Protein AF-0000000086305204 (afdb_homodimer)

Solvent-accessible surface area (backbone atoms only — not comparable to full-atom values): 43533 Å² total; per-residue (Å²): 136,83,78,76,81,62,80,62,54,71,66,49,64,71,50,63,79,49,70,80,74,70,80,79,74,82,85,54,87,71,44,57,59,52,46,50,56,55,51,67,69,43,97,62,54,73,67,52,47,53,50,52,51,51,46,54,54,51,41,64,64,54,55,83,79,55,81,86,39,54,43,81,73,48,78,72,46,74,56,93,81,28,39,31,28,34,26,33,34,59,90,69,63,45,68,28,26,36,35,37,31,72,52,40,72,53,68,71,56,52,52,48,33,57,57,35,51,51,56,44,69,70,47,82,45,85,20,34,52,45,51,58,50,70,41,77,55,96,50,23,39,36,40,33,26,60,57,46,84,53,36,27,43,48,59,44,35,70,65,53,44,41,46,56,67,72,56,49,30,52,49,49,52,31,52,51,51,29,52,46,46,36,36,76,77,64,70,39,62,48,84,52,46,39,42,73,30,33,32,28,27,43,72,46,51,44,23,40,49,80,50,62,60,28,70,61,49,44,64,65,52,52,13,63,56,72,77,69,49,77,47,53,31,44,54,50,45,55,42,43,80,85,48,72,47,39,40,39,21,10,42,23,51,34,50,43,16,42,52,66,44,45,77,44,81,71,65,75,50,54,68,55,44,19,67,69,68,74,40,89,40,49,46,63,66,70,64,74,71,66,66,66,68,70,78,70,71,89,28,67,42,63,71,87,76,66,42,27,69,20,65,49,52,49,52,43,44,57,57,73,39,80,75,76,70,58,55,39,87,75,60,55,68,49,54,47,51,52,39,50,38,28,60,71,41,74,69,68,75,54,79,71,34,68,39,46,53,49,36,70,69,50,89,68,64,53,19,59,51,50,14,64,61,70,71,48,76,57,61,86,67,79,66,67,79,74,129,135,84,78,75,79,62,83,62,54,70,66,48,62,70,50,61,78,48,72,80,73,70,81,78,75,82,85,54,87,72,42,58,59,52,46,51,55,54,52,65,71,41,97,62,54,74,68,51,47,52,51,51,51,50,48,55,54,52,42,65,64,55,56,83,76,58,81,85,39,52,44,81,74,48,79,73,48,74,57,96,80,28,39,30,27,34,26,31,35,61,89,69,63,46,68,29,26,34,35,36,30,72,52,42,74,52,67,70,56,51,52,47,32,56,56,36,51,52,56,45,67,70,47,83,46,85,21,35,52,45,51,58,50,70,44,76,55,94,52,25,39,38,41,34,27,60,57,47,82,51,37,27,44,49,60,44,35,69,65,54,44,40,46,56,68,74,57,48,32,52,50,50,52,32,50,51,51,29,52,48,46,34,36,74,76,64,70,40,63,48,83,51,46,38,42,73,30,33,32,28,27,43,70,46,50,46,22,39,48,78,50,63,60,27,67,61,47,47,66,67,52,52,18,66,56,72,76,70,49,77,48,53,30,45,55,50,44,55,43,43,78,85,48,70,46,39,40,39,20,11,43,23,53,34,49,44,17,42,51,66,43,42,76,44,80,72,64,74,50,53,68,54,44,19,67,68,67,74,42,89,40,48,46,63,66,72,64,73,71,67,65,66,69,67,79,69,71,88,29,67,43,62,72,88,74,68,43,27,71,20,64,48,53,48,52,43,45,56,58,74,37,80,75,75,68,57,54,39,89,76,60,58,67,48,54,49,50,51,40,50,38,28,58,72,40,71,70,71,78,53,80,70,33,68,39,46,53,50,37,70,68,50,89,66,64,54,20,61,51,49,13,65,62,71,70,48,77,59,61,84,67,79,66,65,78,74,128

Structure (mmCIF, N/CA/C/O backbone):
data_AF-0000000086305204-model_v1
#
loop_
_entity.id
_entity.type
_entity.pdbx_description
1 polymer 'Dual specificity mitogen-activated protein kinase kinase 2'
#
loop_
_atom_site.group_PDB
_atom_site.id
_atom_site.type_symbol
_atom_site.label_atom_id
_atom_site.label_alt_id
_atom_site.label_comp_id
_atom_site.label_asym_id
_atom_site.label_entity_id
_atom_site.label_seq_id
_atom_site.pdbx_PDB_ins_code
_atom_site.Cartn_x
_atom_site.Cartn_y
_atom_site.Cartn_z
_atom_site.occupancy
_atom_site.B_iso_or_equiv
_atom_site.auth_seq_id
_atom_site.auth_comp_id
_atom_site.auth_asym_id
_atom_site.auth_atom_id
_atom_site.pdbx_PDB_model_num
ATOM 1 N N . MET A 1 1 ? 31.297 -21.656 -9.914 1 19.86 1 MET A N 1
ATOM 2 C CA . MET A 1 1 ? 31.438 -21.203 -8.531 1 19.86 1 MET A CA 1
ATOM 3 C C . MET A 1 1 ? 30.406 -20.125 -8.203 1 19.86 1 MET A C 1
ATOM 5 O O . MET A 1 1 ? 30.484 -19.016 -8.734 1 19.86 1 MET A O 1
ATOM 9 N N . HIS A 1 2 ? 29.172 -20.484 -8.086 1 21.77 2 HIS A N 1
ATOM 10 C CA . HIS A 1 2 ? 27.812 -19.969 -8.172 1 21.77 2 HIS A CA 1
ATOM 11 C C . HIS A 1 2 ? 27.5 -19.047 -7 1 21.77 2 HIS A C 1
ATOM 13 O O . HIS A 1 2 ? 27.5 -19.469 -5.844 1 21.77 2 HIS A O 1
ATOM 19 N N . LEU A 1 3 ? 28.047 -17.812 -7.062 1 21.17 3 LEU A N 1
ATOM 20 C CA . LEU A 1 3 ? 28.094 -16.797 -6.016 1 21.17 3 LEU A CA 1
ATOM 21 C C . LEU A 1 3 ? 26.703 -16.5 -5.477 1 21.17 3 LEU A C 1
ATOM 23 O O . LEU A 1 3 ? 25.812 -16.141 -6.242 1 21.17 3 LEU A O 1
ATOM 27 N N . ARG A 1 4 ? 26.203 -17.188 -4.457 1 21.02 4 ARG A N 1
ATOM 28 C CA . ARG A 1 4 ? 25.078 -17.172 -3.518 1 21.02 4 ARG A CA 1
ATOM 29 C C . ARG A 1 4 ? 24.828 -15.758 -3.002 1 21.02 4 ARG A C 1
ATOM 31 O O . ARG A 1 4 ? 25.609 -15.234 -2.197 1 21.02 4 ARG A O 1
ATOM 38 N N . ARG A 1 5 ? 24.391 -14.891 -3.957 1 24.11 5 ARG A N 1
ATOM 39 C CA . ARG A 1 5 ? 24.188 -13.477 -3.672 1 24.11 5 ARG A CA 1
ATOM 40 C C . ARG A 1 5 ? 23.266 -13.281 -2.475 1 24.11 5 ARG A C 1
ATOM 42 O O . ARG A 1 5 ? 22.125 -13.766 -2.477 1 24.11 5 ARG A O 1
ATOM 49 N N . SER A 1 6 ? 23.844 -13.336 -1.237 1 22.33 6 SER A N 1
ATOM 50 C CA . SER A 1 6 ? 23.344 -13.203 0.123 1 22.33 6 SER A CA 1
ATOM 51 C C . SER A 1 6 ? 22.344 -12.055 0.23 1 22.33 6 SER A C 1
ATOM 53 O O . SER A 1 6 ? 22.484 -11.039 -0.455 1 22.33 6 SER A O 1
ATOM 55 N N . PRO A 1 7 ? 21.156 -12.344 0.697 1 23.81 7 PRO A N 1
ATOM 56 C CA . PRO A 1 7 ? 20.016 -11.469 1.017 1 23.81 7 PRO A CA 1
ATOM 57 C C . PRO A 1 7 ? 20.438 -10.234 1.806 1 23.81 7 PRO A C 1
ATOM 59 O O . PRO A 1 7 ? 19.578 -9.453 2.23 1 23.81 7 PRO A O 1
ATOM 62 N N . GLN A 1 8 ? 21.812 -10.195 2.182 1 23.03 8 GLN A N 1
ATOM 63 C CA . GLN A 1 8 ? 22.359 -9.164 3.055 1 23.03 8 GLN A CA 1
ATOM 64 C C . GLN A 1 8 ? 22.219 -7.777 2.43 1 23.03 8 GLN A C 1
ATOM 66 O O . GLN A 1 8 ? 22.469 -6.766 3.086 1 23.03 8 GLN A O 1
ATOM 71 N N . LEU A 1 9 ? 22.078 -7.883 1.12 1 23.3 9 LEU A N 1
ATOM 72 C CA . LEU A 1 9 ? 22.344 -6.582 0.517 1 23.3 9 LEU A CA 1
ATOM 73 C C . LEU A 1 9 ? 21.188 -5.617 0.758 1 23.3 9 LEU A C 1
ATOM 75 O O . LEU A 1 9 ? 21.391 -4.406 0.858 1 23.3 9 LEU A O 1
ATOM 79 N N . ALA A 1 10 ? 19.984 -6.215 0.824 1 22 10 ALA A N 1
ATOM 80 C CA . ALA A 1 10 ? 18.891 -5.258 0.889 1 22 10 ALA A CA 1
ATOM 81 C C . ALA A 1 10 ? 18.891 -4.496 2.213 1 22 10 ALA A C 1
ATOM 83 O O . ALA A 1 10 ? 18.484 -3.336 2.271 1 22 10 ALA A O 1
ATOM 84 N N . TYR A 1 11 ? 19.359 -5.117 3.35 1 23.2 11 TYR A N 1
ATOM 85 C CA . TYR A 1 11 ? 19.484 -4.461 4.648 1 23.2 11 TYR A CA 1
ATOM 86 C C . TYR A 1 11 ? 20.531 -3.35 4.605 1 23.2 11 TYR A C 1
ATOM 88 O O . TYR A 1 11 ? 20.516 -2.443 5.441 1 23.2 11 TYR A O 1
ATOM 96 N N . GLN A 1 12 ? 21.547 -3.568 3.775 1 23.3 12 GLN A N 1
ATOM 97 C CA . GLN A 1 12 ? 22.703 -2.674 3.885 1 23.3 12 GLN A CA 1
ATOM 98 C C . GLN A 1 12 ? 22.375 -1.289 3.336 1 23.3 12 GLN A C 1
ATOM 100 O O . GLN A 1 12 ? 22.969 -0.293 3.75 1 23.3 12 GLN A O 1
ATOM 105 N N . LEU A 1 13 ? 21.609 -1.33 2.219 1 24.36 13 LEU A N 1
ATOM 106 C CA . LEU A 1 13 ? 21.547 -0.015 1.589 1 24.36 13 LEU A CA 1
ATOM 107 C C . LEU A 1 13 ? 20.719 0.95 2.43 1 24.36 13 LEU A C 1
ATOM 109 O O . LEU A 1 13 ? 20.828 2.168 2.285 1 24.36 13 LEU A O 1
ATOM 113 N N . LEU A 1 14 ? 19.766 0.424 3.133 1 24.19 14 LEU A N 1
ATOM 114 C CA . LEU A 1 14 ? 18.984 1.347 3.957 1 24.19 14 LEU A CA 1
ATOM 115 C C . LEU A 1 14 ? 19.859 1.968 5.043 1 24.19 14 LEU A C 1
ATOM 117 O O . LEU A 1 14 ? 19.391 2.816 5.809 1 24.19 14 LEU A O 1
ATOM 121 N N . ASN A 1 15 ? 21 1.305 5.293 1 24.8 15 ASN A N 1
ATOM 122 C CA . ASN A 1 15 ? 21.812 1.727 6.43 1 24.8 15 ASN A CA 1
ATOM 123 C C . ASN A 1 15 ? 22.453 3.098 6.191 1 24.8 15 ASN A C 1
ATOM 125 O O . ASN A 1 15 ? 23 3.697 7.109 1 24.8 15 ASN A O 1
ATOM 129 N N . ARG A 1 16 ? 22.953 3.305 4.922 1 27.14 16 ARG A N 1
ATOM 130 C CA . ARG A 1 16 ? 24.016 4.309 4.922 1 27.14 16 ARG A CA 1
ATOM 131 C C . ARG A 1 16 ? 23.469 5.684 5.285 1 27.14 16 ARG A C 1
ATOM 133 O O . ARG A 1 16 ? 24.203 6.543 5.762 1 27.14 16 ARG A O 1
ATOM 140 N N . LEU A 1 17 ? 22.391 6.039 4.555 1 26.31 17 LEU A N 1
ATOM 141 C CA . LEU A 1 17 ? 22.234 7.473 4.762 1 26.31 17 LEU A CA 1
ATOM 142 C C . LEU A 1 17 ? 21.688 7.762 6.16 1 26.31 17 LEU A C 1
ATOM 144 O O . LEU A 1 17 ? 21.125 8.828 6.402 1 26.31 17 LEU A O 1
ATOM 148 N N . ALA A 1 18 ? 21.484 6.645 6.91 1 26.53 18 ALA A N 1
ATOM 149 C CA . ALA A 1 18 ? 21.047 7.086 8.234 1 26.53 18 ALA A CA 1
ATOM 150 C C . ALA A 1 18 ? 22.156 7.871 8.93 1 26.53 18 ALA A C 1
ATOM 152 O O . ALA A 1 18 ? 23.266 7.363 9.125 1 26.53 18 ALA A O 1
ATOM 153 N N . PRO A 1 19 ? 22.219 9.172 8.805 1 28.83 19 PRO A N 1
ATOM 154 C CA . PRO A 1 19 ? 23.25 9.75 9.664 1 28.83 19 PRO A CA 1
ATOM 155 C C . PRO A 1 19 ? 23.359 9.055 11.016 1 28.83 19 PRO A C 1
ATOM 157 O O . PRO A 1 19 ? 22.375 8.492 11.5 1 28.83 19 PRO A O 1
ATOM 160 N N . THR A 1 20 ? 24.422 8.359 11.219 1 28.72 20 THR A N 1
ATOM 161 C CA . THR A 1 20 ? 24.828 7.863 12.531 1 28.72 20 THR A CA 1
ATOM 162 C C . THR A 1 20 ? 24.453 8.859 13.625 1 28.72 20 THR A C 1
ATOM 164 O O . THR A 1 20 ? 25.094 9.906 13.766 1 28.72 20 THR A O 1
ATOM 167 N N . TRP A 1 21 ? 23.125 9.031 13.812 1 27.39 21 TRP A N 1
ATOM 168 C CA . TRP A 1 21 ? 22.812 9.891 14.945 1 27.39 21 TRP A CA 1
ATOM 169 C C . TRP A 1 21 ? 23.469 9.367 16.219 1 27.39 21 TRP A C 1
ATOM 171 O O . TRP A 1 21 ? 23.312 8.188 16.562 1 27.39 21 TRP A O 1
ATOM 181 N N . SER A 1 22 ? 24.672 9.836 16.578 1 28.05 22 SER A N 1
ATOM 182 C CA . SER A 1 22 ? 25.328 9.594 17.859 1 28.05 22 SER A CA 1
ATOM 183 C C . SER A 1 22 ? 24.328 9.648 19.016 1 28.05 22 SER A C 1
ATOM 185 O O . SER A 1 22 ? 23.375 10.422 18.969 1 28.05 22 SER A O 1
ATOM 187 N N . PRO A 1 23 ? 24.344 8.742 19.875 1 28.66 23 PRO A N 1
ATOM 188 C CA . PRO A 1 23 ? 23.5 8.648 21.062 1 28.66 23 PRO A CA 1
ATOM 189 C C . PRO A 1 23 ? 23.469 9.945 21.859 1 28.66 23 PRO A C 1
ATOM 191 O O . PRO A 1 23 ? 24.516 10.516 22.172 1 28.66 23 PRO A O 1
ATOM 194 N N . VAL A 1 24 ? 22.469 10.836 21.75 1 30.78 24 VAL A N 1
ATOM 195 C CA . VAL A 1 24 ? 22.406 12.016 22.609 1 30.78 24 VAL A CA 1
ATOM 196 C C . VAL A 1 24 ? 22.531 11.594 24.078 1 30.78 24 VAL A C 1
ATOM 198 O O . VAL A 1 24 ? 21.844 10.664 24.516 1 30.78 24 VAL A O 1
ATOM 201 N N . PRO A 1 25 ? 23.609 11.93 24.812 1 30.92 25 PRO A N 1
ATOM 202 C CA . PRO A 1 25 ? 23.75 11.719 26.266 1 30.92 25 PRO A CA 1
ATOM 203 C C . PRO A 1 25 ? 22.484 12.07 27.031 1 30.92 25 PRO A C 1
ATOM 205 O O . PRO A 1 25 ? 21.641 12.828 26.547 1 30.92 25 PRO A O 1
ATOM 208 N N . GLY A 1 26 ? 22.234 11.477 28.219 1 30.73 26 GLY A N 1
ATOM 209 C CA . GLY A 1 26 ? 21.203 11.617 29.25 1 30.73 26 GLY A CA 1
ATOM 210 C C . GLY A 1 26 ? 20.875 13.062 29.562 1 30.73 26 GLY A C 1
ATOM 211 O O . GLY A 1 26 ? 21.766 13.914 29.625 1 30.73 26 GLY A O 1
ATOM 212 N N . PHE A 1 27 ? 19.672 13.539 29.297 1 32.88 27 PHE A N 1
ATOM 213 C CA . PHE A 1 27 ? 19.078 14.844 29.531 1 32.88 27 PHE A CA 1
ATOM 214 C C . PHE A 1 27 ? 19.297 15.273 30.984 1 32.88 27 PHE A C 1
ATOM 216 O O . PHE A 1 27 ? 18.562 14.836 31.875 1 32.88 27 PHE A O 1
ATOM 223 N N . ASN A 1 28 ? 20.484 15.406 31.609 1 32.28 28 ASN A N 1
ATOM 224 C CA . ASN A 1 28 ? 20.641 16.078 32.875 1 32.28 28 ASN A CA 1
ATOM 225 C C . ASN A 1 28 ? 20.031 17.484 32.875 1 32.28 28 ASN A C 1
ATOM 227 O O . ASN A 1 28 ? 19.812 18.047 31.797 1 32.28 28 ASN A O 1
ATOM 231 N N . SER A 1 29 ? 19.891 18.25 34.094 1 38.47 29 SER A N 1
ATOM 232 C CA . SER A 1 29 ? 19.484 19.562 34.594 1 38.47 29 SER A CA 1
ATOM 233 C C . SER A 1 29 ? 20 20.672 33.656 1 38.47 29 SER A C 1
ATOM 235 O O . SER A 1 29 ? 19.469 21.781 33.688 1 38.47 29 SER A O 1
ATOM 237 N N . THR A 1 30 ? 21.203 20.641 33.219 1 41.53 30 THR A N 1
ATOM 238 C CA . THR A 1 30 ? 21.906 21.562 32.312 1 41.53 30 THR A CA 1
ATOM 239 C C . THR A 1 30 ? 21.141 21.75 31.016 1 41.53 30 THR A C 1
ATOM 241 O O . THR A 1 30 ? 21.531 22.547 30.156 1 41.53 30 THR A O 1
ATOM 244 N N . ASN A 1 31 ? 20.094 20.969 30.766 1 47.31 31 ASN A N 1
ATOM 245 C CA . ASN A 1 31 ? 19.406 20.781 29.484 1 47.31 31 ASN A CA 1
ATOM 246 C C . ASN A 1 31 ? 18.438 21.922 29.203 1 47.31 31 ASN A C 1
ATOM 248 O O . ASN A 1 31 ? 18.297 22.359 28.062 1 47.31 31 ASN A O 1
ATOM 252 N N . LEU A 1 32 ? 17.891 22.422 30.297 1 47.72 32 LEU A N 1
ATOM 253 C CA . LEU A 1 32 ? 16.969 23.531 30.047 1 47.72 32 LEU A CA 1
ATOM 254 C C . LEU A 1 32 ? 17.719 24.766 29.547 1 47.72 32 LEU A C 1
ATOM 256 O O . LEU A 1 32 ? 17.234 25.453 28.641 1 47.72 32 LEU A O 1
ATOM 260 N N . GLU A 1 33 ? 18.891 24.984 30.281 1 48.34 33 GLU A N 1
ATOM 261 C CA . GLU A 1 33 ? 19.688 26.125 29.828 1 48.34 33 GLU A CA 1
ATOM 262 C C . GLU A 1 33 ? 20.078 25.969 28.359 1 48.34 33 GLU A C 1
ATOM 264 O O . GLU A 1 33 ? 20.047 26.938 27.594 1 48.34 33 GLU A O 1
ATOM 269 N N . ALA A 1 34 ? 20.453 24.828 28.094 1 52.97 34 ALA A N 1
ATOM 270 C CA . ALA A 1 34 ? 20.844 24.594 26.703 1 52.97 34 ALA A CA 1
ATOM 271 C C . ALA A 1 34 ? 19.641 24.75 25.766 1 52.97 34 ALA A C 1
ATOM 273 O O . ALA A 1 34 ? 19.781 25.312 24.672 1 52.97 34 ALA A O 1
ATOM 274 N N . LEU A 1 35 ? 18.562 24.375 26.266 1 55.03 35 LEU A N 1
ATOM 275 C CA . LEU A 1 35 ? 17.328 24.531 25.484 1 55.03 35 LEU A CA 1
ATOM 276 C C . LEU A 1 35 ? 16.984 26 25.328 1 55.03 35 LEU A C 1
ATOM 278 O O . LEU A 1 35 ? 16.562 26.438 24.25 1 55.03 35 LEU A O 1
ATOM 282 N N . GLN A 1 36 ? 17.188 26.75 26.484 1 53.34 36 GLN A N 1
ATOM 283 C CA . GLN A 1 36 ? 16.938 28.172 26.422 1 53.34 36 GLN A CA 1
ATOM 284 C C . GLN A 1 36 ? 17.828 28.844 25.391 1 53.34 36 GLN A C 1
ATOM 286 O O . GLN A 1 36 ? 17.375 29.734 24.641 1 53.34 36 GLN A O 1
ATOM 291 N N . LYS A 1 37 ? 19.031 28.438 25.359 1 55.19 37 LYS A N 1
ATOM 292 C CA . LYS A 1 37 ? 19.953 29 24.375 1 55.19 37 LYS A CA 1
ATOM 293 C C . LYS A 1 37 ? 19.516 28.672 22.953 1 55.19 37 LYS A C 1
ATOM 295 O O . LYS A 1 37 ? 19.609 29.531 22.062 1 55.19 37 LYS A O 1
ATOM 300 N N . LYS A 1 38 ? 19.031 27.516 22.797 1 58.97 38 LYS A N 1
ATOM 301 C CA . LYS A 1 38 ? 18.578 27.094 21.469 1 58.97 38 LYS A CA 1
ATOM 302 C C . LYS A 1 38 ? 17.328 27.859 21.047 1 58.97 38 LYS A C 1
ATOM 304 O O . LYS A 1 38 ? 17.188 28.219 19.875 1 58.97 38 LYS A O 1
ATOM 309 N N . LEU A 1 39 ? 16.516 28.109 22.031 1 57.34 39 LEU A N 1
ATOM 310 C CA . LEU A 1 39 ? 15.312 28.875 21.766 1 57.34 39 LEU A CA 1
ATOM 311 C C . LEU A 1 39 ? 15.656 30.297 21.344 1 57.34 39 LEU A C 1
ATOM 313 O O . LEU A 1 39 ? 14.984 30.891 20.5 1 57.34 39 LEU A O 1
ATOM 317 N N . GLU A 1 40 ? 16.719 30.812 21.984 1 57.22 40 GLU A N 1
ATOM 318 C CA . GLU A 1 40 ? 17.156 32.156 21.672 1 57.22 40 GLU A CA 1
ATOM 319 C C . GLU A 1 40 ? 17.609 32.281 20.219 1 57.22 40 GLU A C 1
ATOM 321 O O . GLU A 1 40 ? 17.531 33.375 19.625 1 57.22 40 GLU A O 1
ATOM 326 N N . GLU A 1 41 ? 17.906 31.141 19.656 1 60.53 41 GLU A N 1
ATOM 327 C CA . GLU A 1 41 ? 18.359 31.141 18.266 1 60.53 41 GLU A CA 1
ATOM 328 C C . GLU A 1 41 ? 17.188 31.156 17.297 1 60.53 41 GLU A C 1
ATOM 330 O O . GLU A 1 41 ? 17.359 31.484 16.125 1 60.53 41 GLU A O 1
ATOM 335 N N . LEU A 1 42 ? 16.094 30.953 17.969 1 66 42 LEU A N 1
ATOM 336 C CA . LEU A 1 42 ? 14.922 30.984 17.125 1 66 42 LEU A CA 1
ATOM 337 C C . LEU A 1 42 ? 14.336 32.375 17.047 1 66 42 LEU A C 1
ATOM 339 O O . LEU A 1 42 ? 14.43 33.156 18 1 66 42 LEU A O 1
ATOM 343 N N . ASP A 1 43 ? 14.219 33.031 15.992 1 70.94 43 ASP A N 1
ATOM 344 C CA . ASP A 1 43 ? 13.562 34.344 15.828 1 70.94 43 ASP A CA 1
ATOM 345 C C . ASP A 1 43 ? 12.094 34.25 16.25 1 70.94 43 ASP A C 1
ATOM 347 O O . ASP A 1 43 ? 11.203 34.25 15.391 1 70.94 43 ASP A O 1
ATOM 351 N N . LEU A 1 44 ? 11.977 34.188 17.672 1 82.62 44 LEU A N 1
ATOM 352 C CA . LEU A 1 44 ? 10.625 34.031 18.219 1 82.62 44 LEU A CA 1
ATOM 353 C C . LEU A 1 44 ? 10.156 35.344 18.875 1 82.62 44 LEU A C 1
ATOM 355 O O . LEU A 1 44 ? 10.961 36.094 19.406 1 82.62 44 LEU A O 1
ATOM 359 N N . ASP A 1 45 ? 8.922 35.562 18.75 1 83.31 45 ASP A N 1
ATOM 360 C CA . ASP A 1 45 ? 8.367 36.656 19.516 1 83.31 45 ASP A CA 1
ATOM 361 C C . ASP A 1 45 ? 8.188 36.281 20.984 1 83.31 45 ASP A C 1
ATOM 363 O O . ASP A 1 45 ? 8.445 35.156 21.375 1 83.31 45 ASP A O 1
ATOM 367 N N . GLU A 1 46 ? 7.949 37.281 21.844 1 84.19 46 GLU A N 1
ATOM 368 C CA . GLU A 1 46 ? 7.906 37.125 23.281 1 84.19 46 GLU A CA 1
ATOM 369 C C . GLU A 1 46 ? 6.84 36.094 23.688 1 84.19 46 GLU A C 1
ATOM 371 O O . GLU A 1 46 ? 7.066 35.25 24.562 1 84.19 46 GLU A O 1
ATOM 376 N N . GLN A 1 47 ? 5.707 36.156 23.016 1 86 47 GLN A N 1
ATOM 377 C CA . GLN A 1 47 ? 4.621 35.25 23.344 1 86 47 GLN A CA 1
ATOM 378 C C . GLN A 1 47 ? 4.977 33.812 22.969 1 86 47 GLN A C 1
ATOM 380 O O . GLN A 1 47 ? 4.695 32.875 23.719 1 86 47 GLN A O 1
ATOM 385 N N . GLN A 1 48 ? 5.555 33.656 21.844 1 89.5 48 GLN A N 1
ATOM 386 C CA . GLN A 1 48 ? 5.984 32.344 21.406 1 89.5 48 GLN A CA 1
ATOM 387 C C . GLN A 1 48 ? 7.02 31.75 22.344 1 89.5 48 GLN A C 1
ATOM 389 O O . GLN A 1 48 ? 6.977 30.562 22.656 1 89.5 48 GLN A O 1
ATOM 394 N N . LYS A 1 49 ? 7.941 32.562 22.781 1 87.88 49 LYS A N 1
ATOM 395 C CA . LYS A 1 49 ? 8.977 32.094 23.719 1 87.88 49 LYS A CA 1
ATOM 396 C C . LYS A 1 49 ? 8.367 31.625 25.016 1 87.88 49 LYS A C 1
ATOM 398 O O . LYS A 1 49 ? 8.734 30.562 25.531 1 87.88 49 LYS A O 1
ATOM 403 N N . LYS A 1 50 ? 7.453 32.406 25.547 1 89.88 50 LYS A N 1
ATOM 404 C CA . LYS A 1 50 ? 6.801 32.062 26.797 1 89.88 50 LYS A CA 1
ATOM 405 C C . LYS A 1 50 ? 6.047 30.75 26.672 1 89.88 50 LYS A C 1
ATOM 407 O O . LYS A 1 50 ? 6.102 29.906 27.578 1 89.88 50 LYS A O 1
ATOM 412 N N . ARG A 1 51 ? 5.391 30.609 25.609 1 89.69 51 ARG A N 1
ATOM 413 C CA . ARG A 1 51 ? 4.594 29.391 25.391 1 89.69 51 ARG A CA 1
ATOM 414 C C . ARG A 1 51 ? 5.488 28.172 25.25 1 89.69 51 ARG A C 1
ATOM 416 O O . ARG A 1 51 ? 5.164 27.094 25.75 1 89.69 51 ARG A O 1
ATOM 423 N N . LEU A 1 52 ? 6.512 28.344 24.5 1 90.38 52 LEU A N 1
ATOM 424 C CA . LEU A 1 52 ? 7.457 27.25 24.312 1 90.38 52 LEU A CA 1
ATOM 425 C C . LEU A 1 52 ? 8.094 26.859 25.641 1 90.38 52 LEU A C 1
ATOM 427 O O . LEU A 1 52 ? 8.266 25.672 25.922 1 90.38 52 LEU A O 1
ATOM 431 N N . GLU A 1 53 ? 8.453 27.859 26.438 1 89.5 53 GLU A N 1
ATOM 432 C CA . GLU A 1 53 ? 9.031 27.594 27.75 1 89.5 53 GLU A CA 1
ATOM 433 C C . GLU A 1 53 ? 8.039 26.859 28.656 1 89.5 53 GLU A C 1
ATOM 435 O O . GLU A 1 53 ? 8.414 25.953 29.375 1 89.5 53 GLU A O 1
ATOM 440 N N . ALA A 1 54 ? 6.824 27.328 28.594 1 90.31 54 ALA A N 1
ATOM 441 C CA . ALA A 1 54 ? 5.785 26.672 29.375 1 90.31 54 ALA A CA 1
ATOM 442 C C . ALA A 1 54 ? 5.625 25.203 28.969 1 90.31 54 ALA A C 1
ATOM 444 O O . ALA A 1 54 ? 5.477 24.328 29.828 1 90.31 54 ALA A O 1
ATOM 445 N N . PHE A 1 55 ? 5.668 25 27.75 1 91.62 55 PHE A N 1
ATOM 446 C CA . PHE A 1 55 ? 5.543 23.641 27.25 1 91.62 55 PHE A CA 1
ATOM 447 C C . PHE A 1 55 ? 6.703 22.781 27.719 1 91.62 55 PHE A C 1
ATOM 449 O O . PHE A 1 55 ? 6.496 21.641 28.156 1 91.62 55 PHE A O 1
ATOM 456 N N . LEU A 1 56 ? 7.855 23.266 27.594 1 90.44 56 LEU A N 1
ATOM 457 C CA . LEU A 1 56 ? 9.047 22.516 27.969 1 90.44 56 LEU A CA 1
ATOM 458 C C . LEU A 1 56 ? 9.008 22.172 29.469 1 90.44 56 LEU A C 1
ATOM 460 O O . LEU A 1 56 ? 9.445 21.094 29.859 1 90.44 56 LEU A O 1
ATOM 464 N N . THR A 1 57 ? 8.516 23.078 30.219 1 89.88 57 THR A N 1
ATOM 465 C CA . THR A 1 57 ? 8.375 22.828 31.641 1 89.88 57 THR A CA 1
ATOM 466 C C . THR A 1 57 ? 7.371 21.703 31.906 1 89.88 57 THR A C 1
ATOM 468 O O . THR A 1 57 ? 7.609 20.844 32.75 1 89.88 57 THR A O 1
ATOM 471 N N . GLN A 1 58 ? 6.254 21.781 31.219 1 90.69 58 GLN A N 1
ATOM 472 C CA . GLN A 1 58 ? 5.238 20.734 31.344 1 90.69 58 GLN A CA 1
ATOM 473 C C . GLN A 1 58 ? 5.793 19.375 30.938 1 90.69 58 GLN A C 1
ATOM 475 O O . GLN A 1 58 ? 5.496 18.359 31.562 1 90.69 58 GLN A O 1
ATOM 480 N N . ARG A 1 59 ? 6.535 19.359 29.891 1 91.62 59 ARG A N 1
ATOM 481 C CA . ARG A 1 59 ? 7.145 18.125 29.375 1 91.62 59 ARG A CA 1
ATOM 482 C C . ARG A 1 59 ? 8.047 17.5 30.438 1 91.62 59 ARG A C 1
ATOM 484 O O . ARG A 1 59 ? 8.078 16.266 30.578 1 91.62 59 ARG A O 1
ATOM 491 N N . GLU A 1 60 ? 8.812 18.297 31.109 1 88.25 60 GLU A N 1
ATOM 492 C CA . GLU A 1 60 ? 9.703 17.797 32.156 1 88.25 60 GLU A CA 1
ATOM 493 C C . GLU A 1 60 ? 8.906 17.141 33.281 1 88.25 60 GLU A C 1
ATOM 495 O O . GLU A 1 60 ? 9.359 16.156 33.875 1 88.25 60 GLU A O 1
ATOM 500 N N . LYS A 1 61 ? 7.754 17.625 33.5 1 88.69 61 LYS A N 1
ATOM 501 C CA . LYS A 1 61 ? 6.902 17.094 34.562 1 88.69 61 LYS A CA 1
ATOM 502 C C . LYS A 1 61 ? 6.297 15.758 34.188 1 88.69 61 LYS A C 1
ATOM 504 O O . LYS A 1 61 ? 6.023 14.914 35.031 1 88.69 61 LYS A O 1
ATOM 509 N N . VAL A 1 62 ? 5.965 15.562 33 1 91.06 62 VAL A N 1
ATOM 510 C CA . VAL A 1 62 ? 5.309 14.359 32.5 1 91.06 62 VAL A CA 1
ATOM 511 C C . VAL A 1 62 ? 6.234 13.156 32.688 1 91.06 62 VAL A C 1
ATOM 513 O O . VAL A 1 62 ? 5.785 12.078 33.062 1 91.06 62 VAL A O 1
ATOM 516 N N . GLY A 1 63 ? 7.52 13.242 32.438 1 85.12 63 GLY A N 1
ATOM 517 C CA . GLY A 1 63 ? 8.461 12.141 32.594 1 85.12 63 GLY A CA 1
ATOM 518 C C . GLY A 1 63 ? 8.188 10.984 31.656 1 85.12 63 GLY A C 1
ATOM 519 O O . GLY A 1 63 ? 7.828 11.188 30.5 1 85.12 63 GLY A O 1
ATOM 520 N N . GLU A 1 64 ? 8.367 9.727 32.188 1 88.56 64 GLU A N 1
ATOM 521 C CA . GLU A 1 64 ? 8.164 8.531 31.375 1 88.56 64 GLU A CA 1
ATOM 522 C C . GLU A 1 64 ? 6.68 8.188 31.281 1 88.56 64 GLU A C 1
ATOM 524 O O . GLU A 1 64 ? 5.973 8.164 32.281 1 88.56 64 GLU A O 1
ATOM 529 N N . LEU A 1 65 ? 6.223 7.98 30.094 1 93.19 65 LEU A N 1
ATOM 530 C CA . LEU A 1 65 ? 4.812 7.73 29.828 1 93.19 65 LEU A CA 1
ATOM 531 C C . LEU A 1 65 ? 4.512 6.234 29.859 1 93.19 65 LEU A C 1
ATOM 533 O O . LEU A 1 65 ? 5.309 5.426 29.375 1 93.19 65 LEU A O 1
ATOM 537 N N . LYS A 1 66 ? 3.432 5.848 30.516 1 92.81 66 LYS A N 1
ATOM 538 C CA . LYS A 1 66 ? 2.922 4.48 30.562 1 92.81 66 LYS A CA 1
ATOM 539 C C . LYS A 1 66 ? 1.438 4.434 30.203 1 92.81 66 LYS A C 1
ATOM 541 O O . LYS A 1 66 ? 0.718 5.414 30.406 1 92.81 66 LYS A O 1
ATOM 546 N N . ASP A 1 67 ? 1.046 3.379 29.766 1 92.88 67 ASP A N 1
ATOM 547 C CA . ASP A 1 67 ? -0.326 3.223 29.281 1 92.88 67 ASP A CA 1
ATOM 548 C C . ASP A 1 67 ? -1.33 3.525 30.391 1 92.88 67 ASP A C 1
ATOM 550 O O . ASP A 1 67 ? -2.383 4.113 30.141 1 92.88 67 ASP A O 1
ATOM 554 N N . GLU A 1 68 ? -1.046 3.145 31.625 1 92.5 68 GLU A N 1
ATOM 555 C CA . GLU A 1 68 ? -1.966 3.264 32.75 1 92.5 68 GLU A CA 1
ATOM 556 C C . GLU A 1 68 ? -2.127 4.719 33.188 1 92.5 68 GLU A C 1
ATOM 558 O O . GLU A 1 68 ? -3.029 5.047 33.969 1 92.5 68 GLU A O 1
ATOM 563 N N . ASP A 1 69 ? -1.328 5.57 32.625 1 94.38 69 ASP A N 1
ATOM 564 C CA . ASP A 1 69 ? -1.288 6.961 33.062 1 94.38 69 ASP A CA 1
ATOM 565 C C . ASP A 1 69 ? -2.4 7.777 32.406 1 94.38 69 ASP A C 1
ATOM 567 O O . ASP A 1 69 ? -2.582 8.953 32.75 1 94.38 69 ASP A O 1
ATOM 571 N N . PHE A 1 70 ? -3.186 7.172 31.594 1 96.06 70 PHE A N 1
ATOM 572 C CA . PHE A 1 70 ? -4.027 8.016 30.75 1 96.06 70 PHE A CA 1
ATOM 573 C C . PHE A 1 70 ? -5.504 7.734 31.016 1 96.06 70 PHE A C 1
ATOM 575 O O . PHE A 1 70 ? -5.895 6.578 31.203 1 96.06 70 PHE A O 1
ATOM 582 N N . HIS A 1 71 ? -6.195 8.805 31.172 1 95.44 71 HIS A N 1
ATOM 583 C CA . HIS A 1 71 ? -7.652 8.773 31.109 1 95.44 71 HIS A CA 1
ATOM 584 C C . HIS A 1 71 ? -8.156 9.32 29.781 1 95.44 71 HIS A C 1
ATOM 586 O O . HIS A 1 71 ? -7.875 10.469 29.422 1 95.44 71 HIS A O 1
ATOM 592 N N . ARG A 1 72 ? -8.852 8.492 29.094 1 95.62 72 ARG A N 1
ATOM 593 C CA . ARG A 1 72 ? -9.375 8.898 27.781 1 95.62 72 ARG A CA 1
ATOM 594 C C . ARG A 1 72 ? -10.555 9.852 27.953 1 95.62 72 ARG A C 1
ATOM 596 O O . ARG A 1 72 ? -11.492 9.562 28.688 1 95.62 72 ARG A O 1
ATOM 603 N N . ILE A 1 73 ? -10.547 10.953 27.328 1 95.69 73 ILE A N 1
ATOM 604 C CA . ILE A 1 73 ? -11.617 11.938 27.391 1 95.69 73 ILE A CA 1
ATOM 605 C C . ILE A 1 73 ? -12.547 11.766 26.188 1 95.69 73 ILE A C 1
ATOM 607 O O . ILE A 1 73 ? -13.742 11.5 26.359 1 95.69 73 ILE A O 1
ATOM 611 N N . CYS A 1 74 ? -11.977 11.875 24.891 1 93.69 74 CYS A N 1
ATOM 612 C CA . CYS A 1 74 ? -12.758 11.68 23.672 1 93.69 74 CYS A CA 1
ATOM 613 C C . CYS A 1 74 ? -11.852 11.398 22.484 1 93.69 74 CYS A C 1
ATOM 615 O O . CYS A 1 74 ? -10.633 11.555 22.578 1 93.69 74 CYS A O 1
ATOM 617 N N . GLU A 1 75 ? -12.461 10.961 21.422 1 93.56 75 GLU A N 1
ATOM 618 C CA . GLU A 1 75 ? -11.734 10.727 20.188 1 93.56 75 GLU A CA 1
ATOM 619 C C . GLU A 1 75 ? -11.594 12.008 19.375 1 93.56 75 GLU A C 1
ATOM 621 O O . GLU A 1 75 ? -12.555 12.773 19.234 1 93.56 75 GLU A O 1
ATOM 626 N N . LEU A 1 76 ? -10.453 12.312 18.953 1 93.31 76 LEU A N 1
ATOM 627 C CA . LEU A 1 76 ? -10.188 13.5 18.156 1 93.31 76 LEU A CA 1
ATOM 628 C C . LEU A 1 76 ? -10.25 13.18 16.656 1 93.31 76 LEU A C 1
ATOM 630 O O . LEU A 1 76 ? -10.586 14.039 15.852 1 93.31 76 LEU A O 1
ATOM 634 N N . GLY A 1 77 ? -9.852 11.992 16.297 1 89.06 77 GLY A N 1
ATOM 635 C CA . GLY A 1 77 ? -9.852 11.594 14.891 1 89.06 77 GLY A CA 1
ATOM 636 C C . GLY A 1 77 ? -9.344 10.188 14.672 1 89.06 77 GLY A C 1
ATOM 637 O O . GLY A 1 77 ? -8.664 9.625 15.539 1 89.06 77 GLY A O 1
ATOM 638 N N . ALA A 1 78 ? -9.719 9.633 13.516 1 83.44 78 ALA A N 1
ATOM 639 C CA . ALA A 1 78 ? -9.273 8.305 13.102 1 83.44 78 ALA A CA 1
ATOM 640 C C . ALA A 1 78 ? -8.961 8.266 11.609 1 83.44 78 ALA A C 1
ATOM 642 O O . ALA A 1 78 ? -9.648 8.906 10.805 1 83.44 78 ALA A O 1
ATOM 643 N N . GLY A 1 79 ? -7.891 7.613 11.25 1 70.25 79 GLY A N 1
ATOM 644 C CA . GLY A 1 79 ? -7.508 7.445 9.852 1 70.25 79 GLY A CA 1
ATOM 645 C C . GLY A 1 79 ? -6.496 6.34 9.641 1 70.25 79 GLY A C 1
ATOM 646 O O . GLY A 1 79 ? -6.297 5.496 10.516 1 70.25 79 GLY A O 1
ATOM 647 N N . ASN A 1 80 ? -5.875 6.367 8.453 1 64.38 80 ASN A N 1
ATOM 648 C CA . ASN A 1 80 ? -4.922 5.328 8.07 1 64.38 80 ASN A CA 1
ATOM 649 C C . ASN A 1 80 ? -3.719 5.297 9.008 1 64.38 80 ASN A C 1
ATOM 651 O O . ASN A 1 80 ? -3.107 4.246 9.203 1 64.38 80 ASN A O 1
ATOM 655 N N . GLY A 1 81 ? -3.465 6.457 9.609 1 70.69 81 GLY A N 1
ATOM 656 C CA . GLY A 1 81 ? -2.295 6.527 10.469 1 70.69 81 GLY A CA 1
ATOM 657 C C . GLY A 1 81 ? -2.576 6.109 11.898 1 70.69 81 GLY A C 1
ATOM 658 O O . GLY A 1 81 ? -1.663 6.043 12.719 1 70.69 81 GLY A O 1
ATOM 659 N N . GLY A 1 82 ? -3.891 5.832 12.18 1 79.88 82 GLY A N 1
ATOM 660 C CA . GLY A 1 82 ? -4.23 5.457 13.547 1 79.88 82 GLY A CA 1
ATOM 661 C C . GLY A 1 82 ? -5.375 6.273 14.117 1 79.88 82 GLY A C 1
ATOM 662 O O . GLY A 1 82 ? -6.16 6.863 13.375 1 79.88 82 GLY A O 1
ATOM 663 N N . VAL A 1 83 ? -5.469 6.117 15.398 1 88.69 83 VAL A N 1
ATOM 664 C CA . VAL A 1 83 ? -6.531 6.816 16.109 1 88.69 83 VAL A CA 1
ATOM 665 C C . VAL A 1 83 ? -5.926 7.832 17.078 1 88.69 83 VAL A C 1
ATOM 667 O O . VAL A 1 83 ? -4.941 7.535 17.766 1 88.69 83 VAL A O 1
ATOM 670 N N . VAL A 1 84 ? -6.457 9 17.078 1 95 84 VAL A N 1
ATOM 671 C CA . VAL A 1 84 ? -5.988 10.039 17.984 1 95 84 VAL A CA 1
ATOM 672 C C . VAL A 1 84 ? -7.059 10.328 19.031 1 95 84 VAL A C 1
ATOM 674 O O . VAL A 1 84 ? -8.227 10.555 18.688 1 95 84 VAL A O 1
ATOM 677 N N . ASN A 1 85 ? -6.645 10.328 20.328 1 96.12 85 ASN A N 1
ATOM 678 C CA . ASN A 1 85 ? -7.539 10.602 21.453 1 96.12 85 ASN A CA 1
ATOM 679 C C . ASN A 1 85 ? -7.051 11.789 22.281 1 96.12 85 ASN A C 1
ATOM 681 O O . ASN A 1 85 ? -5.844 11.977 22.453 1 96.12 85 ASN A O 1
ATOM 685 N N . LYS A 1 86 ? -8.055 12.539 22.656 1 97.12 86 LYS A N 1
ATOM 686 C CA . LYS A 1 86 ? -7.785 13.461 23.766 1 97.12 86 LYS A CA 1
ATOM 687 C C . LYS A 1 86 ? -7.703 12.727 25.094 1 97.12 86 LYS A C 1
ATOM 689 O O . LYS A 1 86 ? -8.602 11.953 25.438 1 97.12 86 LYS A O 1
ATOM 694 N N . VAL A 1 87 ? -6.621 12.922 25.797 1 97.31 87 VAL A N 1
ATOM 695 C CA . VAL A 1 87 ? -6.441 12.172 27.031 1 97.31 87 VAL A CA 1
ATOM 696 C C . VAL A 1 87 ? -5.949 13.109 28.125 1 97.31 87 VAL A C 1
ATOM 698 O O . VAL A 1 87 ? -5.422 14.188 27.844 1 97.31 87 VAL A O 1
ATOM 701 N N . CYS A 1 88 ? -6.223 12.703 29.312 1 97.31 88 CYS A N 1
ATOM 702 C CA . CYS A 1 88 ? -5.641 13.359 30.469 1 97.31 88 CYS A CA 1
ATOM 703 C C . CYS A 1 88 ? -4.555 12.492 31.094 1 97.31 88 CYS A C 1
ATOM 705 O O . CYS A 1 88 ? -4.785 11.32 31.406 1 97.31 88 CYS A O 1
ATOM 707 N N . HIS A 1 89 ? -3.352 13.008 31.125 1 97.06 89 HIS A N 1
ATOM 708 C CA . HIS A 1 89 ? -2.281 12.352 31.875 1 97.06 89 HIS A CA 1
ATOM 709 C C . HIS A 1 89 ? -2.486 12.492 33.375 1 97.06 89 HIS A C 1
ATOM 711 O O . HIS A 1 89 ? -2.285 13.578 33.938 1 97.06 89 HIS A O 1
ATOM 717 N N . LYS A 1 90 ? -2.707 11.469 34.062 1 95.44 90 LYS A N 1
ATOM 718 C CA . LYS A 1 90 ? -3.164 11.484 35.438 1 95.44 90 LYS A CA 1
ATOM 719 C C . LYS A 1 90 ? -2.096 12.062 36.375 1 95.44 90 LYS A C 1
ATOM 721 O O . LYS A 1 90 ? -2.383 12.938 37.188 1 95.44 90 LYS A O 1
ATOM 726 N N . PRO A 1 91 ? -0.881 11.602 36.25 1 94.31 91 PRO A N 1
ATOM 727 C CA . PRO A 1 91 ? 0.129 12.086 37.188 1 94.31 91 PRO A CA 1
ATOM 728 C C . PRO A 1 91 ? 0.34 13.594 37.094 1 94.31 91 PRO A C 1
ATOM 730 O O . PRO A 1 91 ? 0.547 14.258 38.125 1 94.31 91 PRO A O 1
ATOM 733 N N . SER A 1 92 ? 0.289 14.164 35.938 1 93.12 92 SER A N 1
ATOM 734 C CA . SER A 1 92 ? 0.565 15.586 35.781 1 93.12 92 SER A CA 1
ATOM 735 C C . SER A 1 92 ? -0.725 16.391 35.625 1 93.12 92 SER A C 1
ATOM 737 O O . SER A 1 92 ? -0.72 17.609 35.75 1 93.12 92 SER A O 1
ATOM 739 N N . GLY A 1 93 ? -1.812 15.766 35.312 1 94.12 93 GLY A N 1
ATOM 740 C CA . GLY A 1 93 ? -3.072 16.453 35.062 1 94.12 93 GLY A CA 1
ATOM 741 C C . GLY A 1 93 ? -3.135 17.125 33.719 1 94.12 93 GLY A C 1
ATOM 742 O O . GLY A 1 93 ? -4.117 17.797 33.375 1 94.12 93 GLY A O 1
ATOM 743 N N . LEU A 1 94 ? -2.207 16.938 32.938 1 95.25 94 LEU A N 1
ATOM 744 C CA . LEU A 1 94 ? -2.113 17.594 31.625 1 95.25 94 LEU A CA 1
ATOM 745 C C . LEU A 1 94 ? -3.014 16.922 30.609 1 95.25 94 LEU A C 1
ATOM 747 O O . LEU A 1 94 ? -3.078 15.688 30.547 1 95.25 94 LEU A O 1
ATOM 751 N N . VAL A 1 95 ? -3.715 17.75 29.828 1 95.94 95 VAL A N 1
ATOM 752 C CA . VAL A 1 95 ? -4.496 17.25 28.703 1 95.94 95 VAL A CA 1
ATOM 753 C C . VAL A 1 95 ? -3.617 17.188 27.453 1 95.94 95 VAL A C 1
ATOM 755 O O . VAL A 1 95 ? -2.93 18.156 27.125 1 95.94 95 VAL A O 1
ATOM 758 N N . MET A 1 96 ? -3.604 15.992 26.812 1 97 96 MET A N 1
ATOM 759 C CA . MET A 1 96 ? -2.748 15.75 25.641 1 97 96 MET A CA 1
ATOM 760 C C . MET A 1 96 ? -3.52 15.039 24.531 1 97 96 MET A C 1
ATOM 762 O O . MET A 1 96 ? -4.656 14.609 24.75 1 97 96 MET A O 1
ATOM 766 N N . ALA A 1 97 ? -2.947 15.078 23.344 1 97.62 97 ALA A N 1
ATOM 767 C CA . ALA A 1 97 ? -3.387 14.211 22.25 1 97.62 97 ALA A CA 1
ATOM 768 C C . ALA A 1 97 ? -2.543 12.938 22.188 1 97.62 97 ALA A C 1
ATOM 770 O O . ALA A 1 97 ? -1.312 13 22.203 1 97.62 97 ALA A O 1
ATOM 771 N N . ARG A 1 98 ? -3.18 11.852 22.172 1 96.94 98 ARG A N 1
ATOM 772 C CA . ARG A 1 98 ? -2.52 10.547 22.109 1 96.94 98 ARG A CA 1
ATOM 773 C C . ARG A 1 98 ? -2.883 9.828 20.812 1 96.94 98 ARG A C 1
ATOM 775 O O . ARG A 1 98 ? -4.035 9.43 20.625 1 96.94 98 ARG A O 1
ATOM 782 N N . LYS A 1 99 ? -1.932 9.648 19.922 1 93.5 99 LYS A N 1
ATOM 783 C CA . LYS A 1 99 ? -2.109 8.883 18.688 1 93.5 99 LYS A CA 1
ATOM 784 C C . LYS A 1 99 ? -1.719 7.426 18.875 1 93.5 99 LYS A C 1
ATOM 786 O O . LYS A 1 99 ? -0.601 7.129 19.312 1 93.5 99 LYS A O 1
ATOM 791 N N . LEU A 1 100 ? -2.633 6.609 18.625 1 90.75 100 LEU A N 1
ATOM 792 C CA . LEU A 1 100 ? -2.4 5.172 18.719 1 90.75 100 LEU A CA 1
ATOM 793 C C . LEU A 1 100 ? -2.189 4.566 17.344 1 90.75 100 LEU A C 1
ATOM 795 O O . LEU A 1 100 ? -3.037 4.711 16.453 1 90.75 100 LEU A O 1
ATOM 799 N N . ILE A 1 101 ? -1.086 3.996 17.156 1 83.75 101 ILE A N 1
ATOM 800 C CA . ILE A 1 101 ? -0.782 3.275 15.922 1 83.75 101 ILE A CA 1
ATOM 801 C C . ILE A 1 101 ? -0.801 1.771 16.188 1 83.75 101 ILE A C 1
ATOM 803 O O . ILE A 1 101 ? -0.028 1.269 17.016 1 83.75 101 ILE A O 1
ATOM 807 N N . HIS A 1 102 ? -1.633 1.116 15.516 1 76.75 102 HIS A N 1
ATOM 808 C CA . HIS A 1 102 ? -1.761 -0.324 15.711 1 76.75 102 HIS A CA 1
ATOM 809 C C . HIS A 1 102 ? -0.75 -1.087 14.859 1 76.75 102 HIS A C 1
ATOM 811 O O . HIS A 1 102 ? -0.757 -0.978 13.633 1 76.75 102 HIS A O 1
ATOM 817 N N . LEU A 1 103 ? 0.033 -1.714 15.531 1 70.5 103 LEU A N 1
ATOM 818 C CA . LEU A 1 103 ? 1.043 -2.492 14.82 1 70.5 103 LEU A CA 1
ATOM 819 C C . LEU A 1 103 ? 0.634 -3.957 14.727 1 70.5 103 LEU A C 1
ATOM 821 O O . LEU A 1 103 ? 1.151 -4.699 13.891 1 70.5 103 LEU A O 1
ATOM 825 N N . GLU A 1 104 ? -0.277 -4.328 15.617 1 68.56 104 GLU A N 1
ATOM 826 C CA . GLU A 1 104 ? -0.691 -5.727 15.633 1 68.56 104 GLU A CA 1
ATOM 827 C C . GLU A 1 104 ? -2.146 -5.879 15.195 1 68.56 104 GLU A C 1
ATOM 829 O O . GLU A 1 104 ? -2.949 -4.961 15.367 1 68.56 104 GLU A O 1
ATOM 834 N N . ILE A 1 105 ? -2.43 -6.953 14.547 1 70.62 105 ILE A N 1
ATOM 835 C CA . ILE A 1 105 ? -3.789 -7.23 14.102 1 70.62 105 ILE A CA 1
ATOM 836 C C . ILE A 1 105 ? -4.664 -7.598 15.297 1 70.62 105 ILE A C 1
ATOM 838 O O . ILE A 1 105 ? -4.215 -8.289 16.219 1 70.62 105 ILE A O 1
ATOM 842 N N . LYS A 1 106 ? -5.84 -7.086 15.328 1 70.81 106 LYS A N 1
ATOM 843 C CA . LYS A 1 106 ? -6.801 -7.434 16.375 1 70.81 106 LYS A CA 1
ATOM 844 C C . LYS A 1 106 ? -7.137 -8.922 16.344 1 70.81 106 LYS A C 1
ATOM 846 O O . LYS A 1 106 ? -7.184 -9.531 15.266 1 70.81 106 LYS A O 1
ATOM 851 N N . PRO A 1 107 ? -7.348 -9.531 17.5 1 77.12 107 PRO A N 1
ATOM 852 C CA . PRO A 1 107 ? -7.688 -10.953 17.562 1 77.12 107 PRO A CA 1
ATOM 853 C C . PRO A 1 107 ? -8.898 -11.312 16.703 1 77.12 107 PRO A C 1
ATOM 855 O O . PRO A 1 107 ? -8.93 -12.383 16.078 1 77.12 107 PRO A O 1
ATOM 858 N N . ALA A 1 108 ? -9.891 -10.398 16.656 1 80.69 108 ALA A N 1
ATOM 859 C CA . ALA A 1 108 ? -11.078 -10.664 15.859 1 80.69 108 ALA A CA 1
ATOM 860 C C . ALA A 1 108 ? -10.719 -10.812 14.383 1 80.69 108 ALA A C 1
ATOM 862 O O . ALA A 1 108 ? -11.25 -11.688 13.695 1 80.69 108 ALA A O 1
ATOM 863 N N . ILE A 1 109 ? -9.867 -10 13.953 1 77.19 109 ILE A N 1
ATOM 864 C CA . ILE A 1 109 ? -9.438 -10.055 12.562 1 77.19 109 ILE A CA 1
ATOM 865 C C . ILE A 1 109 ? -8.609 -11.312 12.328 1 77.19 109 ILE A C 1
ATOM 867 O O . ILE A 1 109 ? -8.773 -11.984 11.305 1 77.19 109 ILE A O 1
ATOM 871 N N . ARG A 1 110 ? -7.793 -11.57 13.234 1 81.75 110 ARG A N 1
ATOM 872 C CA . ARG A 1 110 ? -6.988 -12.781 13.156 1 81.75 110 ARG A CA 1
ATOM 873 C C . ARG A 1 110 ? -7.871 -14.016 13.008 1 81.75 110 ARG A C 1
ATOM 875 O O . ARG A 1 110 ? -7.637 -14.844 12.125 1 81.75 110 ARG A O 1
ATOM 882 N N . ASN A 1 111 ? -8.836 -14.141 13.859 1 86.81 111 ASN A N 1
ATOM 883 C CA . ASN A 1 111 ? -9.75 -15.281 13.82 1 86.81 111 ASN A CA 1
ATOM 884 C C . ASN A 1 111 ? -10.523 -15.328 12.508 1 86.81 111 ASN A C 1
ATOM 886 O O . ASN A 1 111 ? -10.789 -16.406 11.977 1 86.81 111 ASN A O 1
ATOM 890 N N . GLN A 1 112 ? -10.852 -14.188 12.148 1 86.69 112 GLN A N 1
ATOM 891 C CA . GLN A 1 112 ? -11.562 -14.117 10.875 1 86.69 112 GLN A CA 1
ATOM 892 C C . GLN A 1 112 ? -10.688 -14.617 9.727 1 86.69 112 GLN A C 1
ATOM 894 O O . GLN A 1 112 ? -11.164 -15.328 8.844 1 86.69 112 GLN A O 1
ATOM 899 N N . ILE A 1 113 ? -9.484 -14.281 9.734 1 86.44 113 ILE A N 1
ATOM 900 C CA . ILE A 1 113 ? -8.547 -14.727 8.703 1 86.44 113 ILE A CA 1
ATOM 901 C C . ILE A 1 113 ? -8.453 -16.25 8.711 1 86.44 113 ILE A C 1
ATOM 903 O O . ILE A 1 113 ? -8.547 -16.891 7.664 1 86.44 113 ILE A O 1
ATOM 907 N N . ILE A 1 114 ? -8.289 -16.781 9.875 1 87.38 114 ILE A N 1
ATOM 908 C CA . ILE A 1 114 ? -8.164 -18.219 10.008 1 87.38 114 ILE A CA 1
ATOM 909 C C . ILE A 1 114 ? -9.43 -18.906 9.492 1 87.38 114 ILE A C 1
ATOM 911 O O . ILE A 1 114 ? -9.359 -19.922 8.797 1 87.38 114 ILE A O 1
ATOM 915 N N . ARG A 1 115 ? -10.547 -18.328 9.781 1 89.5 115 ARG A N 1
ATOM 916 C CA . ARG A 1 115 ? -11.82 -18.875 9.312 1 89.5 115 ARG A CA 1
ATOM 917 C C . ARG A 1 115 ? -11.914 -18.812 7.793 1 89.5 115 ARG A C 1
ATOM 919 O O . ARG A 1 115 ? -12.359 -19.781 7.156 1 89.5 115 ARG A O 1
ATOM 926 N N . GLU A 1 116 ? -11.508 -17.734 7.297 1 86.38 116 GLU A N 1
ATOM 927 C CA . GLU A 1 116 ? -11.547 -17.578 5.848 1 86.38 116 GLU A CA 1
ATOM 928 C C . GLU A 1 116 ? -10.625 -18.578 5.156 1 86.38 116 GLU A C 1
ATOM 930 O O . GLU A 1 116 ? -10.953 -19.094 4.086 1 86.38 116 GLU A O 1
ATOM 935 N N . LEU A 1 117 ? -9.539 -18.891 5.77 1 89.75 117 LEU A N 1
ATOM 936 C CA . LEU A 1 117 ? -8.562 -19.812 5.191 1 89.75 117 LEU A CA 1
ATOM 937 C C . LEU A 1 117 ? -9.102 -21.25 5.188 1 89.75 117 LEU A C 1
ATOM 939 O O . LEU A 1 117 ? -8.602 -22.094 4.461 1 89.75 117 LEU A O 1
ATOM 943 N N . GLN A 1 118 ? -10.078 -21.5 5.926 1 88.56 118 GLN A N 1
ATOM 944 C CA . GLN A 1 118 ? -10.648 -22.844 6.016 1 88.56 118 GLN A CA 1
ATOM 945 C C . GLN A 1 118 ? -11.289 -23.25 4.695 1 88.56 118 GLN A C 1
ATOM 947 O O . GLN A 1 118 ? -11.445 -24.438 4.422 1 88.56 118 GLN A O 1
ATOM 952 N N . VAL A 1 119 ? -11.641 -22.312 3.885 1 87.56 119 VAL A N 1
ATOM 953 C CA . VAL A 1 119 ? -12.211 -22.625 2.578 1 87.56 119 VAL A CA 1
ATOM 954 C C . VAL A 1 119 ? -11.219 -23.453 1.763 1 87.56 119 VAL A C 1
ATOM 956 O O . VAL A 1 119 ? -11.625 -24.25 0.919 1 87.56 119 VAL A O 1
ATOM 959 N N . LEU A 1 120 ? -9.992 -23.281 2.035 1 91 120 LEU A N 1
ATOM 960 C CA . LEU A 1 120 ? -8.953 -24.016 1.322 1 91 120 LEU A CA 1
ATOM 961 C C . LEU A 1 120 ? -9.086 -25.516 1.548 1 91 120 LEU A C 1
ATOM 963 O O . LEU A 1 120 ? -8.68 -26.312 0.705 1 91 120 LEU A O 1
ATOM 967 N N . HIS A 1 121 ? -9.664 -25.906 2.641 1 88.88 121 HIS A N 1
ATOM 968 C CA . HIS A 1 121 ? -9.891 -27.312 2.939 1 88.88 121 HIS A CA 1
ATOM 969 C C . HIS A 1 121 ? -10.867 -27.938 1.952 1 88.88 121 HIS A C 1
ATOM 971 O O . HIS A 1 121 ? -10.844 -29.156 1.729 1 88.88 121 HIS A O 1
ATOM 977 N N . GLU A 1 122 ? -11.641 -27.094 1.362 1 89.44 122 GLU A N 1
ATOM 978 C CA . GLU A 1 122 ? -12.656 -27.594 0.436 1 89.44 122 GLU A CA 1
ATOM 979 C C . GLU A 1 122 ? -12.141 -27.609 -0.999 1 89.44 122 GLU A C 1
ATOM 981 O O . GLU A 1 122 ? -12.789 -28.141 -1.895 1 89.44 122 GLU A O 1
ATOM 986 N N . CYS A 1 123 ? -11.039 -27.047 -1.158 1 90.94 123 CYS A N 1
ATOM 987 C CA . CYS A 1 123 ? -10.484 -26.969 -2.504 1 90.94 123 CYS A CA 1
ATOM 988 C C . CYS A 1 123 ? -9.633 -28.188 -2.816 1 90.94 123 CYS A C 1
ATOM 990 O O . CYS A 1 123 ? -8.422 -28.188 -2.6 1 90.94 123 CYS A O 1
ATOM 992 N N . ASN A 1 124 ? -10.273 -29.203 -3.369 1 92 124 ASN A N 1
ATOM 993 C CA . ASN A 1 124 ? -9.602 -30.438 -3.713 1 92 124 ASN A CA 1
ATOM 994 C C . ASN A 1 124 ? -9.547 -30.656 -5.223 1 92 124 ASN A C 1
ATOM 996 O O . ASN A 1 124 ? -10.5 -31.156 -5.82 1 92 124 ASN A O 1
ATOM 1000 N N . SER A 1 125 ? -8.523 -30.219 -5.812 1 93.75 125 SER A N 1
ATOM 1001 C CA . SER A 1 125 ? -8.297 -30.312 -7.254 1 93.75 125 SER A CA 1
ATOM 1002 C C . SER A 1 125 ? -6.844 -30.625 -7.566 1 93.75 125 SER A C 1
ATOM 1004 O O . SER A 1 125 ? -5.938 -30.203 -6.84 1 93.75 125 SER A O 1
ATOM 1006 N N . PRO A 1 126 ? -6.672 -31.438 -8.625 1 95.25 126 PRO A N 1
ATOM 1007 C CA . PRO A 1 126 ? -5.289 -31.703 -9.031 1 95.25 126 PRO A CA 1
ATOM 1008 C C . PRO A 1 126 ? -4.559 -30.438 -9.492 1 95.25 126 PRO A C 1
ATOM 1010 O O . PRO A 1 126 ? -3.342 -30.469 -9.688 1 95.25 126 PRO A O 1
ATOM 1013 N N . TYR A 1 127 ? -5.277 -29.344 -9.602 1 96.38 127 TYR A N 1
ATOM 1014 C CA . TYR A 1 127 ? -4.684 -28.125 -10.141 1 96.38 127 TYR A CA 1
ATOM 1015 C C . TYR A 1 127 ? -4.57 -27.047 -9.07 1 96.38 127 TYR A C 1
ATOM 1017 O O . TYR A 1 127 ? -4.188 -25.922 -9.359 1 96.38 127 TYR A O 1
ATOM 1025 N N . ILE A 1 128 ? -4.945 -27.375 -7.871 1 96.5 128 ILE A N 1
ATOM 1026 C CA . ILE A 1 128 ? -4.844 -26.484 -6.711 1 96.5 128 ILE A CA 1
ATOM 1027 C C . ILE A 1 128 ? -3.963 -27.141 -5.645 1 96.5 128 ILE A C 1
ATOM 1029 O O . ILE A 1 128 ? -4.086 -28.328 -5.375 1 96.5 128 ILE A O 1
ATOM 1033 N N . VAL A 1 129 ? -3.092 -26.391 -5.102 1 97.06 129 VAL A N 1
ATOM 1034 C CA . VAL A 1 129 ? -2.184 -26.922 -4.09 1 97.06 129 VAL A CA 1
ATOM 1035 C C . VAL A 1 129 ? -2.984 -27.422 -2.893 1 97.06 129 VAL A C 1
ATOM 1037 O O . VAL A 1 129 ? -3.965 -26.797 -2.484 1 97.06 129 VAL A O 1
ATOM 1040 N N . GLY A 1 130 ? -2.592 -28.531 -2.439 1 95.81 130 GLY A N 1
ATOM 1041 C CA . GLY A 1 130 ? -3.289 -29.125 -1.309 1 95.81 130 GLY A CA 1
ATOM 1042 C C . GLY A 1 130 ? -3.078 -28.359 -0.013 1 95.81 130 GLY A C 1
ATOM 1043 O O . GLY A 1 130 ? -1.972 -27.891 0.264 1 95.81 130 GLY A O 1
ATOM 1044 N N . PHE A 1 131 ? -4.102 -28.297 0.731 1 94.81 131 PHE A N 1
ATOM 1045 C CA . PHE A 1 131 ? -4.117 -27.562 1.991 1 94.81 131 PHE A CA 1
ATOM 1046 C C . PHE A 1 131 ? -4.25 -28.516 3.172 1 94.81 131 PHE A C 1
ATOM 1048 O O . PHE A 1 131 ? -5.18 -29.328 3.221 1 94.81 131 PHE A O 1
ATOM 1055 N N . TYR A 1 132 ? -3.273 -28.422 4.121 1 95.12 132 TYR A N 1
ATOM 1056 C CA . TYR A 1 132 ? -3.35 -29.25 5.312 1 95.12 132 TYR A CA 1
ATOM 1057 C C . TYR A 1 132 ? -4.043 -28.516 6.453 1 95.12 132 TYR A C 1
ATOM 1059 O O . TYR A 1 132 ? -4.734 -29.125 7.27 1 95.12 132 TYR A O 1
ATOM 1067 N N . GLY A 1 133 ? -3.771 -27.141 6.527 1 93.19 133 GLY A N 1
ATOM 1068 C CA . GLY A 1 133 ? -4.352 -26.344 7.598 1 93.19 133 GLY A CA 1
ATOM 1069 C C . GLY A 1 133 ? -3.605 -25.047 7.852 1 93.19 133 GLY A C 1
ATOM 1070 O O . GLY A 1 133 ? -2.549 -24.812 7.266 1 93.19 133 GLY A O 1
ATOM 1071 N N . ALA A 1 134 ? -4.227 -24.219 8.656 1 93.31 134 ALA A N 1
ATOM 1072 C CA . ALA A 1 134 ? -3.629 -22.953 9.07 1 93.31 134 ALA A CA 1
ATOM 1073 C C . ALA A 1 134 ? -3.816 -22.719 10.57 1 93.31 134 ALA A C 1
ATOM 1075 O O . ALA A 1 134 ? -4.781 -23.203 11.164 1 93.31 134 ALA A O 1
ATOM 1076 N N . PHE A 1 135 ? -2.869 -22.047 11.18 1 92.38 135 PHE A N 1
ATOM 1077 C CA . PHE A 1 135 ? -2.988 -21.703 12.594 1 92.38 135 PHE A CA 1
ATOM 1078 C C . PHE A 1 135 ? -2.195 -20.453 12.914 1 92.38 135 PHE A C 1
ATOM 1080 O O . PHE A 1 135 ? -1.33 -20.031 12.141 1 92.38 135 PHE A O 1
ATOM 1087 N N . TYR A 1 136 ? -2.604 -19.859 13.945 1 88.75 136 TYR A N 1
ATOM 1088 C CA . TYR A 1 136 ? -1.917 -18.672 14.453 1 88.75 136 TYR A CA 1
ATOM 1089 C C . TYR A 1 136 ? -1.02 -19.016 15.633 1 88.75 136 TYR A C 1
ATOM 1091 O O . TYR A 1 136 ? -1.414 -19.781 16.516 1 88.75 136 TYR A O 1
ATOM 1099 N N . SER A 1 137 ? 0.217 -18.531 15.602 1 87.12 137 SER A N 1
ATOM 1100 C CA . SER A 1 137 ? 1.137 -18.703 16.719 1 87.12 137 SER A CA 1
ATOM 1101 C C . SER A 1 137 ? 2.152 -17.562 16.781 1 87.12 137 SER A C 1
ATOM 1103 O O . SER A 1 137 ? 2.801 -17.25 15.781 1 87.12 137 SER A O 1
ATOM 1105 N N . ASP A 1 138 ? 2.252 -16.922 17.906 1 79.38 138 ASP A N 1
ATOM 1106 C CA . ASP A 1 138 ? 3.283 -15.922 18.203 1 79.38 138 ASP A CA 1
ATOM 1107 C C . ASP A 1 138 ? 3.318 -14.836 17.125 1 79.38 138 ASP A C 1
ATOM 1109 O O . ASP A 1 138 ? 4.371 -14.57 16.547 1 79.38 138 ASP A O 1
ATOM 1113 N N . GLY A 1 139 ? 2.164 -14.375 16.719 1 76.5 139 GLY A N 1
ATOM 1114 C CA . GLY A 1 139 ? 2.09 -13.211 15.852 1 76.5 139 GLY A CA 1
ATOM 1115 C C . GLY A 1 139 ? 2.141 -13.555 14.375 1 76.5 139 GLY A C 1
ATOM 1116 O O . GLY A 1 139 ? 2.182 -12.672 13.523 1 76.5 139 GLY A O 1
ATOM 1117 N N . GLU A 1 140 ? 2.174 -14.859 14.156 1 82.94 140 GLU A N 1
ATOM 1118 C CA . GLU A 1 140 ? 2.271 -15.281 12.758 1 82.94 140 GLU A CA 1
ATOM 1119 C C . GLU A 1 140 ? 1.159 -16.266 12.398 1 82.94 140 GLU A C 1
ATOM 1121 O O . GLU A 1 140 ? 0.735 -17.062 13.234 1 82.94 140 GLU A O 1
ATOM 1126 N N . ILE A 1 141 ? 0.69 -16.125 11.242 1 88 141 ILE A N 1
ATOM 1127 C CA . ILE A 1 141 ? -0.188 -17.141 10.68 1 88 141 ILE A CA 1
ATOM 1128 C C . ILE A 1 141 ? 0.632 -18.141 9.859 1 88 141 ILE A C 1
ATOM 1130 O O . ILE A 1 141 ? 1.467 -17.734 9.047 1 88 141 ILE A O 1
ATOM 1134 N N . SER A 1 142 ? 0.44 -19.359 10.211 1 93.31 142 SER A N 1
ATOM 1135 C CA . SER A 1 142 ? 1.069 -20.422 9.453 1 93.31 142 SER A CA 1
ATOM 1136 C C . SER A 1 142 ? 0.067 -21.109 8.523 1 93.31 142 SER A C 1
ATOM 1138 O O . SER A 1 142 ? -1.005 -21.531 8.969 1 93.31 142 SER A O 1
ATOM 1140 N N . ILE A 1 143 ? 0.366 -21.188 7.316 1 94.25 143 ILE A N 1
ATOM 1141 C CA . ILE A 1 143 ? -0.425 -21.906 6.332 1 94.25 143 ILE A CA 1
ATOM 1142 C C . ILE A 1 143 ? 0.364 -23.109 5.828 1 94.25 143 ILE A C 1
ATOM 1144 O O . ILE A 1 143 ? 1.417 -22.953 5.203 1 94.25 143 ILE A O 1
ATOM 1148 N N . CYS A 1 144 ? -0.091 -24.266 6.082 1 96 144 CYS A N 1
ATOM 1149 C CA . CYS A 1 144 ? 0.602 -25.5 5.715 1 96 144 CYS A CA 1
ATOM 1150 C C . CYS A 1 144 ? -0.024 -26.125 4.48 1 96 144 CYS A C 1
ATOM 1152 O O . CYS A 1 144 ? -1.229 -26.391 4.449 1 96 144 CYS A O 1
ATOM 1154 N N . MET A 1 145 ? 0.798 -26.422 3.484 1 96.62 145 MET A N 1
ATOM 1155 C CA . MET A 1 145 ? 0.323 -26.938 2.205 1 96.62 145 MET A CA 1
ATOM 1156 C C . MET A 1 145 ? 1.263 -28.016 1.676 1 96.62 145 MET A C 1
ATOM 1158 O O . MET A 1 145 ? 2.33 -28.25 2.246 1 96.62 145 MET A O 1
ATOM 1162 N N . GLU A 1 146 ? 0.77 -28.672 0.653 1 96.12 146 GLU A N 1
ATOM 1163 C CA . GLU A 1 146 ? 1.578 -29.688 -0.013 1 96.12 146 GLU A CA 1
ATOM 1164 C C . GLU A 1 146 ? 2.895 -29.109 -0.518 1 96.12 146 GLU A C 1
ATOM 1166 O O . GLU A 1 146 ? 2.928 -27.984 -1.02 1 96.12 146 GLU A O 1
ATOM 1171 N N . HIS A 1 147 ? 3.943 -29.844 -0.333 1 96.69 147 HIS A N 1
ATOM 1172 C CA . HIS A 1 147 ? 5.25 -29.422 -0.823 1 96.69 147 HIS A CA 1
ATOM 1173 C C . HIS A 1 147 ? 5.426 -29.766 -2.297 1 96.69 147 HIS A C 1
ATOM 1175 O O . HIS A 1 147 ? 5.375 -30.938 -2.674 1 96.69 147 HIS A O 1
ATOM 1181 N N . MET A 1 148 ? 5.531 -28.844 -3.096 1 97.19 148 MET A N 1
ATOM 1182 C CA . MET A 1 148 ? 5.855 -29 -4.512 1 97.19 148 MET A CA 1
ATOM 1183 C C . MET A 1 148 ? 7.359 -28.859 -4.742 1 97.19 148 MET A C 1
ATOM 1185 O O . MET A 1 148 ? 7.891 -27.75 -4.75 1 97.19 148 MET A O 1
ATOM 1189 N N . ASP A 1 149 ? 8.039 -29.938 -4.984 1 95.94 149 ASP A N 1
ATOM 1190 C CA . ASP A 1 149 ? 9.492 -30.016 -4.879 1 95.94 149 ASP A CA 1
ATOM 1191 C C . ASP A 1 149 ? 10.164 -29.312 -6.062 1 95.94 149 ASP A C 1
ATOM 1193 O O . ASP A 1 149 ? 11.352 -29.016 -6.016 1 95.94 149 ASP A O 1
ATOM 1197 N N . GLY A 1 150 ? 9.492 -29.078 -7.125 1 96.56 150 GLY A N 1
ATOM 1198 C CA . GLY A 1 150 ? 10.039 -28.328 -8.242 1 96.56 150 GLY A CA 1
ATOM 1199 C C . GLY A 1 150 ? 10.047 -26.828 -8.023 1 96.56 150 GLY A C 1
ATOM 1200 O O . GLY A 1 150 ? 10.688 -26.078 -8.766 1 96.56 150 GLY A O 1
ATOM 1201 N N . GLY A 1 151 ? 9.234 -26.375 -7.012 1 96.06 151 GLY A N 1
ATOM 1202 C CA . GLY A 1 151 ? 9.188 -24.953 -6.695 1 96.06 151 GLY A CA 1
ATOM 1203 C C . GLY A 1 151 ? 8.188 -24.188 -7.543 1 96.06 151 GLY A C 1
ATOM 1204 O O . GLY A 1 151 ? 7.23 -24.781 -8.062 1 96.06 151 GLY A O 1
ATOM 1205 N N . SER A 1 152 ? 8.359 -22.875 -7.602 1 96.38 152 SER A N 1
ATOM 1206 C CA . SER A 1 152 ? 7.48 -22.016 -8.383 1 96.38 152 SER A CA 1
ATOM 1207 C C . SER A 1 152 ? 8.039 -21.781 -9.781 1 96.38 152 SER A C 1
ATOM 1209 O O . SER A 1 152 ? 9.242 -21.969 -10.016 1 96.38 152 SER A O 1
ATOM 1211 N N . LEU A 1 153 ? 7.207 -21.344 -10.68 1 97.81 153 LEU A N 1
ATOM 1212 C CA . LEU A 1 153 ? 7.637 -21.172 -12.062 1 97.81 153 LEU A CA 1
ATOM 1213 C C . LEU A 1 153 ? 8.617 -20.016 -12.188 1 97.81 153 LEU A C 1
ATOM 1215 O O . LEU A 1 153 ? 9.438 -19.984 -13.109 1 97.81 153 LEU A O 1
ATOM 1219 N N . ASP A 1 154 ? 8.523 -19.016 -11.281 1 95.62 154 ASP A N 1
ATOM 1220 C CA . ASP A 1 154 ? 9.523 -17.938 -11.336 1 95.62 154 ASP A CA 1
ATOM 1221 C C . ASP A 1 154 ? 10.914 -18.484 -11.016 1 95.62 154 ASP A C 1
ATOM 1223 O O . ASP A 1 154 ? 11.906 -18.031 -11.594 1 95.62 154 ASP A O 1
ATOM 1227 N N . GLN A 1 155 ? 11.047 -19.422 -10.156 1 94.94 155 GLN A N 1
ATOM 1228 C CA . GLN A 1 155 ? 12.312 -20.078 -9.867 1 94.94 155 GLN A CA 1
ATOM 1229 C C . GLN A 1 155 ? 12.773 -20.938 -11.047 1 94.94 155 GLN A C 1
ATOM 1231 O O . GLN A 1 155 ? 13.953 -20.938 -11.398 1 94.94 155 GLN A O 1
ATOM 1236 N N . VAL A 1 156 ? 11.852 -21.656 -11.602 1 97.69 156 VAL A N 1
ATOM 1237 C CA . VAL A 1 156 ? 12.164 -22.484 -12.766 1 97.69 156 VAL A CA 1
ATOM 1238 C C . VAL A 1 156 ? 12.68 -21.609 -13.898 1 97.69 156 VAL A C 1
ATOM 1240 O O . VAL A 1 156 ? 13.617 -21.984 -14.609 1 97.69 156 VAL A O 1
ATOM 1243 N N . LEU A 1 157 ? 12 -20.5 -14.055 1 97.5 157 LEU A N 1
ATOM 1244 C CA . LEU A 1 157 ? 12.391 -19.562 -15.109 1 97.5 157 LEU A CA 1
ATOM 1245 C C . LEU A 1 157 ? 13.844 -19.125 -14.938 1 97.5 157 LEU A C 1
ATOM 1247 O O . LEU A 1 157 ? 14.578 -19.016 -15.914 1 97.5 157 LEU A O 1
ATOM 1251 N N . LYS A 1 158 ? 14.25 -18.859 -13.742 1 94.88 158 LYS A N 1
ATOM 1252 C CA . LYS A 1 158 ? 15.617 -18.438 -13.477 1 94.88 158 LYS A CA 1
ATOM 1253 C C . LYS A 1 158 ? 16.625 -19.484 -13.961 1 94.88 158 LYS A C 1
ATOM 1255 O O . LYS A 1 158 ? 17.688 -19.141 -14.484 1 94.88 158 LYS A O 1
ATOM 1260 N N . GLU A 1 159 ? 16.266 -20.703 -13.828 1 95.75 159 GLU A N 1
ATOM 1261 C CA . GLU A 1 159 ? 17.141 -21.797 -14.234 1 95.75 159 GLU A CA 1
ATOM 1262 C C . GLU A 1 159 ? 17.047 -22.047 -15.734 1 95.75 159 GLU A C 1
ATOM 1264 O O . GLU A 1 159 ? 18.062 -22.25 -16.406 1 95.75 159 GLU A O 1
ATOM 1269 N N . ALA A 1 160 ? 15.883 -21.984 -16.25 1 96.94 160 ALA A N 1
ATOM 1270 C CA . ALA A 1 160 ? 15.633 -22.328 -17.656 1 96.94 160 ALA A CA 1
ATOM 1271 C C . ALA A 1 160 ? 15.945 -21.141 -18.578 1 96.94 160 ALA A C 1
ATOM 1273 O O . ALA A 1 160 ? 16.125 -21.312 -19.781 1 96.94 160 ALA A O 1
ATOM 1274 N N . ARG A 1 161 ? 15.914 -19.859 -18.031 1 94.75 161 ARG A N 1
ATOM 1275 C CA . ARG A 1 161 ? 16.062 -18.609 -18.766 1 94.75 161 ARG A CA 1
ATOM 1276 C C . ARG A 1 161 ? 14.805 -18.312 -19.594 1 94.75 161 ARG A C 1
ATOM 1278 O O . ARG A 1 161 ? 14.305 -17.188 -19.594 1 94.75 161 ARG A O 1
ATOM 1285 N N . ARG A 1 162 ? 14.344 -19.328 -20.328 1 95.62 162 ARG A N 1
ATOM 1286 C CA . ARG A 1 162 ? 13.055 -19.281 -21.016 1 95.62 162 ARG A CA 1
ATOM 1287 C C . ARG A 1 162 ? 12.375 -20.641 -20.984 1 95.62 162 ARG A C 1
ATOM 1289 O O . ARG A 1 162 ? 13.047 -21.672 -21 1 95.62 162 ARG A O 1
ATOM 1296 N N . ILE A 1 163 ? 11.109 -20.609 -21.047 1 98 163 ILE A N 1
ATOM 1297 C CA . ILE A 1 163 ? 10.375 -21.875 -21.031 1 98 163 ILE A CA 1
ATOM 1298 C C . ILE A 1 163 ? 9.789 -22.141 -22.422 1 98 163 ILE A C 1
ATOM 1300 O O . ILE A 1 163 ? 9.117 -21.281 -23 1 98 163 ILE A O 1
ATOM 1304 N N . PRO A 1 164 ? 10.031 -23.328 -22.922 1 97.25 164 PRO A N 1
ATOM 1305 C CA . PRO A 1 164 ? 9.562 -23.656 -24.266 1 97.25 164 PRO A CA 1
ATOM 1306 C C . PRO A 1 164 ? 8.039 -23.641 -24.391 1 97.25 164 PRO A C 1
ATOM 1308 O O . PRO A 1 164 ? 7.336 -23.953 -23.422 1 97.25 164 PRO A O 1
ATOM 1311 N N . GLU A 1 165 ? 7.574 -23.359 -25.562 1 97.25 165 GLU A N 1
ATOM 1312 C CA . GLU A 1 165 ? 6.152 -23.234 -25.875 1 97.25 165 GLU A CA 1
ATOM 1313 C C . GLU A 1 165 ? 5.391 -24.5 -25.484 1 97.25 165 GLU A C 1
ATOM 1315 O O . GLU A 1 165 ? 4.293 -24.438 -24.938 1 97.25 165 GLU A O 1
ATOM 1320 N N . GLU A 1 166 ? 5.961 -25.672 -25.797 1 96.56 166 GLU A N 1
ATOM 1321 C CA . GLU A 1 166 ? 5.273 -26.922 -25.516 1 96.56 166 GLU A CA 1
ATOM 1322 C C . GLU A 1 166 ? 5.059 -27.125 -24.016 1 96.56 166 GLU A C 1
ATOM 1324 O O . GLU A 1 166 ? 4.043 -27.688 -23.594 1 96.56 166 GLU A O 1
ATOM 1329 N N . ILE A 1 167 ? 6.004 -26.688 -23.266 1 98.06 167 ILE A N 1
ATOM 1330 C CA . ILE A 1 167 ? 5.891 -26.75 -21.812 1 98.06 167 ILE A CA 1
ATOM 1331 C C . ILE A 1 167 ? 4.832 -25.766 -21.328 1 98.06 167 ILE A C 1
ATOM 1333 O O . ILE A 1 167 ? 4.023 -26.078 -20.453 1 98.06 167 ILE A O 1
ATOM 1337 N N . LEU A 1 168 ? 4.828 -24.594 -21.969 1 98.19 168 LEU A N 1
ATOM 1338 C CA . LEU A 1 168 ? 3.869 -23.547 -21.594 1 98.19 168 LEU A CA 1
ATOM 1339 C C . LEU A 1 168 ? 2.447 -23.984 -21.938 1 98.19 168 LEU A C 1
ATOM 1341 O O . LEU A 1 168 ? 1.487 -23.516 -21.328 1 98.19 168 LEU A O 1
ATOM 1345 N N . GLY A 1 169 ? 2.295 -24.828 -22.938 1 96.94 169 GLY A N 1
ATOM 1346 C CA . GLY A 1 169 ? 0.993 -25.406 -23.219 1 96.94 169 GLY A CA 1
ATOM 1347 C C . GLY A 1 169 ? 0.424 -26.188 -22.047 1 96.94 169 GLY A C 1
ATOM 1348 O O . GLY A 1 169 ? -0.741 -26 -21.688 1 96.94 169 GLY A O 1
ATOM 1349 N N . LYS A 1 170 ? 1.247 -27.016 -21.438 1 96.81 170 LYS A N 1
ATOM 1350 C CA . LYS A 1 170 ? 0.827 -27.797 -20.266 1 96.81 170 LYS A CA 1
ATOM 1351 C C . LYS A 1 170 ? 0.515 -26.891 -19.078 1 96.81 170 LYS A C 1
ATOM 1353 O O . LYS A 1 170 ? -0.451 -27.125 -18.359 1 96.81 170 LYS A O 1
ATOM 1358 N N . VAL A 1 171 ? 1.363 -25.859 -18.938 1 97.75 171 VAL A N 1
ATOM 1359 C CA . VAL A 1 171 ? 1.145 -24.891 -17.875 1 97.75 171 VAL A CA 1
ATOM 1360 C C . VAL A 1 171 ? -0.21 -24.219 -18.078 1 97.75 171 VAL A C 1
ATOM 1362 O O . VAL A 1 171 ? -0.987 -24.078 -17.125 1 97.75 171 VAL A O 1
ATOM 1365 N N . SER A 1 172 ? -0.489 -23.797 -19.281 1 95.38 172 SER A N 1
ATOM 1366 C CA . SER A 1 172 ? -1.729 -23.094 -19.594 1 95.38 172 SER A CA 1
ATOM 1367 C C . SER A 1 172 ? -2.947 -23.953 -19.266 1 95.38 172 SER A C 1
ATOM 1369 O O . SER A 1 172 ? -3.924 -23.453 -18.703 1 95.38 172 SER A O 1
ATOM 1371 N N . ILE A 1 173 ? -2.904 -25.203 -19.578 1 93.62 173 ILE A N 1
ATOM 1372 C CA . ILE A 1 173 ? -4.004 -26.125 -19.312 1 93.62 173 ILE A CA 1
ATOM 1373 C C . ILE A 1 173 ? -4.254 -26.203 -17.812 1 93.62 173 ILE A C 1
ATOM 1375 O O . ILE A 1 173 ? -5.391 -26.078 -17.359 1 93.62 173 ILE A O 1
ATOM 1379 N N . ALA A 1 174 ? -3.199 -26.406 -17.094 1 95.19 174 ALA A N 1
ATOM 1380 C CA . ALA A 1 174 ? -3.322 -26.562 -15.648 1 95.19 174 ALA A CA 1
ATOM 1381 C C . ALA A 1 174 ? -3.893 -25.297 -15.016 1 95.19 174 ALA A C 1
ATOM 1383 O O . ALA A 1 174 ? -4.777 -25.359 -14.156 1 95.19 174 ALA A O 1
ATOM 1384 N N . VAL A 1 175 ? -3.387 -24.125 -15.422 1 95.19 175 VAL A N 1
ATOM 1385 C CA . VAL A 1 175 ? -3.824 -22.844 -14.859 1 95.19 175 VAL A CA 1
ATOM 1386 C C . VAL A 1 175 ? -5.297 -22.609 -15.195 1 95.19 175 VAL A C 1
ATOM 1388 O O . VAL A 1 175 ? -6.09 -22.25 -14.32 1 95.19 175 VAL A O 1
ATOM 1391 N N . LEU A 1 176 ? -5.68 -22.859 -16.406 1 91.62 176 LEU A N 1
ATOM 1392 C CA . LEU A 1 176 ? -7.066 -22.672 -16.812 1 91.62 176 LEU A CA 1
ATOM 1393 C C . LEU A 1 176 ? -8 -23.578 -16.031 1 91.62 176 LEU A C 1
ATOM 1395 O O . LEU A 1 176 ? -9.07 -23.156 -15.586 1 91.62 176 LEU A O 1
ATOM 1399 N N . ARG A 1 177 ? -7.602 -24.781 -15.914 1 91.44 177 ARG A N 1
ATOM 1400 C CA . ARG A 1 177 ? -8.43 -25.734 -15.18 1 91.44 177 ARG A CA 1
ATOM 1401 C C . ARG A 1 177 ? -8.523 -25.359 -13.711 1 91.44 177 ARG A C 1
ATOM 1403 O O . ARG A 1 177 ? -9.578 -25.5 -13.094 1 91.44 177 ARG A O 1
ATOM 1410 N N . GLY A 1 178 ? -7.398 -24.938 -13.172 1 93.75 178 GLY A N 1
ATOM 1411 C CA . GLY A 1 178 ? -7.422 -24.453 -11.805 1 93.75 178 GLY A CA 1
ATOM 1412 C C . GLY A 1 178 ? -8.336 -23.266 -11.609 1 93.75 178 GLY A C 1
ATOM 1413 O O . GLY A 1 178 ? -9.141 -23.234 -10.672 1 93.75 178 GLY A O 1
ATOM 1414 N N . LEU A 1 179 ? -8.242 -22.281 -12.492 1 91 179 LEU A N 1
ATOM 1415 C CA . LEU A 1 179 ? -9.078 -21.094 -12.422 1 91 179 LEU A CA 1
ATOM 1416 C C . LEU A 1 179 ? -10.555 -21.453 -12.594 1 91 179 LEU A C 1
ATOM 1418 O O . LEU A 1 179 ? -11.414 -20.938 -11.883 1 91 179 LEU A O 1
ATOM 1422 N N . ALA A 1 180 ? -10.828 -22.328 -13.5 1 89.06 180 ALA A N 1
ATOM 1423 C CA . ALA A 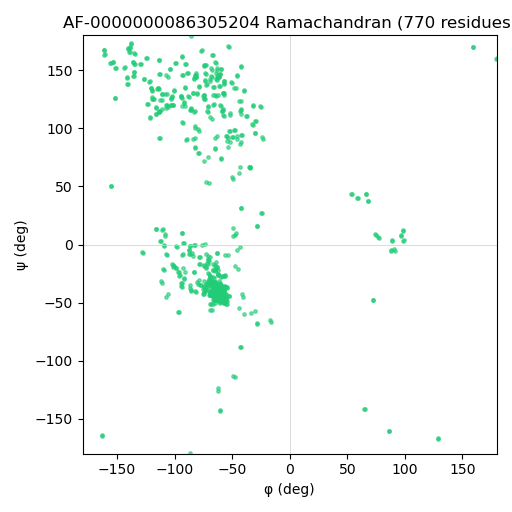1 180 ? -12.195 -22.781 -13.727 1 89.06 180 ALA A CA 1
ATOM 1424 C C . ALA A 1 180 ? -12.758 -23.469 -12.484 1 89.06 180 ALA A C 1
ATOM 1426 O O . ALA A 1 180 ? -13.906 -23.219 -12.102 1 89.06 180 ALA A O 1
ATOM 1427 N N . TYR A 1 181 ? -12.008 -24.328 -11.898 1 90.81 181 TYR A N 1
ATOM 1428 C CA . TYR A 1 181 ? -12.43 -25.016 -10.695 1 90.81 181 TYR A CA 1
ATOM 1429 C C . TYR A 1 181 ? -12.789 -24.031 -9.586 1 90.81 181 TYR A C 1
ATOM 1431 O O . TYR A 1 181 ? -13.844 -24.156 -8.961 1 90.81 181 TYR A O 1
ATOM 1439 N N . LEU A 1 182 ? -11.891 -23.094 -9.336 1 90.69 182 LEU A N 1
ATOM 1440 C CA . LEU A 1 182 ? -12.117 -22.109 -8.289 1 90.69 182 LEU A CA 1
ATOM 1441 C C . LEU A 1 182 ? -13.414 -21.344 -8.539 1 90.69 182 LEU A C 1
ATOM 1443 O O . LEU A 1 182 ? -14.211 -21.141 -7.621 1 90.69 182 LEU A O 1
ATOM 1447 N N . ARG A 1 183 ? -13.578 -20.922 -9.695 1 87.69 183 ARG A N 1
ATOM 1448 C CA . ARG A 1 183 ? -14.75 -20.125 -10.047 1 87.69 183 ARG A CA 1
ATOM 1449 C C . ARG A 1 183 ? -16.016 -20.953 -10 1 87.69 183 ARG A C 1
ATOM 1451 O O . ARG A 1 183 ? -17 -20.562 -9.375 1 87.69 183 ARG A O 1
ATOM 1458 N N . GLU A 1 184 ? -16.047 -22.078 -10.633 1 85.94 184 GLU A N 1
ATOM 1459 C CA . GLU A 1 184 ? -17.25 -22.875 -10.836 1 85.94 184 GLU A CA 1
ATOM 1460 C C . GLU A 1 184 ? -17.672 -23.578 -9.547 1 85.94 184 GLU A C 1
ATOM 1462 O O . GLU A 1 184 ? -18.859 -23.656 -9.227 1 85.94 184 GLU A O 1
ATOM 1467 N N . LYS A 1 185 ? -16.734 -24.062 -8.867 1 87.75 185 LYS A N 1
ATOM 1468 C CA . LYS A 1 185 ? -17.047 -24.891 -7.703 1 87.75 185 LYS A CA 1
ATOM 1469 C C . LYS A 1 185 ? -17.109 -24.047 -6.43 1 87.75 185 LYS A C 1
ATOM 1471 O O . LYS A 1 185 ? -17.875 -24.359 -5.512 1 87.75 185 LYS A O 1
ATOM 1476 N N . HIS A 1 186 ? -16.344 -22.969 -6.414 1 88.25 186 HIS A N 1
ATOM 1477 C CA . HIS A 1 186 ? -16.234 -22.266 -5.141 1 88.25 186 HIS A CA 1
ATOM 1478 C C . HIS A 1 186 ? -16.547 -20.781 -5.309 1 88.25 186 HIS A C 1
ATOM 1480 O O . HIS A 1 186 ? -16.547 -20.031 -4.332 1 88.25 186 HIS A O 1
ATOM 1486 N N . GLN A 1 187 ? -16.734 -20.266 -6.508 1 87.62 187 GLN A N 1
ATOM 1487 C CA . GLN A 1 187 ? -17.016 -18.875 -6.801 1 87.62 187 GLN A CA 1
ATOM 1488 C C . GLN A 1 187 ? -15.906 -17.969 -6.281 1 87.62 187 GLN A C 1
ATOM 1490 O O . GLN A 1 187 ? -16.172 -16.938 -5.648 1 87.62 187 GLN A O 1
ATOM 1495 N N . ILE A 1 188 ? -14.711 -18.453 -6.457 1 88.06 188 ILE A N 1
ATOM 1496 C CA . ILE A 1 188 ? -13.523 -17.734 -6.016 1 88.06 188 ILE A CA 1
ATOM 1497 C C . ILE A 1 188 ? -12.703 -17.312 -7.23 1 88.06 188 ILE A C 1
ATOM 1499 O O . ILE A 1 188 ? -12.547 -18.094 -8.18 1 88.06 188 ILE A O 1
ATOM 1503 N N . MET A 1 189 ? -12.258 -16.047 -7.227 1 88 189 MET A N 1
ATOM 1504 C CA . MET A 1 189 ? -11.234 -15.602 -8.164 1 88 189 MET A CA 1
ATOM 1505 C C . MET A 1 189 ? -9.844 -15.727 -7.559 1 88 189 MET A C 1
ATOM 1507 O O . MET A 1 189 ? -9.672 -15.594 -6.348 1 88 189 MET A O 1
ATOM 1511 N N . HIS A 1 190 ? -8.891 -16.016 -8.32 1 89.88 190 HIS A N 1
ATOM 1512 C CA . HIS A 1 190 ? -7.539 -16.203 -7.797 1 89.88 190 HIS A CA 1
ATOM 1513 C C . HIS A 1 190 ? -6.961 -14.875 -7.312 1 89.88 190 HIS A C 1
ATOM 1515 O O . HIS A 1 190 ? -6.48 -14.781 -6.18 1 89.88 190 HIS A O 1
ATOM 1521 N N . ARG A 1 191 ? -6.902 -13.797 -8.203 1 86.31 191 ARG A N 1
ATOM 1522 C CA . ARG A 1 191 ? -6.598 -12.406 -7.879 1 86.31 191 ARG A CA 1
ATOM 1523 C C . ARG A 1 191 ? -5.098 -12.141 -7.93 1 86.31 191 ARG A C 1
ATOM 1525 O O . ARG A 1 191 ? -4.66 -10.992 -7.891 1 86.31 191 ARG A O 1
ATOM 1532 N N . ASP A 1 192 ? -4.324 -13.188 -8.141 1 87.81 192 ASP A N 1
ATOM 1533 C CA . ASP A 1 192 ? -2.885 -12.945 -8.141 1 87.81 192 ASP A CA 1
ATOM 1534 C C . ASP A 1 192 ? -2.15 -14 -8.969 1 87.81 192 ASP A C 1
ATOM 1536 O O . ASP A 1 192 ? -1.19 -14.609 -8.5 1 87.81 192 ASP A O 1
ATOM 1540 N N . VAL A 1 193 ? -2.596 -14.188 -10.109 1 91.88 193 VAL A N 1
ATOM 1541 C CA . VAL A 1 193 ? -1.94 -15.133 -11 1 91.88 193 VAL A CA 1
ATOM 1542 C C . VAL A 1 193 ? -0.603 -14.562 -11.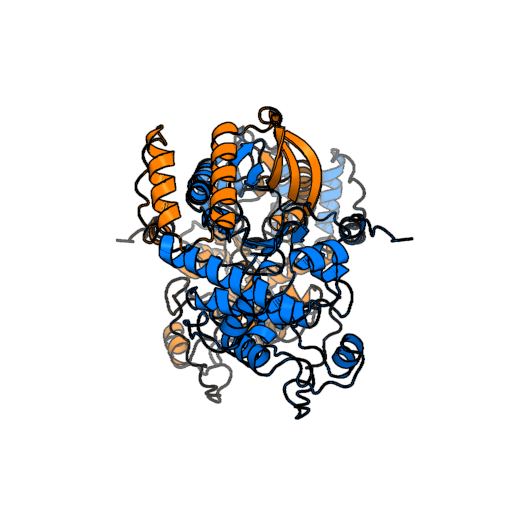469 1 91.88 193 VAL A C 1
ATOM 1544 O O . VAL A 1 193 ? -0.55 -13.461 -12.023 1 91.88 193 VAL A O 1
ATOM 1547 N N . LYS A 1 194 ? 0.439 -15.219 -11.172 1 93.88 194 LYS A N 1
ATOM 1548 C CA . LYS A 1 194 ? 1.807 -14.883 -11.555 1 93.88 194 LYS A CA 1
ATOM 1549 C C . LYS A 1 194 ? 2.729 -16.094 -11.43 1 93.88 194 LYS A C 1
ATOM 1551 O O . LYS A 1 194 ? 2.377 -17.078 -10.789 1 93.88 194 LYS A O 1
ATOM 1556 N N . PRO A 1 195 ? 3.873 -16.047 -12.039 1 96.19 195 PRO A N 1
ATOM 1557 C CA . PRO A 1 195 ? 4.758 -17.219 -12.062 1 96.19 195 PRO A CA 1
ATOM 1558 C C . PRO A 1 195 ? 5.117 -17.703 -10.664 1 96.19 195 PRO A C 1
ATOM 1560 O O . PRO A 1 195 ? 5.246 -18.922 -10.445 1 96.19 195 PRO A O 1
ATOM 1563 N N . SER A 1 196 ? 5.117 -16.828 -9.688 1 94 196 SER A N 1
ATOM 1564 C CA . SER A 1 196 ? 5.512 -17.219 -8.336 1 94 196 SER A CA 1
ATOM 1565 C C . SER A 1 196 ? 4.383 -17.938 -7.621 1 94 196 SER A C 1
ATOM 1567 O O . SER A 1 196 ? 4.598 -18.562 -6.574 1 94 196 SER A O 1
ATOM 1569 N N . ASN A 1 197 ? 3.158 -17.906 -8.219 1 93.69 197 ASN A N 1
ATOM 1570 C CA . ASN A 1 197 ? 2.01 -18.562 -7.605 1 93.69 197 ASN A CA 1
ATOM 1571 C C . ASN A 1 197 ? 1.58 -19.797 -8.391 1 93.69 197 ASN A C 1
ATOM 1573 O O . ASN A 1 197 ? 0.47 -20.297 -8.211 1 93.69 197 ASN A O 1
ATOM 1577 N N . ILE A 1 198 ? 2.406 -20.25 -9.305 1 97.94 198 ILE A N 1
ATOM 1578 C CA . ILE A 1 198 ? 2.242 -21.5 -10.023 1 97.94 198 ILE A CA 1
ATOM 1579 C C . ILE A 1 198 ? 3.361 -22.469 -9.633 1 97.94 198 ILE A C 1
ATOM 1581 O O . ILE A 1 198 ? 4.527 -22.25 -9.977 1 97.94 198 ILE A O 1
ATOM 1585 N N . LEU A 1 199 ? 2.988 -23.531 -8.984 1 98.19 199 LEU A N 1
ATOM 1586 C CA . LEU A 1 199 ? 3.951 -24.469 -8.43 1 98.19 199 LEU A CA 1
ATOM 1587 C C . LEU A 1 199 ? 4.031 -25.734 -9.281 1 98.19 199 LEU A C 1
ATOM 1589 O O . LEU A 1 199 ? 3.047 -26.125 -9.922 1 98.19 199 LEU A O 1
ATOM 1593 N N . VAL A 1 200 ? 5.223 -26.359 -9.266 1 98.12 200 VAL A N 1
ATOM 1594 C CA . VAL A 1 200 ? 5.461 -27.578 -10.047 1 98.12 200 VAL A CA 1
ATOM 1595 C C . VAL A 1 200 ? 6.219 -28.594 -9.195 1 98.12 200 VAL A C 1
ATOM 1597 O O . VAL A 1 200 ? 6.836 -28.234 -8.188 1 98.12 200 VAL A O 1
ATOM 1600 N N . ASN A 1 201 ? 6.102 -29.859 -9.562 1 96.56 201 ASN A N 1
ATOM 1601 C CA . ASN A 1 201 ? 6.875 -30.891 -8.859 1 96.56 201 ASN A CA 1
ATOM 1602 C C . ASN A 1 201 ? 7.465 -31.906 -9.828 1 96.56 201 ASN A C 1
ATOM 1604 O O . ASN A 1 201 ? 7.195 -31.859 -11.031 1 96.56 201 ASN A O 1
ATOM 1608 N N . SER A 1 202 ? 8.281 -32.781 -9.367 1 95.69 202 SER A N 1
ATOM 1609 C CA . SER A 1 202 ? 9.07 -33.719 -10.164 1 95.69 202 SER A CA 1
ATOM 1610 C C . SER A 1 202 ? 8.18 -34.781 -10.805 1 95.69 202 SER A C 1
ATOM 1612 O O . SER A 1 202 ? 8.609 -35.5 -11.719 1 95.69 202 SER A O 1
ATOM 1614 N N . ARG A 1 203 ? 6.93 -34.906 -10.344 1 93.12 203 ARG A N 1
ATOM 1615 C CA . ARG A 1 203 ? 5.992 -35.875 -10.922 1 93.12 203 ARG A CA 1
ATOM 1616 C C . ARG A 1 203 ? 5.262 -35.25 -12.117 1 93.12 203 ARG A C 1
ATOM 1618 O O . ARG A 1 203 ? 4.496 -35.938 -12.797 1 93.12 203 ARG A O 1
ATOM 1625 N N . GLY A 1 204 ? 5.465 -33.969 -12.305 1 94.62 204 GLY A N 1
ATOM 1626 C CA . GLY A 1 204 ? 4.871 -33.344 -13.469 1 94.62 204 GLY A CA 1
ATOM 1627 C C . GLY A 1 204 ? 3.572 -32.625 -13.156 1 94.62 204 GLY A C 1
ATOM 1628 O O . GLY A 1 204 ? 2.822 -32.25 -14.062 1 94.62 204 GLY A O 1
ATOM 1629 N N . GLU A 1 205 ? 3.291 -32.469 -11.938 1 96.56 205 GLU A N 1
ATOM 1630 C CA . GLU A 1 205 ? 2.078 -31.75 -11.555 1 96.56 205 GLU A CA 1
ATOM 1631 C C . GLU A 1 205 ? 2.307 -30.234 -11.555 1 96.56 205 GLU A C 1
ATOM 1633 O O . GLU A 1 205 ? 3.391 -29.766 -11.211 1 96.56 205 GLU A O 1
ATOM 1638 N N . ILE A 1 206 ? 1.34 -29.5 -11.969 1 98 206 ILE A N 1
ATOM 1639 C CA . ILE A 1 206 ? 1.301 -28.031 -11.977 1 98 206 ILE A CA 1
ATOM 1640 C C . ILE A 1 206 ? 0.089 -27.547 -11.188 1 98 206 ILE A C 1
ATOM 1642 O O . ILE A 1 206 ? -1.05 -27.906 -11.508 1 98 206 ILE A O 1
ATOM 1646 N N . LYS A 1 207 ? 0.291 -26.75 -10.125 1 98.12 207 LYS A N 1
ATOM 1647 C CA . LYS A 1 207 ? -0.811 -26.359 -9.25 1 98.12 207 LYS A CA 1
ATOM 1648 C C . LYS A 1 207 ? -0.75 -24.875 -8.914 1 98.12 207 LYS A C 1
ATOM 1650 O O . LYS A 1 207 ? 0.335 -24.312 -8.758 1 98.12 207 LYS A O 1
ATOM 1655 N N . LEU A 1 208 ? -1.913 -24.266 -8.797 1 97.19 208 LEU A N 1
ATOM 1656 C CA . LEU A 1 208 ? -2.039 -22.875 -8.352 1 97.19 208 LEU A CA 1
ATOM 1657 C C . LEU A 1 208 ? -1.986 -22.781 -6.832 1 97.19 208 LEU A C 1
ATOM 1659 O O . LEU A 1 208 ? -2.455 -23.688 -6.133 1 97.19 208 LEU A O 1
ATOM 1663 N N . CYS A 1 209 ? -1.396 -21.703 -6.32 1 94.62 209 CYS A N 1
ATOM 1664 C CA . CYS A 1 209 ? -1.39 -21.422 -4.891 1 94.62 209 CYS A CA 1
ATOM 1665 C C . CYS A 1 209 ? -1.624 -19.938 -4.629 1 94.62 209 CYS A C 1
ATOM 1667 O O . CYS A 1 209 ? -1.714 -19.141 -5.57 1 94.62 209 CYS A O 1
ATOM 1669 N N . ASP A 1 210 ? -1.927 -19.531 -3.418 1 88.31 210 ASP A N 1
ATOM 1670 C CA . ASP A 1 210 ? -2.021 -18.156 -2.934 1 88.31 210 ASP A CA 1
ATOM 1671 C C . ASP A 1 210 ? -3.184 -17.422 -3.596 1 88.31 210 ASP A C 1
ATOM 1673 O O . ASP A 1 210 ? -3.027 -16.297 -4.047 1 88.31 210 ASP A O 1
ATOM 1677 N N . PHE A 1 211 ? -4.254 -18.062 -3.693 1 84.38 211 PHE A N 1
ATOM 1678 C CA . PHE A 1 211 ? -5.418 -17.375 -4.234 1 84.38 211 PHE A CA 1
ATOM 1679 C C . PHE A 1 211 ? -6.203 -16.688 -3.125 1 84.38 211 PHE A C 1
ATOM 1681 O O . PHE A 1 211 ? -6.051 -17.031 -1.95 1 84.38 211 PHE A O 1
ATOM 1688 N N . GLY A 1 212 ? -6.789 -15.602 -3.455 1 76.31 212 GLY A N 1
ATOM 1689 C CA . GLY A 1 212 ? -7.41 -14.641 -2.561 1 76.31 212 GLY A CA 1
ATOM 1690 C C . GLY A 1 212 ? -8.617 -15.195 -1.828 1 76.31 212 GLY A C 1
ATOM 1691 O O . GLY A 1 212 ? -9.758 -14.875 -2.164 1 76.31 212 GLY A O 1
ATOM 1692 N N . VAL A 1 213 ? -8.352 -15.898 -0.749 1 73.25 213 VAL A N 1
ATOM 1693 C CA . VAL A 1 213 ? -9.445 -16.516 -0.002 1 73.25 213 VAL A CA 1
ATOM 1694 C C . VAL A 1 213 ? -9.836 -15.617 1.174 1 73.25 213 VAL A C 1
ATOM 1696 O O . VAL A 1 213 ? -10.961 -15.68 1.671 1 73.25 213 VAL A O 1
ATOM 1699 N N . SER A 1 214 ? -8.891 -14.82 1.546 1 74.69 214 SER A N 1
ATOM 1700 C CA . SER A 1 214 ? -9.188 -13.984 2.705 1 74.69 214 SER A CA 1
ATOM 1701 C C . SER A 1 214 ? -9.062 -12.508 2.369 1 74.69 214 SER A C 1
ATOM 1703 O O . SER A 1 214 ? -7.961 -12 2.158 1 74.69 214 SER A O 1
ATOM 1705 N N . GLY A 1 215 ? -10.211 -11.969 2.344 1 70.19 215 GLY A N 1
ATOM 1706 C CA . GLY A 1 215 ? -10.211 -10.531 2.139 1 70.19 215 GLY A CA 1
ATOM 1707 C C . GLY A 1 215 ? -9.469 -9.773 3.225 1 70.19 215 GLY A C 1
ATOM 1708 O O . GLY A 1 215 ? -8.758 -8.812 2.939 1 70.19 215 GLY A O 1
ATOM 1709 N N . GLN A 1 216 ? -9.57 -10.328 4.43 1 67.38 216 GLN A N 1
ATOM 1710 C CA . GLN A 1 216 ? -8.906 -9.695 5.566 1 67.38 216 GLN A CA 1
ATOM 1711 C C . GLN A 1 216 ? -7.391 -9.805 5.445 1 67.38 216 GLN A C 1
ATOM 1713 O O . GLN A 1 216 ? -6.668 -8.867 5.789 1 67.38 216 GLN A O 1
ATOM 1718 N N . LEU A 1 217 ? -7.051 -10.938 5.07 1 68.75 217 LEU A N 1
ATOM 1719 C CA . LEU A 1 217 ? -5.617 -11.156 4.91 1 68.75 217 LEU A CA 1
ATOM 1720 C C . LEU A 1 217 ? -5.051 -10.273 3.803 1 68.75 217 LEU A C 1
ATOM 1722 O O . LEU A 1 217 ? -3.998 -9.656 3.973 1 68.75 217 LEU A O 1
ATOM 1726 N N . ILE A 1 218 ? -5.773 -10.188 2.742 1 65.19 218 ILE A N 1
ATOM 1727 C CA . ILE A 1 218 ? -5.348 -9.375 1.61 1 65.19 218 ILE A CA 1
ATOM 1728 C C . ILE A 1 218 ? -5.23 -7.914 2.045 1 65.19 218 ILE A C 1
ATOM 1730 O O . ILE A 1 218 ? -4.242 -7.246 1.733 1 65.19 218 ILE A O 1
ATOM 1734 N N . ASP A 1 219 ? -6.223 -7.527 2.775 1 61.97 219 ASP A N 1
ATOM 1735 C CA . ASP A 1 219 ? -6.254 -6.148 3.256 1 61.97 219 ASP A CA 1
ATOM 1736 C C . ASP A 1 219 ? -5.102 -5.875 4.219 1 61.97 219 ASP A C 1
ATOM 1738 O O . ASP A 1 219 ? -4.578 -4.762 4.266 1 61.97 219 ASP A O 1
ATOM 1742 N N . SER A 1 220 ? -4.816 -6.902 4.871 1 61.16 220 SER A N 1
ATOM 1743 C CA . SER A 1 220 ? -3.771 -6.762 5.879 1 61.16 220 SER A CA 1
ATOM 1744 C C . SER A 1 220 ? -2.385 -6.738 5.242 1 61.16 220 SER A C 1
ATOM 1746 O O . SER A 1 220 ? -1.468 -6.098 5.762 1 61.16 220 SER A O 1
ATOM 1748 N N . MET A 1 221 ? -2.324 -7.535 4.188 1 55.94 221 MET A N 1
ATOM 1749 C CA . MET A 1 221 ? -1.024 -7.652 3.533 1 55.94 221 MET A CA 1
ATOM 1750 C C . MET A 1 221 ? -0.832 -6.547 2.502 1 55.94 221 MET A C 1
ATOM 1752 O O . MET A 1 221 ? 0.301 -6.188 2.174 1 55.94 221 MET A O 1
ATOM 1756 N N . ALA A 1 222 ? -1.98 -6.199 1.77 1 47.16 222 ALA A N 1
ATOM 1757 C CA . ALA A 1 222 ? -1.94 -5.305 0.614 1 47.16 222 ALA A CA 1
ATOM 1758 C C . ALA A 1 222 ? -1.171 -4.027 0.935 1 47.16 222 ALA A C 1
ATOM 1760 O O . ALA A 1 222 ? -1.084 -3.123 0.103 1 47.16 222 ALA A O 1
ATOM 1761 N N . ASN A 1 223 ? -0.586 -3.996 2.027 1 44.62 223 ASN A N 1
ATOM 1762 C CA . ASN A 1 223 ? 0.029 -2.701 2.303 1 44.62 223 ASN A CA 1
ATOM 1763 C C . ASN A 1 223 ? 1.214 -2.436 1.38 1 44.62 223 ASN A C 1
ATOM 1765 O O . ASN A 1 223 ? 1.639 -1.289 1.223 1 44.62 223 ASN A O 1
ATOM 1769 N N . SER A 1 224 ? 2.014 -3.57 0.903 1 44.16 224 SER A N 1
ATOM 1770 C CA . SER A 1 224 ? 3.186 -3.131 0.153 1 44.16 224 SER A CA 1
ATOM 1771 C C . SER A 1 224 ? 2.838 -2.859 -1.307 1 44.16 224 SER A C 1
ATOM 1773 O O . SER A 1 224 ? 2.26 -3.713 -1.982 1 44.16 224 SER A O 1
ATOM 1775 N N . PHE A 1 225 ? 2.455 -1.643 -1.741 1 42.47 225 PHE A N 1
ATOM 1776 C CA . PHE A 1 225 ? 1.959 -1.018 -2.961 1 42.47 225 PHE A CA 1
ATOM 1777 C C . PHE A 1 225 ? 2.568 -1.675 -4.191 1 42.47 225 PHE A C 1
ATOM 1779 O O . PHE A 1 225 ? 1.863 -1.968 -5.16 1 42.47 225 PHE A O 1
ATOM 1786 N N . VAL A 1 226 ? 3.887 -1.728 -4.406 1 42.97 226 VAL A N 1
ATOM 1787 C CA . VAL A 1 226 ? 4.559 -1.912 -5.691 1 42.97 226 VAL A CA 1
ATOM 1788 C C . VAL A 1 226 ? 4.445 -3.371 -6.129 1 42.97 226 VAL A C 1
ATOM 1790 O O . VAL A 1 226 ? 4.141 -3.656 -7.289 1 42.97 226 VAL A O 1
ATOM 1793 N N . GLY A 1 227 ? 4.617 -4.289 -5.277 1 48.94 227 GLY A N 1
ATOM 1794 C CA . GLY A 1 227 ? 4.781 -5.668 -5.711 1 48.94 227 GLY A CA 1
ATOM 1795 C C . GLY A 1 227 ? 3.502 -6.277 -6.25 1 48.94 227 GLY A C 1
ATOM 1796 O O . GLY A 1 227 ? 3.525 -7 -7.25 1 48.94 227 GLY A O 1
ATOM 1797 N N . THR A 1 228 ? 2.332 -5.836 -5.699 1 60.59 228 THR A N 1
ATOM 1798 C CA . THR A 1 228 ? 1.101 -6.555 -6.008 1 60.59 228 THR A CA 1
ATOM 1799 C C . THR A 1 228 ? 0.472 -6.02 -7.293 1 60.59 228 THR A C 1
ATOM 1801 O O . THR A 1 228 ? -0.263 -6.738 -7.973 1 60.59 228 THR A O 1
ATOM 1804 N N . ARG A 1 229 ? 1.095 -5.016 -7.875 1 68.94 229 ARG A N 1
ATOM 1805 C CA . ARG A 1 229 ? 0.301 -4.418 -8.945 1 68.94 229 ARG A CA 1
ATOM 1806 C C . ARG A 1 229 ? 0.89 -4.746 -10.312 1 68.94 229 ARG A C 1
ATOM 1808 O O . ARG A 1 229 ? 0.228 -4.57 -11.336 1 68.94 229 ARG A O 1
ATOM 1815 N N . SER A 1 230 ? 1.939 -5.441 -10.32 1 78.81 230 SER A N 1
ATOM 1816 C CA . SER A 1 230 ? 2.654 -5.648 -11.578 1 78.81 230 SER A CA 1
ATOM 1817 C C . SER A 1 230 ? 1.896 -6.605 -12.492 1 78.81 230 SER A C 1
ATOM 1819 O O . SER A 1 230 ? 2.08 -6.582 -13.711 1 78.81 230 SER A O 1
ATOM 1821 N N . TYR A 1 231 ? 1.045 -7.336 -11.898 1 84.94 231 TYR A N 1
ATOM 1822 C CA . TYR A 1 231 ? 0.34 -8.32 -12.719 1 84.94 231 TYR A CA 1
ATOM 1823 C C . TYR A 1 231 ? -1.154 -8.023 -12.758 1 84.94 231 TYR A C 1
ATOM 1825 O O . TYR A 1 231 ? -1.946 -8.852 -13.211 1 84.94 231 TYR A O 1
ATOM 1833 N N . MET A 1 232 ? -1.466 -6.832 -12.312 1 81 232 MET A N 1
ATOM 1834 C CA . MET A 1 232 ? -2.879 -6.465 -12.289 1 81 232 MET A CA 1
ATOM 1835 C C . MET A 1 232 ? -3.344 -6 -13.664 1 81 232 MET A C 1
ATOM 1837 O O . MET A 1 232 ? -2.617 -5.289 -14.367 1 81 232 MET A O 1
ATOM 1841 N N . SER A 1 233 ? -4.527 -6.324 -13.961 1 82.69 233 SER A N 1
ATOM 1842 C CA . SER A 1 233 ? -5.098 -5.941 -15.25 1 82.69 233 SER A CA 1
ATOM 1843 C C . SER A 1 233 ? -5.422 -4.453 -15.289 1 82.69 233 SER A C 1
ATOM 1845 O O . SER A 1 233 ? -5.629 -3.83 -14.242 1 82.69 233 SER A O 1
ATOM 1847 N N . PRO A 1 234 ? -5.422 -3.934 -16.531 1 82.38 234 PRO A N 1
ATOM 1848 C CA . PRO A 1 234 ? -5.738 -2.512 -16.672 1 82.38 234 PRO A CA 1
ATOM 1849 C C . PRO A 1 234 ? -7.094 -2.145 -16.078 1 82.38 234 PRO A C 1
ATOM 1851 O O . PRO A 1 234 ? -7.227 -1.093 -15.445 1 82.38 234 PRO A O 1
ATOM 1854 N N . GLU A 1 235 ? -8.07 -3 -16.234 1 81.62 235 GLU A N 1
ATOM 1855 C CA . GLU A 1 235 ? -9.398 -2.664 -15.727 1 81.62 235 GLU A CA 1
ATOM 1856 C C . GLU A 1 235 ? -9.398 -2.578 -14.203 1 81.62 235 GLU A C 1
ATOM 1858 O O . GLU A 1 235 ? -10.094 -1.745 -13.625 1 81.62 235 GLU A O 1
ATOM 1863 N N . ARG A 1 236 ? -8.664 -3.381 -13.578 1 77.94 236 ARG A N 1
ATOM 1864 C CA . ARG A 1 236 ? -8.547 -3.332 -12.125 1 77.94 236 ARG A CA 1
ATOM 1865 C C . ARG A 1 236 ? -7.879 -2.037 -11.68 1 77.94 236 ARG A C 1
ATOM 1867 O O . ARG A 1 236 ? -8.305 -1.424 -10.695 1 77.94 236 ARG A O 1
ATOM 1874 N N . LEU A 1 237 ? -6.918 -1.681 -12.438 1 77.19 237 LEU A N 1
ATOM 1875 C CA . LEU A 1 237 ? -6.172 -0.47 -12.102 1 77.19 237 LEU A CA 1
ATOM 1876 C C . LEU A 1 237 ? -7.023 0.773 -12.344 1 77.19 237 LEU A C 1
ATOM 1878 O O . LEU A 1 237 ? -6.785 1.819 -11.734 1 77.19 237 LEU A O 1
ATOM 1882 N N . GLN A 1 238 ? -7.93 0.597 -13.18 1 79.38 238 GLN A N 1
ATOM 1883 C CA . GLN A 1 238 ? -8.805 1.716 -13.516 1 79.38 238 GLN A CA 1
ATOM 1884 C C . GLN A 1 238 ? -10.055 1.722 -12.648 1 79.38 238 GLN A C 1
ATOM 1886 O O . GLN A 1 238 ? -10.945 2.555 -12.844 1 79.38 238 GLN A O 1
ATOM 1891 N N . GLY A 1 239 ? -10.141 0.764 -11.734 1 73.56 239 GLY A N 1
ATOM 1892 C CA . GLY A 1 239 ? -11.188 0.822 -10.719 1 73.56 239 GLY A CA 1
ATOM 1893 C C . GLY A 1 239 ? -12.383 -0.046 -11.047 1 73.56 239 GLY A C 1
ATOM 1894 O O . GLY A 1 239 ? -13.391 -0.026 -10.328 1 73.56 239 GLY A O 1
ATOM 1895 N N . THR A 1 240 ? -12.281 -0.74 -12.109 1 72.56 240 THR A N 1
ATOM 1896 C CA . THR A 1 240 ? -13.367 -1.656 -12.438 1 72.56 240 THR A CA 1
ATOM 1897 C C . THR A 1 240 ? -13.336 -2.883 -11.531 1 72.56 240 THR A C 1
ATOM 1899 O O . THR A 1 240 ? -12.289 -3.225 -10.977 1 72.56 240 THR A O 1
ATOM 1902 N N . HIS A 1 241 ? -14.461 -3.484 -11.367 1 73 241 HIS A N 1
ATOM 1903 C CA . HIS A 1 241 ? -14.586 -4.656 -10.508 1 73 241 HIS A CA 1
ATOM 1904 C C . HIS A 1 241 ? -13.719 -5.805 -11.023 1 73 241 HIS A C 1
ATOM 1906 O O . HIS A 1 241 ? -13.594 -5.996 -12.234 1 73 241 HIS A O 1
ATOM 1912 N N . TYR A 1 242 ? -13.219 -6.5 -10.07 1 73.75 242 TYR A N 1
ATOM 1913 C CA . TYR A 1 242 ? -12.43 -7.68 -10.398 1 73.75 242 TYR A CA 1
ATOM 1914 C C . TYR A 1 242 ? -13.289 -8.758 -11.047 1 73.75 242 TYR A C 1
ATOM 1916 O O . TYR A 1 242 ? -14.43 -8.984 -10.625 1 73.75 242 TYR A O 1
ATOM 1924 N N . SER A 1 243 ? -12.781 -9.336 -12.07 1 76.75 243 SER A N 1
ATOM 1925 C CA . SER A 1 243 ? -13.484 -10.391 -12.781 1 76.75 243 SER A CA 1
ATOM 1926 C C . SER A 1 243 ? -12.539 -11.523 -13.18 1 76.75 243 SER A C 1
ATOM 1928 O O . SER A 1 243 ? -11.328 -11.422 -12.984 1 76.75 243 SER A O 1
ATOM 1930 N N . VAL A 1 244 ? -13.109 -12.562 -13.609 1 78.75 244 VAL A N 1
ATOM 1931 C CA . VAL A 1 244 ? -12.352 -13.711 -14.094 1 78.75 244 VAL A CA 1
ATOM 1932 C C . VAL A 1 244 ? -11.406 -13.281 -15.211 1 78.75 244 VAL A C 1
ATOM 1934 O O . VAL A 1 244 ? -10.297 -13.805 -15.336 1 78.75 244 VAL A O 1
ATOM 1937 N N . GLN A 1 245 ? -11.797 -12.273 -15.828 1 82.5 245 GLN A N 1
ATOM 1938 C CA . GLN A 1 245 ? -10.984 -11.75 -16.922 1 82.5 245 GLN A CA 1
ATOM 1939 C C . GLN A 1 245 ? -9.672 -11.18 -16.406 1 82.5 245 GLN A C 1
ATOM 1941 O O . GLN A 1 245 ? -8.648 -11.25 -17.094 1 82.5 245 GLN A O 1
ATOM 1946 N N . SER A 1 246 ? -9.734 -10.68 -15.266 1 86.31 246 SER A N 1
ATOM 1947 C CA . SER A 1 246 ? -8.523 -10.148 -14.656 1 86.31 246 SER A CA 1
ATOM 1948 C C . SER A 1 246 ? -7.488 -11.242 -14.43 1 86.31 246 SER A C 1
ATOM 1950 O O . SER A 1 246 ? -6.293 -11.039 -14.664 1 86.31 246 SER A O 1
ATOM 1952 N N . ASP A 1 247 ? -7.969 -12.398 -14.023 1 89.31 247 ASP A N 1
ATOM 1953 C CA . ASP A 1 247 ? -7.082 -13.539 -13.828 1 89.31 247 ASP A CA 1
ATOM 1954 C C . ASP A 1 247 ? -6.488 -14.008 -15.148 1 89.31 247 ASP A C 1
ATOM 1956 O O . ASP A 1 247 ? -5.305 -14.352 -15.219 1 89.31 247 ASP A O 1
ATOM 1960 N N . VAL A 1 248 ? -7.293 -13.977 -16.141 1 89.81 248 VAL A N 1
ATOM 1961 C CA . VAL A 1 248 ? -6.867 -14.438 -17.469 1 89.81 248 VAL A CA 1
ATOM 1962 C C . VAL A 1 248 ? -5.832 -13.469 -18.031 1 89.81 248 VAL A C 1
ATOM 1964 O O . VAL A 1 248 ? -4.863 -13.898 -18.672 1 89.81 248 VAL A O 1
ATOM 1967 N N . TRP A 1 249 ? -6.109 -12.242 -17.828 1 90.06 249 TRP A N 1
ATOM 1968 C CA . TRP A 1 249 ? -5.129 -11.25 -18.234 1 90.06 249 TRP A CA 1
ATOM 1969 C C . TRP A 1 249 ? -3.779 -11.508 -17.578 1 90.06 249 TRP A C 1
ATOM 1971 O O . TRP A 1 249 ? -2.74 -11.508 -18.234 1 90.06 249 TRP A O 1
ATOM 1981 N N . SER A 1 250 ? -3.779 -11.742 -16.297 1 92.12 250 SER A N 1
ATOM 1982 C CA . SER A 1 250 ? -2.566 -12.016 -15.531 1 92.12 250 SER A CA 1
ATOM 1983 C C . SER A 1 250 ? -1.865 -13.273 -16.031 1 92.12 250 SER A C 1
ATOM 1985 O O . SER A 1 250 ? -0.635 -13.328 -16.062 1 92.12 250 SER A O 1
ATOM 1987 N N . MET A 1 251 ? -2.662 -14.18 -16.406 1 93.62 251 MET A N 1
ATOM 1988 C CA . MET A 1 251 ? -2.105 -15.398 -16.984 1 93.62 251 MET A CA 1
ATOM 1989 C C . MET A 1 251 ? -1.387 -15.109 -18.297 1 93.62 251 MET A C 1
ATOM 1991 O O . MET A 1 251 ? -0.271 -15.578 -18.516 1 93.62 251 MET A O 1
ATOM 1995 N N . GLY A 1 252 ? -2.076 -14.367 -19.125 1 93.5 252 GLY A N 1
ATOM 1996 C CA . GLY A 1 252 ? -1.452 -13.992 -20.375 1 93.5 252 GLY A CA 1
ATOM 1997 C C . GLY A 1 252 ? -0.115 -13.297 -20.203 1 93.5 252 GLY A C 1
ATOM 1998 O O . GLY A 1 252 ? 0.86 -13.633 -20.875 1 93.5 252 GLY A O 1
ATOM 1999 N N . LEU A 1 253 ? -0.112 -12.383 -19.328 1 94.12 253 LEU A N 1
ATOM 2000 C CA . LEU A 1 253 ? 1.121 -11.664 -19.031 1 94.12 253 LEU A CA 1
ATOM 2001 C C . LEU A 1 253 ? 2.199 -12.609 -18.516 1 94.12 253 LEU A C 1
ATOM 2003 O O . LEU A 1 253 ? 3.363 -12.508 -18.922 1 94.12 253 LEU A O 1
ATOM 2007 N N . SER A 1 254 ? 1.812 -13.516 -17.656 1 96.19 254 SER A N 1
ATOM 2008 C CA . SER A 1 254 ? 2.736 -14.5 -17.109 1 96.19 254 SER A CA 1
ATOM 2009 C C . SER A 1 254 ? 3.316 -15.383 -18.203 1 96.19 254 SER A C 1
ATOM 2011 O O . SER A 1 254 ? 4.504 -15.719 -18.172 1 96.19 254 SER A O 1
ATOM 2013 N N . LEU A 1 255 ? 2.471 -15.719 -19.141 1 96.81 255 LEU A N 1
ATOM 2014 C CA . LEU A 1 255 ? 2.924 -16.562 -20.25 1 96.81 255 LEU A CA 1
ATOM 2015 C C . LEU A 1 255 ? 3.961 -15.836 -21.094 1 96.81 255 LEU A C 1
ATOM 2017 O O . LEU A 1 255 ? 4.953 -16.438 -21.516 1 96.81 255 LEU A O 1
ATOM 2021 N N . VAL A 1 256 ? 3.725 -14.586 -21.359 1 95.81 256 VAL A N 1
ATOM 2022 C CA . VAL A 1 256 ? 4.707 -13.805 -22.094 1 95.81 256 VAL A CA 1
ATOM 2023 C C . VAL A 1 256 ? 6.031 -13.781 -21.328 1 95.81 256 VAL A C 1
ATOM 2025 O O . VAL A 1 256 ? 7.094 -14.016 -21.922 1 95.81 256 VAL A O 1
ATOM 2028 N N . GLU A 1 257 ? 5.961 -13.484 -20.062 1 96.25 257 GLU A N 1
ATOM 2029 C CA . GLU A 1 257 ? 7.141 -13.438 -19.203 1 96.25 257 GLU A CA 1
ATOM 2030 C C . GLU A 1 257 ? 7.914 -14.758 -19.266 1 96.25 257 GLU A C 1
ATOM 2032 O O . GLU A 1 257 ? 9.133 -14.758 -19.453 1 96.25 257 GLU A O 1
ATOM 2037 N N . LEU A 1 258 ? 7.211 -15.82 -19.125 1 98.06 258 LEU A N 1
ATOM 2038 C CA . LEU A 1 258 ? 7.828 -17.141 -19.109 1 98.06 258 LEU A CA 1
ATOM 2039 C C . LEU A 1 258 ? 8.414 -17.5 -20.469 1 98.06 258 LEU A C 1
ATOM 2041 O O . LEU A 1 258 ? 9.445 -18.172 -20.547 1 98.06 258 LEU A O 1
ATOM 2045 N N . ALA A 1 259 ? 7.77 -17.078 -21.5 1 97.56 259 ALA A N 1
ATOM 2046 C CA . ALA A 1 259 ? 8.195 -17.391 -22.859 1 97.56 259 ALA A CA 1
ATOM 2047 C C . ALA A 1 259 ? 9.453 -16.625 -23.234 1 97.56 259 ALA A C 1
ATOM 2049 O O . ALA A 1 259 ? 10.328 -17.156 -23.922 1 97.56 259 ALA A O 1
ATOM 2050 N N . ILE A 1 260 ? 9.539 -15.398 -22.781 1 95.88 260 ILE A N 1
ATOM 2051 C CA . ILE A 1 260 ? 10.664 -14.578 -23.219 1 95.88 260 ILE A CA 1
ATOM 2052 C C . ILE A 1 260 ? 11.734 -14.531 -22.141 1 95.88 260 ILE A C 1
ATOM 2054 O O . ILE A 1 260 ? 12.859 -14.086 -22.391 1 95.88 260 ILE A O 1
ATOM 2058 N N . GLY A 1 261 ? 11.328 -14.883 -20.875 1 95.94 261 GLY A N 1
ATOM 2059 C CA . GLY A 1 261 ? 12.336 -15.047 -19.844 1 95.94 261 GLY A CA 1
ATOM 2060 C C . GLY A 1 261 ? 12.523 -13.812 -18.984 1 95.94 261 GLY A C 1
ATOM 2061 O O . GLY A 1 261 ? 13.469 -13.727 -18.203 1 95.94 261 GLY A O 1
ATOM 2062 N N . ARG A 1 262 ? 11.688 -12.852 -19.141 1 92.75 262 ARG A N 1
ATOM 2063 C CA . ARG A 1 262 ? 11.719 -11.648 -18.312 1 92.75 262 ARG A CA 1
ATOM 2064 C C . ARG A 1 262 ? 10.352 -10.969 -18.281 1 92.75 262 ARG A C 1
ATOM 2066 O O . ARG A 1 262 ? 9.539 -11.141 -19.188 1 92.75 262 ARG A O 1
ATOM 2073 N N . TYR A 1 263 ? 10.195 -10.211 -17.203 1 91.81 263 TYR A N 1
ATOM 2074 C CA . TYR A 1 263 ? 8.969 -9.422 -17.094 1 91.81 263 TYR A CA 1
ATOM 2075 C C . TYR A 1 263 ? 8.828 -8.477 -18.281 1 91.81 263 TYR A C 1
ATOM 2077 O O . TYR A 1 263 ? 9.758 -7.75 -18.625 1 91.81 263 TYR A O 1
ATOM 2085 N N . PRO A 1 264 ? 7.691 -8.492 -18.891 1 92.06 264 PRO A N 1
ATOM 2086 C CA . PRO A 1 264 ? 7.605 -7.891 -20.219 1 92.06 264 PRO A CA 1
ATOM 2087 C C . PRO A 1 264 ? 7.156 -6.43 -20.188 1 92.06 264 PRO A C 1
ATOM 2089 O O . PRO A 1 264 ? 6.738 -5.883 -21.203 1 92.06 264 PRO A O 1
ATOM 2092 N N . ILE A 1 265 ? 7.094 -5.809 -19.031 1 87.31 265 ILE A N 1
ATOM 2093 C CA . ILE A 1 265 ? 6.75 -4.395 -18.938 1 87.31 265 ILE A CA 1
ATOM 2094 C C . ILE A 1 265 ? 7.934 -3.609 -18.375 1 87.31 265 ILE A C 1
ATOM 2096 O O . ILE A 1 265 ? 8.289 -3.768 -17.203 1 87.31 265 ILE A O 1
ATOM 2100 N N . PRO A 1 266 ? 8.5 -2.701 -19.109 1 87.62 266 PRO A N 1
ATOM 2101 C CA . PRO A 1 266 ? 8.156 -2.41 -20.5 1 87.62 266 PRO A CA 1
ATOM 2102 C C . PRO A 1 266 ? 8.516 -3.549 -21.453 1 87.62 266 PRO A C 1
ATOM 2104 O O . PRO A 1 266 ? 9.32 -4.418 -21.094 1 87.62 266 PRO A O 1
ATOM 2107 N N . PRO A 1 267 ? 7.957 -3.588 -22.703 1 88.12 267 PRO A N 1
ATOM 2108 C CA . PRO A 1 267 ? 8.305 -4.641 -23.656 1 88.12 267 PRO A CA 1
ATOM 2109 C C . PRO A 1 267 ? 9.773 -4.594 -24.078 1 88.12 267 PRO A C 1
ATOM 2111 O O . PRO A 1 267 ? 10.344 -3.512 -24.219 1 88.12 267 PRO A O 1
ATOM 2114 N N . PRO A 1 268 ? 10.344 -5.758 -24.234 1 88.62 268 PRO A N 1
ATOM 2115 C CA . PRO A 1 268 ? 11.727 -5.77 -24.719 1 88.62 268 PRO A CA 1
ATOM 2116 C C . PRO A 1 268 ? 11.867 -5.211 -26.125 1 88.62 268 PRO A C 1
ATOM 2118 O O . PRO A 1 268 ? 10.977 -5.395 -26.953 1 88.62 268 PRO A O 1
ATOM 2121 N N . ASP A 1 269 ? 12.992 -4.598 -26.328 1 86.19 269 ASP A N 1
ATOM 2122 C CA . ASP A 1 269 ? 13.242 -4.074 -27.672 1 86.19 269 ASP A CA 1
ATOM 2123 C C . ASP A 1 269 ? 13.859 -5.145 -28.562 1 86.19 269 ASP A C 1
ATOM 2125 O O . ASP A 1 269 ? 14.086 -6.277 -28.125 1 86.19 269 ASP A O 1
ATOM 2129 N N . ALA A 1 270 ? 14.133 -4.773 -29.812 1 87.31 270 ALA A N 1
ATOM 2130 C CA . ALA A 1 270 ? 14.609 -5.727 -30.812 1 87.31 270 ALA A CA 1
ATOM 2131 C C . ALA A 1 270 ? 15.969 -6.301 -30.422 1 87.31 270 ALA A C 1
ATOM 2133 O O . ALA A 1 270 ? 16.219 -7.488 -30.609 1 87.31 270 ALA A O 1
ATOM 2134 N N . LYS A 1 271 ? 16.766 -5.449 -29.891 1 90.06 271 LYS A N 1
ATOM 2135 C CA . LYS A 1 271 ? 18.094 -5.887 -29.484 1 90.06 271 LYS A CA 1
ATOM 2136 C C . LYS A 1 271 ? 18.031 -6.902 -28.344 1 90.06 271 LYS A C 1
ATOM 2138 O O . LYS A 1 271 ? 18.734 -7.902 -28.344 1 90.06 271 LYS A O 1
ATOM 2143 N N . GLU A 1 272 ? 17.172 -6.629 -27.406 1 90.06 272 GLU A N 1
ATOM 2144 C CA . GLU A 1 272 ? 16.984 -7.539 -26.281 1 90.06 272 GLU A CA 1
ATOM 2145 C C . GLU A 1 272 ? 16.422 -8.883 -26.75 1 90.06 272 GLU A C 1
ATOM 2147 O O . GLU A 1 272 ? 16.875 -9.938 -26.281 1 90.06 272 GLU A O 1
ATOM 2152 N N . LEU A 1 273 ? 15.523 -8.812 -27.641 1 91.62 273 LEU A N 1
ATOM 2153 C CA . LEU A 1 273 ? 14.914 -10.031 -28.156 1 91.62 273 LEU A CA 1
ATOM 2154 C C . LEU A 1 273 ? 15.93 -10.867 -28.922 1 91.62 273 LEU A C 1
ATOM 2156 O O . LEU A 1 273 ? 15.93 -12.102 -28.828 1 91.62 273 LEU A O 1
ATOM 2160 N N . GLU A 1 274 ? 16.734 -10.156 -29.656 1 92 274 GLU A N 1
ATOM 2161 C CA . GLU A 1 274 ? 17.781 -10.859 -30.375 1 92 274 GLU A CA 1
ATOM 2162 C C . GLU A 1 274 ? 18.734 -11.57 -29.422 1 92 274 GLU A C 1
ATOM 2164 O O . GLU A 1 274 ? 19.188 -12.68 -29.703 1 92 274 GLU A O 1
ATOM 2169 N N . ALA A 1 275 ? 18.984 -10.922 -28.406 1 91.88 275 ALA A N 1
ATOM 2170 C CA . ALA A 1 275 ? 19.875 -11.516 -27.406 1 91.88 275 ALA A CA 1
ATOM 2171 C C . ALA A 1 275 ? 19.219 -12.734 -26.766 1 91.88 275 ALA A C 1
ATOM 2173 O O . ALA A 1 275 ? 19.891 -13.727 -26.469 1 91.88 275 ALA A O 1
ATOM 2174 N N . ILE A 1 276 ? 17.969 -12.695 -26.578 1 91.81 276 ILE A N 1
ATOM 2175 C CA . ILE A 1 276 ? 17.219 -13.758 -25.906 1 91.81 276 ILE A CA 1
ATOM 2176 C C . ILE A 1 276 ? 17.094 -14.961 -26.828 1 91.81 276 ILE A C 1
ATOM 2178 O O . ILE A 1 276 ? 17.297 -16.109 -26.406 1 91.81 276 ILE A O 1
ATOM 2182 N N . PHE A 1 277 ? 16.875 -14.727 -28.094 1 93.56 277 PHE A N 1
ATOM 2183 C CA . PHE A 1 277 ? 16.516 -15.82 -29 1 93.56 277 PHE A CA 1
ATOM 2184 C C . PHE A 1 277 ? 17.688 -16.172 -29.922 1 93.56 277 PHE A C 1
ATOM 2186 O O . PHE A 1 277 ? 17.625 -17.156 -30.641 1 93.56 277 PHE A O 1
ATOM 2193 N N . GLY A 1 278 ? 18.766 -15.352 -29.906 1 90.38 278 GLY A N 1
ATOM 2194 C CA . GLY A 1 278 ? 19.953 -15.633 -30.688 1 90.38 278 GLY A CA 1
ATOM 2195 C C . GLY A 1 278 ? 19.766 -15.352 -32.188 1 90.38 278 GLY A C 1
ATOM 2196 O O . GLY A 1 278 ? 20.531 -15.836 -33 1 90.38 278 GLY A O 1
ATOM 2197 N N . ARG A 1 279 ? 18.656 -14.75 -32.562 1 89.31 279 ARG A N 1
ATOM 2198 C CA . ARG A 1 279 ? 18.344 -14.383 -33.938 1 89.31 279 ARG A CA 1
ATOM 2199 C C . ARG A 1 279 ? 17.438 -13.164 -34 1 89.31 279 ARG A C 1
ATOM 2201 O O . ARG A 1 279 ? 16.766 -12.844 -33 1 89.31 279 ARG A O 1
ATOM 2208 N N . PRO A 1 280 ? 17.562 -12.438 -35.062 1 85.62 280 PRO A N 1
ATOM 2209 C CA . PRO A 1 280 ? 16.641 -11.312 -35.188 1 85.62 280 PRO A CA 1
ATOM 2210 C C . PRO A 1 280 ? 15.172 -11.758 -35.188 1 85.62 280 PRO A C 1
ATOM 2212 O O . PRO A 1 280 ? 14.812 -12.727 -35.844 1 85.62 280 PRO A O 1
ATOM 2215 N N . VAL A 1 281 ? 14.57 -11.32 -34.312 1 82.25 281 VAL A N 1
ATOM 2216 C CA . VAL A 1 281 ? 13.148 -11.641 -34.188 1 82.25 281 VAL A CA 1
ATOM 2217 C C . VAL A 1 281 ? 12.32 -10.359 -34.281 1 82.25 281 VAL A C 1
ATOM 2219 O O . VAL A 1 281 ? 12.789 -9.281 -33.906 1 82.25 281 VAL A O 1
ATOM 2222 N N . GLY A 1 282 ? 11.273 -10.32 -35.281 1 64.19 282 GLY A N 1
ATOM 2223 C CA . GLY A 1 282 ? 10.422 -9.148 -35.406 1 64.19 282 GLY A CA 1
ATOM 2224 C C . GLY A 1 282 ? 9.688 -8.805 -34.125 1 64.19 282 GLY A C 1
ATOM 2225 O O . GLY A 1 282 ? 9.258 -9.695 -33.375 1 64.19 282 GLY A O 1
ATOM 2226 N N . GLY A 1 283 ? 9.977 -7.68 -33.594 1 59.84 283 GLY A N 1
ATOM 2227 C CA . GLY A 1 283 ? 9.094 -7.27 -32.5 1 59.84 283 GLY A CA 1
ATOM 2228 C C . GLY A 1 283 ? 7.625 -7.352 -32.875 1 59.84 283 GLY A C 1
ATOM 2229 O O . GLY A 1 283 ? 7.285 -7.535 -34.031 1 59.84 283 GLY A O 1
ATOM 2230 N N . ALA A 1 284 ? 6.742 -7.805 -31.984 1 52.59 284 ALA A N 1
ATOM 2231 C CA . ALA A 1 284 ? 5.328 -7.855 -32.344 1 52.59 284 ALA A CA 1
ATOM 2232 C C . ALA A 1 284 ? 4.984 -6.781 -33.375 1 52.59 284 ALA A C 1
ATOM 2234 O O . ALA A 1 284 ? 4.211 -7.023 -34.312 1 52.59 284 ALA A O 1
ATOM 2235 N N . ASP A 1 285 ? 4.973 -5.426 -33.156 1 48.72 285 ASP A N 1
ATOM 2236 C CA . ASP A 1 285 ? 4.676 -4.383 -34.125 1 48.72 285 ASP A CA 1
ATOM 2237 C C . ASP A 1 285 ? 5.887 -4.109 -35.031 1 48.72 285 ASP A C 1
ATOM 2239 O O . ASP A 1 285 ? 6.961 -3.758 -34.531 1 48.72 285 ASP A O 1
ATOM 2243 N N . GLY A 1 286 ? 6.203 -4.906 -36.062 1 40.38 286 GLY A N 1
ATOM 2244 C CA . GLY A 1 286 ? 7.141 -4.508 -37.094 1 40.38 286 GLY A CA 1
ATOM 2245 C C . GLY A 1 286 ? 7.398 -3.012 -37.125 1 40.38 286 GLY A C 1
ATOM 2246 O O . GLY A 1 286 ? 8.25 -2.537 -37.875 1 40.38 286 GLY A O 1
ATOM 2247 N N . GLU A 1 287 ? 6.367 -2.266 -37.438 1 39.09 287 GLU A N 1
ATOM 2248 C CA . GLU A 1 287 ? 6.543 -0.818 -37.5 1 39.09 287 GLU A CA 1
ATOM 2249 C C . GLU A 1 287 ? 7.152 -0.283 -36.219 1 39.09 287 GLU A C 1
ATOM 2251 O O . GLU A 1 287 ? 6.68 -0.606 -35.125 1 39.09 287 GLU A O 1
ATOM 2256 N N . SER A 1 288 ? 8.461 -0.087 -36.281 1 37.38 288 SER A N 1
ATOM 2257 C CA . SER A 1 288 ? 9.133 0.744 -35.281 1 37.38 288 SER A CA 1
ATOM 2258 C C . SER A 1 288 ? 8.164 1.75 -34.656 1 37.38 288 SER A C 1
ATOM 2260 O O . SER A 1 288 ? 7.906 2.805 -35.25 1 37.38 288 SER A O 1
ATOM 2262 N N . LEU A 1 289 ? 6.977 1.579 -34.562 1 34.69 289 LEU A N 1
ATOM 2263 C CA . LEU A 1 289 ? 6.398 2.695 -33.812 1 34.69 289 LEU A CA 1
ATOM 2264 C C . LEU A 1 289 ? 7.355 3.176 -32.719 1 34.69 289 LEU A C 1
ATOM 2266 O O . LEU A 1 289 ? 7.559 2.484 -31.719 1 34.69 289 LEU A O 1
ATOM 2270 N N . SER A 1 290 ? 8.453 3.719 -33.125 1 33.84 290 SER A N 1
ATOM 2271 C CA . SER A 1 290 ? 9.344 4.582 -32.344 1 33.84 290 SER A CA 1
ATOM 2272 C C . SER A 1 290 ? 8.586 5.348 -31.281 1 33.84 290 SER A C 1
ATOM 2274 O O . SER A 1 290 ? 8.141 6.477 -31.5 1 33.84 290 SER A O 1
ATOM 2276 N N . THR A 1 291 ? 7.414 4.984 -30.953 1 34.59 291 THR A N 1
ATOM 2277 C CA . THR A 1 291 ? 7.086 5.875 -29.844 1 34.59 291 THR A CA 1
ATOM 2278 C C . THR A 1 291 ? 8.273 6.027 -28.891 1 34.59 291 THR A C 1
ATOM 2280 O O . THR A 1 291 ? 8.805 5.035 -28.391 1 34.59 291 THR A O 1
ATOM 2283 N N . SER A 1 292 ? 9.141 6.98 -29.234 1 32.91 292 SER A N 1
ATOM 2284 C CA . SER A 1 292 ? 10.25 7.418 -28.391 1 32.91 292 SER A CA 1
ATOM 2285 C C . SER A 1 292 ? 9.992 7.102 -26.922 1 32.91 292 SER A C 1
ATOM 2287 O O . SER A 1 292 ? 8.938 7.438 -26.391 1 32.91 292 SER A O 1
ATOM 2289 N N . PRO A 1 293 ? 10.438 5.93 -26.516 1 36 293 PRO A N 1
ATOM 2290 C CA . PRO A 1 293 ? 10.336 5.793 -25.062 1 36 293 PRO A CA 1
ATOM 2291 C C . PRO A 1 293 ? 10.461 7.129 -24.328 1 36 293 PRO A C 1
ATOM 2293 O O . PRO A 1 293 ? 11.266 7.98 -24.719 1 36 293 PRO A O 1
ATOM 2296 N N . ARG A 1 294 ? 9.406 7.742 -24 1 38.69 294 ARG A N 1
ATOM 2297 C CA . ARG A 1 294 ? 9.711 8.891 -23.141 1 38.69 294 ARG A CA 1
ATOM 2298 C C . ARG A 1 294 ? 11.031 8.695 -22.406 1 38.69 294 ARG A C 1
ATOM 2300 O O . ARG A 1 294 ? 11.367 7.578 -22 1 38.69 294 ARG A O 1
ATOM 2307 N N . PRO A 1 295 ? 11.992 9.555 -22.641 1 34.66 295 PRO A N 1
ATOM 2308 C CA . PRO A 1 295 ? 13.258 9.461 -21.906 1 34.66 295 PRO A CA 1
ATOM 2309 C C . PRO A 1 295 ? 13.078 8.922 -20.5 1 34.66 295 PRO A C 1
ATOM 2311 O O . PRO A 1 295 ? 12.125 9.297 -19.812 1 34.66 295 PRO A O 1
ATOM 2314 N N . ARG A 1 296 ? 13.414 7.691 -20.312 1 36.94 296 ARG A N 1
ATOM 2315 C CA . ARG A 1 296 ? 13.461 7.113 -18.969 1 36.94 296 ARG A CA 1
ATOM 2316 C C . ARG A 1 296 ? 14.086 8.086 -17.984 1 36.94 296 ARG A C 1
ATOM 2318 O O . ARG A 1 296 ? 15.211 8.555 -18.188 1 36.94 296 ARG A O 1
ATOM 2325 N N . PRO A 1 297 ? 13.383 8.875 -17.281 1 34.22 297 PRO A N 1
ATOM 2326 C CA . PRO A 1 297 ? 14.289 9.508 -16.312 1 34.22 297 PRO A CA 1
ATOM 2327 C C . PRO A 1 297 ? 15.211 8.508 -15.625 1 34.22 297 PRO A C 1
ATOM 2329 O O . PRO A 1 297 ? 14.867 7.324 -15.516 1 34.22 297 PRO A O 1
ATOM 2332 N N . PRO A 1 298 ? 16.484 8.688 -15.445 1 31.78 298 PRO A N 1
ATOM 2333 C CA . PRO A 1 298 ? 17.469 7.812 -14.805 1 31.78 298 PRO A CA 1
ATOM 2334 C C . PRO A 1 298 ? 16.938 7.18 -13.516 1 31.78 298 PRO A C 1
ATOM 2336 O O . PRO A 1 298 ? 17.109 7.742 -12.43 1 31.78 298 PRO A O 1
ATOM 2339 N N . GLY A 1 299 ? 15.695 6.906 -13.359 1 32.81 299 GLY A N 1
ATOM 2340 C CA . GLY A 1 299 ? 15.359 6.512 -12 1 32.81 299 GLY A CA 1
ATOM 2341 C C . GLY A 1 299 ? 15.969 5.184 -11.594 1 32.81 299 GLY A C 1
ATOM 2342 O O . GLY A 1 299 ? 16.453 4.438 -12.438 1 32.81 299 GLY A O 1
ATOM 2343 N N . ARG A 1 300 ? 16.297 4.91 -10.289 1 33.12 300 ARG A N 1
ATOM 2344 C CA . ARG A 1 300 ? 17.078 3.846 -9.664 1 33.12 300 ARG A CA 1
ATOM 2345 C C . ARG A 1 300 ? 16.516 2.473 -10.023 1 33.12 300 ARG A C 1
ATOM 2347 O O . ARG A 1 300 ? 15.297 2.275 -10.039 1 33.12 300 ARG A O 1
ATOM 2354 N N . PRO A 1 301 ? 17.297 1.467 -10.516 1 30.3 301 PRO A N 1
ATOM 2355 C CA . PRO A 1 301 ? 16.984 0.119 -11 1 30.3 301 PRO A CA 1
ATOM 2356 C C . PRO A 1 301 ? 16.266 -0.73 -9.953 1 30.3 301 PRO A C 1
ATOM 2358 O O . PRO A 1 301 ? 16.656 -0.732 -8.781 1 30.3 301 PRO A O 1
ATOM 2361 N N . VAL A 1 302 ? 15.109 -1.12 -9.961 1 32.72 302 VAL A N 1
ATOM 2362 C CA . VAL A 1 302 ? 14.586 -2.137 -9.055 1 32.72 302 VAL A CA 1
ATOM 2363 C C . VAL A 1 302 ? 15.539 -3.334 -9.016 1 32.72 302 VAL A C 1
ATOM 2365 O O . VAL A 1 302 ? 15.969 -3.762 -7.945 1 32.72 302 VAL A O 1
ATOM 2368 N N . SER A 1 303 ? 15.273 -4.656 -9.492 1 32.78 303 SER A N 1
ATOM 2369 C CA . SER A 1 303 ? 16.234 -5.762 -9.539 1 32.78 303 SER A CA 1
ATOM 2370 C C . SER A 1 303 ? 17.422 -5.422 -10.43 1 32.78 303 SER A C 1
ATOM 2372 O O . SER A 1 303 ? 17.438 -4.379 -11.086 1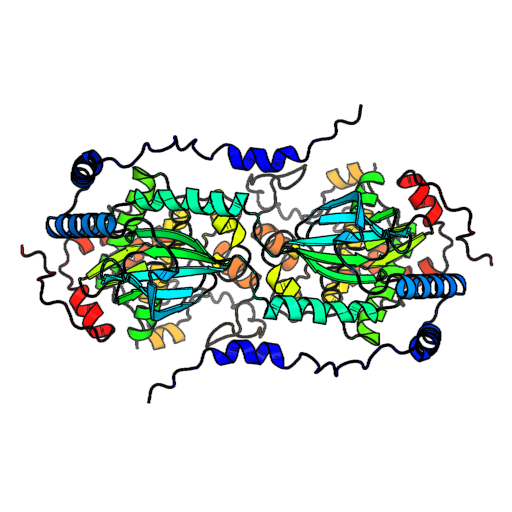 32.78 303 SER A O 1
ATOM 2374 N N . GLY A 1 304 ? 18.047 -6.398 -11.242 1 32.22 304 GLY A N 1
ATOM 2375 C CA . GLY A 1 304 ? 19.25 -6.277 -12.062 1 32.22 304 GLY A CA 1
ATOM 2376 C C . GLY A 1 304 ? 19.297 -4.984 -12.852 1 32.22 304 GLY A C 1
ATOM 2377 O O . GLY A 1 304 ? 20.328 -4.301 -12.875 1 32.22 304 GLY A O 1
ATOM 2378 N N . HIS A 1 305 ? 18.688 -5.07 -14.062 1 35.53 305 HIS A N 1
ATOM 2379 C CA . HIS A 1 305 ? 19.016 -4.164 -15.156 1 35.53 305 HIS A CA 1
ATOM 2380 C C . HIS A 1 305 ? 18.688 -2.721 -14.797 1 35.53 305 HIS A C 1
ATOM 2382 O O . HIS A 1 305 ? 19.484 -2.029 -14.172 1 35.53 305 HIS A O 1
ATOM 2388 N N . GLY A 1 306 ? 17.828 -2.057 -15.656 1 36.56 306 GLY A N 1
ATOM 2389 C CA . GLY A 1 306 ? 17.578 -0.638 -15.859 1 36.56 306 GLY A CA 1
ATOM 2390 C C . GLY A 1 306 ? 16.797 0.002 -14.719 1 36.56 306 GLY A C 1
ATOM 2391 O O . GLY A 1 306 ? 16.312 -0.693 -13.828 1 36.56 306 GLY A O 1
ATOM 2392 N N . PRO A 1 307 ? 16.922 1.137 -14.32 1 43.91 307 PRO A N 1
ATOM 2393 C CA . PRO A 1 307 ? 16.312 1.965 -13.281 1 43.91 307 PRO A CA 1
ATOM 2394 C C . PRO A 1 307 ? 14.875 1.568 -12.984 1 43.91 307 PRO A C 1
ATOM 2396 O O . PRO A 1 307 ? 14.125 1.215 -13.898 1 43.91 307 PRO A O 1
ATOM 2399 N N . ALA A 1 308 ? 14.602 0.861 -11.75 1 52.09 308 ALA A N 1
ATOM 2400 C CA . ALA A 1 308 ? 13.273 0.465 -11.297 1 52.09 308 ALA A CA 1
ATOM 2401 C C . ALA A 1 308 ? 12.219 1.466 -11.766 1 52.09 308 ALA A C 1
ATOM 2403 O O . ALA A 1 308 ? 12.422 2.678 -11.688 1 52.09 308 ALA A O 1
ATOM 2404 N N . MET A 1 309 ? 11.328 1.021 -12.508 1 63.06 309 MET A N 1
ATOM 2405 C CA . MET A 1 309 ? 10.219 1.814 -13.031 1 63.06 309 MET A CA 1
ATOM 2406 C C . MET A 1 309 ? 9.398 2.42 -11.891 1 63.06 309 MET A C 1
ATOM 2408 O O . MET A 1 309 ? 9.102 1.744 -10.906 1 63.06 309 MET A O 1
ATOM 2412 N N . ALA A 1 310 ? 9.422 3.654 -11.836 1 71.62 310 ALA A N 1
ATOM 2413 C CA . ALA A 1 310 ? 8.539 4.344 -10.898 1 71.62 310 ALA A CA 1
ATOM 2414 C C . ALA A 1 310 ? 7.125 3.77 -10.969 1 71.62 310 ALA A C 1
ATOM 2416 O O . ALA A 1 310 ? 6.711 3.238 -12 1 71.62 310 ALA A O 1
ATOM 2417 N N . ILE A 1 311 ? 6.488 3.742 -9.914 1 73 311 ILE A N 1
ATOM 2418 C CA . ILE A 1 311 ? 5.168 3.129 -9.805 1 73 311 ILE A CA 1
ATOM 2419 C C . ILE A 1 311 ? 4.242 3.707 -10.875 1 73 311 ILE A C 1
ATOM 2421 O O . ILE A 1 311 ? 3.496 2.971 -11.523 1 73 311 ILE A O 1
ATOM 2425 N N . PHE A 1 312 ? 4.273 5 -11.039 1 76.81 312 PHE A N 1
ATOM 2426 C CA . PHE A 1 312 ? 3.377 5.594 -12.023 1 76.81 312 PHE A CA 1
ATOM 2427 C C . PHE A 1 312 ? 3.719 5.102 -13.43 1 76.81 312 PHE A C 1
ATOM 2429 O O . PHE A 1 312 ? 2.822 4.844 -14.234 1 76.81 312 PHE A O 1
ATOM 2436 N N . GLU A 1 313 ? 4.969 5.078 -13.641 1 80.06 313 GLU A N 1
ATOM 2437 C CA . GLU A 1 313 ? 5.391 4.605 -14.961 1 80.06 313 GLU A CA 1
ATOM 2438 C C . GLU A 1 313 ? 4.879 3.195 -15.227 1 80.06 313 GLU A C 1
ATOM 2440 O O . GLU A 1 313 ? 4.379 2.908 -16.312 1 80.06 313 GLU A O 1
ATOM 2445 N N . LEU A 1 314 ? 5.023 2.381 -14.25 1 82.5 314 LEU A N 1
ATOM 2446 C CA . LEU A 1 314 ? 4.559 1.005 -14.391 1 82.5 314 LEU A CA 1
ATOM 2447 C C . LEU A 1 314 ? 3.061 0.963 -14.664 1 82.5 314 LEU A C 1
ATOM 2449 O O . LEU A 1 314 ? 2.617 0.303 -15.609 1 82.5 314 LEU A O 1
ATOM 2453 N N . LEU A 1 315 ? 2.318 1.663 -13.906 1 83.31 315 LEU A N 1
ATOM 2454 C CA . LEU A 1 315 ? 0.869 1.674 -14.062 1 83.31 315 LEU A CA 1
ATOM 2455 C C . LEU A 1 315 ? 0.474 2.281 -15.406 1 83.31 315 LEU A C 1
ATOM 2457 O O . LEU A 1 315 ? -0.469 1.814 -16.047 1 83.31 315 LEU A O 1
ATOM 2461 N N . ASP A 1 316 ? 1.22 3.234 -15.758 1 85.38 316 ASP A N 1
ATOM 2462 C CA . ASP A 1 316 ? 0.968 3.896 -17.031 1 85.38 316 ASP A CA 1
ATOM 2463 C C . ASP A 1 316 ? 1.211 2.943 -18.203 1 85.38 316 ASP A C 1
ATOM 2465 O O . ASP A 1 316 ? 0.445 2.93 -19.172 1 85.38 316 ASP A O 1
ATOM 2469 N N . TYR A 1 317 ? 2.264 2.174 -18.078 1 84.81 317 TYR A N 1
ATOM 2470 C CA . TYR A 1 317 ? 2.547 1.18 -19.109 1 84.81 317 TYR A CA 1
ATOM 2471 C C . TYR A 1 317 ? 1.409 0.171 -19.219 1 84.81 317 TYR A C 1
ATOM 2473 O O . TYR A 1 317 ? 0.967 -0.157 -20.312 1 84.81 317 TYR A O 1
ATOM 2481 N N . ILE A 1 318 ? 0.949 -0.282 -18.141 1 84.94 318 ILE A N 1
ATOM 2482 C CA . ILE A 1 318 ? -0.062 -1.333 -18.109 1 84.94 318 ILE A CA 1
ATOM 2483 C C . ILE A 1 318 ? -1.384 -0.795 -18.656 1 84.94 318 ILE A C 1
ATOM 2485 O O . ILE A 1 318 ? -2.062 -1.469 -19.438 1 84.94 318 ILE A O 1
ATOM 2489 N N . VAL A 1 319 ? -1.714 0.397 -18.25 1 85.19 319 VAL A N 1
ATOM 2490 C CA . VAL A 1 319 ? -3.047 0.918 -18.531 1 85.19 319 VAL A CA 1
ATOM 2491 C C . VAL A 1 319 ? -3.066 1.557 -19.922 1 85.19 319 VAL A C 1
ATOM 2493 O O . VAL A 1 319 ? -4.012 1.359 -20.688 1 85.19 319 VAL A O 1
ATOM 2496 N N . ASN A 1 320 ? -2.002 2.26 -20.312 1 86.94 320 ASN A N 1
ATOM 2497 C CA . ASN A 1 320 ? -2.102 3.123 -21.484 1 86.94 320 ASN A CA 1
ATOM 2498 C C . ASN A 1 320 ? -1.292 2.574 -22.656 1 86.94 320 ASN A C 1
ATOM 2500 O O . ASN A 1 320 ? -1.506 2.969 -23.797 1 86.94 320 ASN A O 1
ATOM 2504 N N . GLU A 1 321 ? -0.347 1.754 -22.406 1 86.38 321 GLU A N 1
ATOM 2505 C CA . GLU A 1 321 ? 0.436 1.18 -23.5 1 86.38 321 GLU A CA 1
ATOM 2506 C C . GLU A 1 321 ? -0.178 -0.129 -23.984 1 86.38 321 GLU A C 1
ATOM 2508 O O . GLU A 1 321 ? -0.935 -0.776 -23.266 1 86.38 321 GLU A O 1
ATOM 2513 N N . PRO A 1 322 ? 0.107 -0.448 -25.234 1 86.56 322 PRO A N 1
ATOM 2514 C CA . PRO A 1 322 ? -0.367 -1.753 -25.703 1 86.56 322 PRO A CA 1
ATOM 2515 C C . PRO A 1 322 ? 0.15 -2.908 -24.844 1 86.56 322 PRO A C 1
ATOM 2517 O O . PRO A 1 322 ? 1.295 -2.877 -24.375 1 86.56 322 PRO A O 1
ATOM 2520 N N . PRO A 1 323 ? -0.719 -3.846 -24.625 1 86.94 323 PRO A N 1
ATOM 2521 C CA . PRO A 1 323 ? -0.278 -5 -23.828 1 86.94 323 PRO A CA 1
ATOM 2522 C C . PRO A 1 323 ? 0.901 -5.73 -24.469 1 86.94 323 PRO A C 1
ATOM 2524 O O . PRO A 1 323 ? 1.044 -5.73 -25.688 1 86.94 323 PRO A O 1
ATOM 2527 N N . PRO A 1 324 ? 1.65 -6.301 -23.641 1 87.5 324 PRO A N 1
ATOM 2528 C CA . PRO A 1 324 ? 2.793 -7.043 -24.172 1 87.5 324 PRO A CA 1
ATOM 2529 C C . PRO A 1 324 ? 2.375 -8.211 -25.062 1 87.5 324 PRO A C 1
ATOM 2531 O O . PRO A 1 324 ? 1.363 -8.867 -24.797 1 87.5 324 PRO A O 1
ATOM 2534 N N . LYS A 1 325 ? 3.176 -8.414 -26.062 1 89.56 325 LYS A N 1
ATOM 2535 C CA . LYS A 1 325 ? 2.938 -9.508 -27 1 89.56 325 LYS A CA 1
ATOM 2536 C C . LYS A 1 325 ? 4.156 -10.422 -27.109 1 89.56 325 LYS A C 1
ATOM 2538 O O . LYS A 1 325 ? 5.27 -10.023 -26.766 1 89.56 325 LYS A O 1
ATOM 2543 N N . LEU A 1 326 ? 3.869 -11.586 -27.594 1 94.06 326 LEU A N 1
ATOM 2544 C CA . LEU A 1 326 ? 4.969 -12.492 -27.922 1 94.06 326 LEU A CA 1
ATOM 2545 C C . LEU A 1 326 ? 5.684 -12.039 -29.188 1 94.06 326 LEU A C 1
ATOM 2547 O O . LEU A 1 326 ? 5.039 -11.586 -30.141 1 94.06 326 LEU A O 1
ATOM 2551 N N . PRO A 1 327 ? 7.031 -12.164 -29.172 1 91.81 327 PRO A N 1
ATOM 2552 C CA . PRO A 1 327 ? 7.742 -11.828 -30.406 1 91.81 327 PRO A CA 1
ATOM 2553 C C . PRO A 1 327 ? 7.316 -12.703 -31.594 1 91.81 327 PRO A C 1
ATOM 2555 O O . PRO A 1 327 ? 7.055 -13.891 -31.422 1 91.81 327 PRO A O 1
ATOM 2558 N N . GLN A 1 328 ? 7.336 -12.102 -32.75 1 88.56 328 GLN A N 1
ATOM 2559 C CA . GLN A 1 328 ? 6.906 -12.797 -33.969 1 88.56 328 GLN A CA 1
ATOM 2560 C C . GLN A 1 328 ? 8.023 -13.68 -34.531 1 88.56 328 GLN A C 1
ATOM 2562 O O . GLN A 1 328 ? 9.203 -13.328 -34.438 1 88.56 328 GLN A O 1
ATOM 2567 N N . GLY A 1 329 ? 7.617 -14.781 -35.094 1 87.62 329 GLY A N 1
ATOM 2568 C CA . GLY A 1 329 ? 8.562 -15.625 -35.812 1 87.62 329 GLY A CA 1
ATOM 2569 C C . GLY A 1 329 ? 9.203 -16.688 -34.938 1 87.62 329 GLY A C 1
ATOM 2570 O O . GLY A 1 329 ? 9.977 -17.516 -35.438 1 87.62 329 GLY A O 1
ATOM 2571 N N . VAL A 1 330 ? 8.898 -16.641 -33.75 1 91.75 330 VAL A N 1
ATOM 2572 C CA . VAL A 1 330 ? 9.547 -17.578 -32.844 1 91.75 330 VAL A CA 1
ATOM 2573 C C . VAL A 1 330 ? 8.531 -18.609 -32.344 1 91.75 330 VAL A C 1
ATOM 2575 O O . VAL A 1 330 ? 8.852 -19.797 -32.219 1 91.75 330 VAL A O 1
ATOM 2578 N N . PHE A 1 331 ? 7.332 -18.203 -32.188 1 95.94 331 PHE A N 1
ATOM 2579 C CA . PHE A 1 331 ? 6.285 -19.047 -31.625 1 95.94 331 PHE A CA 1
ATOM 2580 C C . PHE A 1 331 ? 5.227 -19.375 -32.656 1 95.94 331 PHE A C 1
ATOM 2582 O O . PHE A 1 331 ? 5.16 -18.734 -33.719 1 95.94 331 PHE A O 1
ATOM 2589 N N . THR A 1 332 ? 4.52 -20.422 -32.406 1 95.81 332 THR A N 1
ATOM 2590 C CA . THR A 1 332 ? 3.441 -20.781 -33.312 1 95.81 332 THR A CA 1
ATOM 2591 C C . THR A 1 332 ? 2.359 -19.703 -33.312 1 95.81 332 THR A C 1
ATOM 2593 O O . THR A 1 332 ? 2.203 -18.969 -32.344 1 95.81 332 THR A O 1
ATOM 2596 N N . THR A 1 333 ? 1.61 -19.609 -34.312 1 94.94 333 THR A N 1
ATOM 2597 C CA . THR A 1 333 ? 0.521 -18.641 -34.469 1 94.94 333 THR A CA 1
ATOM 2598 C C . THR A 1 333 ? -0.566 -18.906 -33.406 1 94.94 333 THR A C 1
ATOM 2600 O O . THR A 1 333 ? -1.184 -17.969 -32.906 1 94.94 333 THR A O 1
ATOM 2603 N N . ASP A 1 334 ? -0.758 -20.188 -33.125 1 94.19 334 ASP A N 1
ATOM 2604 C CA . ASP A 1 334 ? -1.786 -20.547 -32.156 1 94.19 334 ASP A CA 1
ATOM 2605 C C . ASP A 1 334 ? -1.426 -20.047 -30.766 1 94.19 334 ASP A C 1
ATOM 2607 O O . ASP A 1 334 ? -2.289 -19.547 -30.031 1 94.19 334 ASP A O 1
ATOM 2611 N N . PHE A 1 335 ? -0.184 -20.203 -30.453 1 96.19 335 PHE A N 1
ATOM 2612 C CA . PHE A 1 335 ? 0.266 -19.734 -29.141 1 96.19 335 PHE A CA 1
ATOM 2613 C C . PHE A 1 335 ? 0.188 -18.219 -29.062 1 96.19 335 PHE A C 1
ATOM 2615 O O . PHE A 1 335 ? -0.281 -17.672 -28.062 1 96.19 335 PHE A O 1
ATOM 2622 N N . GLN A 1 336 ? 0.583 -17.5 -30.031 1 94.12 336 GLN A N 1
ATOM 2623 C CA . GLN A 1 336 ? 0.505 -16.047 -30.094 1 94.12 336 GLN A CA 1
ATOM 2624 C C . GLN A 1 336 ? -0.938 -15.57 -29.969 1 94.12 336 GLN A C 1
ATOM 2626 O O . GLN A 1 336 ? -1.225 -14.633 -29.234 1 94.12 336 GLN A O 1
ATOM 2631 N N . ASP A 1 337 ? -1.833 -16.203 -30.703 1 91.56 337 ASP A N 1
ATOM 2632 C CA . ASP A 1 337 ? -3.246 -15.844 -30.672 1 91.56 337 ASP A CA 1
ATOM 2633 C C . ASP A 1 337 ? -3.834 -16.078 -29.281 1 91.56 337 ASP A C 1
ATOM 2635 O O . ASP A 1 337 ? -4.621 -15.258 -28.781 1 91.56 337 ASP A O 1
ATOM 2639 N N . PHE A 1 338 ? -3.451 -17.172 -28.719 1 92.81 338 PHE A N 1
ATOM 2640 C CA . PHE A 1 338 ? -3.945 -17.5 -27.375 1 92.81 338 PHE A CA 1
ATOM 2641 C C . PHE A 1 338 ? -3.549 -16.438 -26.375 1 92.81 338 PHE A C 1
ATOM 2643 O O . PHE A 1 338 ? -4.395 -15.938 -25.625 1 92.81 338 PHE A O 1
ATOM 2650 N N . VAL A 1 339 ? -2.268 -16.062 -26.391 1 93.19 339 VAL A N 1
ATOM 2651 C CA . VAL A 1 339 ? -1.746 -15.07 -25.469 1 93.19 339 VAL A CA 1
ATOM 2652 C C . VAL A 1 339 ? -2.395 -13.719 -25.734 1 93.19 339 VAL A C 1
ATOM 2654 O O . VAL A 1 339 ? -2.795 -13.016 -24.797 1 93.19 339 VAL A O 1
ATOM 2657 N N . ASN A 1 340 ? -2.545 -13.391 -26.938 1 88.81 340 ASN A N 1
ATOM 2658 C CA . ASN A 1 340 ? -3.166 -12.125 -27.312 1 88.81 340 ASN A CA 1
ATOM 2659 C C . ASN A 1 340 ? -4.609 -12.047 -26.828 1 88.81 340 ASN A C 1
ATOM 2661 O O . ASN A 1 340 ? -5.078 -10.977 -26.422 1 88.81 340 ASN A O 1
ATOM 2665 N N . LYS A 1 341 ? -5.258 -13.078 -26.875 1 87.06 341 LYS A N 1
ATOM 2666 C CA . LYS A 1 341 ? -6.652 -13.109 -26.438 1 87.06 341 LYS A CA 1
ATOM 2667 C C . LYS A 1 341 ? -6.754 -13.031 -24.922 1 87.06 341 LYS A C 1
ATOM 2669 O O . LYS A 1 341 ? -7.73 -12.5 -24.391 1 87.06 341 LYS A O 1
ATOM 2674 N N . CYS A 1 342 ? -5.781 -13.617 -24.25 1 86.19 342 CYS A N 1
ATOM 2675 C CA . CYS A 1 342 ? -5.762 -13.547 -22.781 1 86.19 342 CYS A CA 1
ATOM 2676 C C . CYS A 1 342 ? -5.629 -12.102 -22.312 1 86.19 342 CYS A C 1
ATOM 2678 O O . CYS A 1 342 ? -6.25 -11.711 -21.328 1 86.19 342 CYS A O 1
ATOM 2680 N N . ILE A 1 343 ? -4.824 -11.375 -22.969 1 79.12 343 ILE A N 1
ATOM 2681 C CA . ILE A 1 343 ? -4.461 -10.062 -22.453 1 79.12 343 ILE A CA 1
ATOM 2682 C C . ILE A 1 343 ? -5.398 -9.008 -23.031 1 79.12 343 ILE A C 1
ATOM 2684 O O . ILE A 1 343 ? -5.508 -7.902 -22.5 1 79.12 343 ILE A O 1
ATOM 2688 N N . ILE A 1 344 ? -6.09 -9.219 -24.109 1 66.75 344 ILE A N 1
ATOM 2689 C CA . ILE A 1 344 ? -6.906 -8.18 -24.75 1 66.75 344 ILE A CA 1
ATOM 2690 C C . ILE A 1 344 ? -8.383 -8.492 -24.516 1 66.75 344 ILE A C 1
ATOM 2692 O O . ILE A 1 344 ? -9.203 -7.574 -24.406 1 66.75 344 ILE A O 1
ATOM 2696 N N . THR A 1 345 ? -8.773 -9.805 -24.719 1 60.06 345 THR A N 1
ATOM 2697 C CA . THR A 1 345 ? -10.195 -10.102 -24.875 1 60.06 345 THR A CA 1
ATOM 2698 C C . THR A 1 345 ? -10.742 -10.805 -23.625 1 60.06 345 THR A C 1
ATOM 2700 O O . THR A 1 345 ? -10.008 -11.508 -22.938 1 60.06 345 THR A O 1
ATOM 2703 N N . ASN A 1 346 ? -11.656 -10.227 -22.953 1 53.03 346 ASN A N 1
ATOM 2704 C CA . ASN A 1 346 ? -12.438 -10.867 -21.906 1 53.03 346 ASN A CA 1
ATOM 2705 C C . ASN A 1 346 ? -12.961 -12.227 -22.344 1 53.03 346 ASN A C 1
ATOM 2707 O O . ASN A 1 346 ? -13.844 -12.797 -21.703 1 53.03 346 ASN A O 1
ATOM 2711 N N . LEU A 1 347 ? -12.648 -12.859 -23.422 1 53.16 347 LEU A N 1
ATOM 2712 C CA . LEU A 1 347 ? -13.453 -13.945 -23.953 1 53.16 347 LEU A CA 1
ATOM 2713 C C . LEU A 1 347 ? -13.18 -15.25 -23.203 1 53.16 347 LEU A C 1
ATOM 2715 O O . LEU A 1 347 ? -12.023 -15.641 -23.047 1 53.16 347 LEU A O 1
ATOM 2719 N N . PHE A 1 348 ? -13.93 -15.602 -22.359 1 51.41 348 PHE A N 1
ATOM 2720 C CA . PHE A 1 348 ? -13.906 -16.766 -21.484 1 51.41 348 PHE A CA 1
ATOM 2721 C C . PHE A 1 348 ? -13.531 -18.016 -22.25 1 51.41 348 PHE A C 1
ATOM 2723 O O . PHE A 1 348 ? -13.016 -18.969 -21.672 1 51.41 348 PHE A O 1
ATOM 2730 N N . PHE A 1 349 ? -14.172 -18.5 -23.406 1 57.22 349 PHE A N 1
ATOM 2731 C CA . PHE A 1 349 ? -14.094 -19.938 -23.609 1 57.22 349 PHE A CA 1
ATOM 2732 C C . PHE A 1 349 ? -12.68 -20.375 -23.969 1 57.22 349 PHE A C 1
ATOM 2734 O O . PHE A 1 349 ? -12.414 -20.75 -25.109 1 57.22 349 PHE A O 1
ATOM 2741 N N . PHE A 1 350 ? -11.695 -20.047 -23.234 1 63.91 350 PHE A N 1
ATOM 2742 C CA . PHE A 1 350 ? -10.289 -20.297 -23.531 1 63.91 350 PHE A CA 1
ATOM 2743 C C . PHE A 1 350 ? -9.984 -21.781 -23.516 1 63.91 350 PHE A C 1
ATOM 2745 O O . PHE A 1 350 ? -9.117 -22.266 -24.25 1 63.91 350 PHE A O 1
ATOM 2752 N N . CYS A 1 351 ? -10.875 -22.5 -22.938 1 68 351 CYS A N 1
ATOM 2753 C CA . CYS A 1 351 ? -10.586 -23.938 -22.891 1 68 351 CYS A CA 1
ATOM 2754 C C . CYS A 1 351 ? -10.719 -24.562 -24.281 1 68 351 CYS A C 1
ATOM 2756 O O . CYS A 1 351 ? -10.102 -25.578 -24.562 1 68 351 CYS A O 1
ATOM 2758 N N . ASN A 1 352 ? -11.312 -23.75 -25.156 1 78.44 352 ASN A N 1
ATOM 2759 C CA . ASN A 1 352 ? -11.562 -24.312 -26.469 1 78.44 352 ASN A CA 1
ATOM 2760 C C . ASN A 1 352 ? -10.641 -23.703 -27.531 1 78.44 352 ASN A C 1
ATOM 2762 O O . ASN A 1 352 ? -10.766 -24 -28.719 1 78.44 352 ASN A O 1
ATOM 2766 N N . HIS A 1 353 ? -9.742 -22.984 -27.094 1 86.94 353 HIS A N 1
ATOM 2767 C CA . HIS A 1 353 ? -8.805 -22.391 -28.031 1 86.94 353 HIS A CA 1
ATOM 2768 C C . HIS A 1 353 ? -7.918 -23.469 -28.672 1 86.94 353 HIS A C 1
ATOM 2770 O O . HIS A 1 353 ? -7.543 -24.438 -28 1 86.94 353 HIS A O 1
ATOM 2776 N N . THR A 1 354 ? -7.559 -23.297 -29.938 1 89.94 354 THR A N 1
ATOM 2777 C CA . THR A 1 354 ? -6.785 -24.25 -30.703 1 89.94 354 THR A CA 1
ATOM 2778 C C . THR A 1 354 ? -5.469 -24.578 -30.016 1 89.94 354 THR A C 1
ATOM 2780 O O . THR A 1 354 ? -5.027 -25.734 -30 1 89.94 354 THR A O 1
ATOM 2783 N N . PHE A 1 355 ? -4.871 -23.688 -29.422 1 93.19 355 PHE A N 1
ATOM 2784 C CA . PHE A 1 355 ? -3.604 -23.891 -28.734 1 93.19 355 PHE A CA 1
ATOM 2785 C C . PHE A 1 355 ? -3.766 -24.859 -27.562 1 93.19 355 PHE A C 1
ATOM 2787 O O . PHE A 1 355 ? -2.916 -25.719 -27.344 1 93.19 355 PHE A O 1
ATOM 2794 N N . ILE A 1 356 ? -4.801 -24.656 -26.859 1 92.5 356 ILE A N 1
ATOM 2795 C CA . ILE A 1 356 ? -5.062 -25.5 -25.703 1 92.5 356 ILE A CA 1
ATOM 2796 C C . ILE A 1 356 ? -5.41 -26.922 -26.156 1 92.5 356 ILE A C 1
ATOM 2798 O O . ILE A 1 356 ? -4.891 -27.891 -25.609 1 92.5 356 ILE A O 1
ATOM 2802 N N . LYS A 1 357 ? -6.223 -27.047 -27.172 1 90.56 357 LYS A N 1
ATOM 2803 C CA . LYS A 1 357 ? -6.594 -28.344 -27.719 1 90.56 357 LYS A CA 1
ATOM 2804 C C . LYS A 1 357 ? -5.371 -29.094 -28.234 1 90.56 357 LYS A C 1
ATOM 2806 O O . LYS A 1 357 ? -5.227 -30.297 -27.984 1 90.56 357 LYS A O 1
ATOM 2811 N N . ARG A 1 358 ? -4.531 -28.391 -28.859 1 93.31 358 ARG A N 1
ATOM 2812 C CA . ARG A 1 358 ? -3.299 -28.984 -29.375 1 93.31 358 ARG A CA 1
ATOM 2813 C C . ARG A 1 358 ? -2.391 -29.422 -28.219 1 93.31 358 ARG A C 1
ATOM 2815 O O . ARG A 1 358 ? -1.79 -30.5 -28.266 1 93.31 358 ARG A O 1
ATOM 2822 N N . SER A 1 359 ? -2.367 -28.594 -27.234 1 93.81 359 SER A N 1
ATOM 2823 C CA . SER A 1 359 ? -1.511 -28.891 -26.078 1 93.81 359 SER A CA 1
ATOM 2824 C C . SER A 1 359 ? -2.02 -30.094 -25.312 1 93.81 359 SER A C 1
ATOM 2826 O O . SER A 1 359 ? -1.232 -30.844 -24.719 1 93.81 359 SER A O 1
ATOM 2828 N N . GLU A 1 360 ? -3.324 -30.312 -25.328 1 90.69 360 GLU A N 1
ATOM 2829 C CA . GLU A 1 360 ? -3.924 -31.453 -24.641 1 90.69 360 GLU A CA 1
ATOM 2830 C C . GLU A 1 360 ? -3.523 -32.781 -25.297 1 90.69 360 GLU A C 1
ATOM 2832 O O . GLU A 1 360 ? -3.316 -33.781 -24.625 1 90.69 360 GLU A O 1
ATOM 2837 N N . VAL A 1 361 ? -3.344 -32.719 -26.594 1 90.44 361 VAL A N 1
ATOM 2838 C CA . VAL A 1 361 ? -3.105 -33.938 -27.344 1 90.44 361 VAL A CA 1
ATOM 2839 C C . VAL A 1 361 ? -1.605 -34.156 -27.516 1 90.44 361 VAL A C 1
ATOM 2841 O O . VAL A 1 361 ? -1.144 -35.312 -27.625 1 90.44 361 VAL A O 1
ATOM 2844 N N . GLU A 1 362 ? -0.89 -33.094 -27.484 1 91.81 362 GLU A N 1
ATOM 2845 C CA . GLU A 1 362 ? 0.554 -33.188 -27.688 1 91.81 362 GLU A CA 1
ATOM 2846 C C . GLU A 1 362 ? 1.22 -33.938 -26.516 1 91.81 362 GLU A C 1
ATOM 2848 O O . GLU A 1 362 ? 0.903 -33.656 -25.359 1 91.81 362 GLU A O 1
ATOM 2853 N N . GLU A 1 363 ? 2.023 -34.938 -26.844 1 90.5 363 GLU A N 1
ATOM 2854 C CA . GLU A 1 363 ? 2.764 -35.656 -25.812 1 90.5 363 GLU A CA 1
ATOM 2855 C C . GLU A 1 363 ? 4.039 -34.906 -25.422 1 90.5 363 GLU A C 1
ATOM 2857 O O . GLU A 1 363 ? 5.004 -34.875 -26.188 1 90.5 363 GLU A O 1
ATOM 2862 N N . VAL A 1 364 ? 3.99 -34.219 -24.344 1 93.75 364 VAL A N 1
ATOM 2863 C CA . VAL A 1 364 ? 5.121 -33.5 -23.812 1 93.75 364 VAL A CA 1
ATOM 2864 C C . VAL A 1 364 ? 5.5 -34.031 -22.438 1 93.75 364 VAL A C 1
ATOM 2866 O O . VAL A 1 364 ? 4.641 -34.219 -21.578 1 93.75 364 VAL A O 1
ATOM 2869 N N . ASP A 1 365 ? 6.73 -34.406 -22.297 1 94.12 365 ASP A N 1
ATOM 2870 C CA . ASP A 1 365 ? 7.219 -34.875 -21 1 94.12 365 ASP A CA 1
ATOM 2871 C C . ASP A 1 365 ? 7.586 -33.719 -20.094 1 94.12 365 ASP A C 1
ATOM 2873 O O . ASP A 1 365 ? 8.766 -33.406 -19.906 1 94.12 365 ASP A O 1
ATOM 2877 N N . PHE A 1 366 ? 6.605 -33.219 -19.453 1 95.75 366 PHE A N 1
ATOM 2878 C CA . PHE A 1 366 ? 6.812 -32.062 -18.578 1 95.75 366 PHE A CA 1
ATOM 2879 C C . PHE A 1 366 ? 7.711 -32.469 -17.406 1 95.75 366 PHE A C 1
ATOM 2881 O O . PHE A 1 366 ? 8.633 -31.719 -17.047 1 95.75 366 PHE A O 1
ATOM 2888 N N . ALA A 1 367 ? 7.465 -33.531 -16.781 1 95.75 367 ALA A N 1
ATOM 2889 C CA . ALA A 1 367 ? 8.227 -34 -15.625 1 95.75 367 ALA A CA 1
ATOM 2890 C C . ALA A 1 367 ? 9.711 -34.156 -15.977 1 95.75 367 ALA A C 1
ATOM 2892 O O . ALA A 1 367 ? 10.578 -33.688 -15.227 1 95.75 367 ALA A O 1
ATOM 2893 N N . GLY A 1 368 ? 9.898 -34.844 -17.062 1 95.81 368 GLY A N 1
ATOM 2894 C CA . GLY A 1 368 ? 11.273 -35.031 -17.5 1 95.81 368 GLY A CA 1
ATOM 2895 C C . GLY A 1 368 ? 11.984 -33.719 -17.766 1 95.81 368 GLY A C 1
ATOM 2896 O O . GLY A 1 368 ? 13.133 -33.531 -17.344 1 95.81 368 GLY A O 1
ATOM 2897 N N . TRP A 1 369 ? 11.328 -32.844 -18.438 1 97 369 TRP A N 1
ATOM 2898 C CA . TRP A 1 369 ? 11.898 -31.547 -18.703 1 97 369 TRP A CA 1
ATOM 2899 C C . TRP A 1 369 ? 12.211 -30.797 -17.406 1 97 369 TRP A C 1
ATOM 2901 O O . TRP A 1 369 ? 13.297 -30.219 -17.266 1 97 369 TRP A O 1
ATOM 2911 N N . LEU A 1 370 ? 11.242 -30.766 -16.5 1 97.25 370 LEU A N 1
ATOM 2912 C CA . LEU A 1 370 ? 11.406 -30.078 -15.227 1 97.25 370 LEU A CA 1
ATOM 2913 C C . LEU A 1 370 ? 12.586 -30.656 -14.445 1 97.25 370 LEU A C 1
ATOM 2915 O O . LEU A 1 370 ? 13.422 -29.906 -13.93 1 97.25 370 LEU A O 1
ATOM 2919 N N . CYS A 1 371 ? 12.672 -31.969 -14.367 1 96.62 371 CYS A N 1
ATOM 2920 C CA . CYS A 1 371 ? 13.734 -32.625 -13.609 1 96.62 371 CYS A CA 1
ATOM 2921 C C . CYS A 1 371 ? 15.102 -32.312 -14.195 1 96.62 371 CYS A C 1
ATOM 2923 O O . CYS A 1 371 ? 16.062 -32.062 -13.461 1 96.62 371 CYS A O 1
ATOM 2925 N N . LYS A 1 372 ? 15.164 -32.344 -15.438 1 96.5 372 LYS A N 1
ATOM 2926 C CA . LYS A 1 372 ? 16.422 -32 -16.109 1 96.5 372 LYS A CA 1
ATOM 2927 C C . LYS A 1 372 ? 16.797 -30.562 -15.844 1 96.5 372 LYS A C 1
ATOM 2929 O O . LYS A 1 372 ? 17.953 -30.266 -15.531 1 96.5 372 LYS A O 1
ATOM 2934 N N . THR A 1 373 ? 15.828 -29.656 -15.969 1 96.75 373 THR A N 1
ATOM 2935 C CA . THR A 1 373 ? 16.062 -28.234 -15.828 1 96.75 373 THR A CA 1
ATOM 2936 C C . THR A 1 373 ? 16.453 -27.875 -14.391 1 96.75 373 THR A C 1
ATOM 2938 O O . THR A 1 373 ? 17.359 -27.062 -14.172 1 96.75 373 THR A O 1
ATOM 2941 N N . MET A 1 374 ? 15.82 -28.484 -13.391 1 95.62 374 MET A N 1
ATOM 2942 C CA . MET A 1 374 ? 15.984 -28.109 -11.984 1 95.62 374 MET A CA 1
ATOM 2943 C C . MET A 1 374 ? 16.969 -29.047 -11.289 1 95.62 374 MET A C 1
ATOM 2945 O O . MET A 1 374 ? 17.281 -28.859 -10.109 1 95.62 374 MET A O 1
ATOM 2949 N N . GLY A 1 375 ? 17.484 -30.031 -12 1 94.38 375 GLY A N 1
ATOM 2950 C CA . GLY A 1 375 ? 18.422 -30.984 -11.422 1 94.38 375 GLY A CA 1
ATOM 2951 C C . GLY A 1 375 ? 17.781 -31.891 -10.391 1 94.38 375 GLY A C 1
ATOM 2952 O O . GLY A 1 375 ? 18.375 -32.156 -9.344 1 94.38 375 GLY A O 1
ATOM 2953 N N . LEU A 1 376 ? 16.547 -32.281 -10.664 1 92.81 376 LEU A N 1
ATOM 2954 C CA . LEU A 1 376 ? 15.805 -33.156 -9.766 1 92.81 376 LEU A CA 1
ATOM 2955 C C . LEU A 1 376 ? 15.844 -34.594 -10.25 1 92.81 376 LEU A C 1
ATOM 2957 O O . LEU A 1 376 ? 16.125 -34.875 -11.422 1 92.81 376 LEU A O 1
ATOM 2961 N N . LYS A 1 377 ? 15.641 -35.531 -9.25 1 86.44 377 LYS A N 1
ATOM 2962 C CA . LYS A 1 377 ? 15.484 -36.938 -9.617 1 86.44 377 LYS A CA 1
ATOM 2963 C C . LYS A 1 377 ? 14.031 -37.281 -9.953 1 86.44 377 LYS A C 1
ATOM 2965 O O . LYS A 1 377 ? 13.133 -37.031 -9.148 1 86.44 377 LYS A O 1
ATOM 2970 N N . GLN A 1 378 ? 13.859 -37.625 -11.156 1 78.81 378 GLN A N 1
ATOM 2971 C CA . GLN A 1 378 ? 12.508 -37.969 -11.57 1 78.81 378 GLN A CA 1
ATOM 2972 C C . GLN A 1 378 ? 12.016 -39.219 -10.867 1 78.81 378 GLN A C 1
ATOM 2974 O O . GLN A 1 378 ? 12.727 -40.219 -10.828 1 78.81 378 GLN A O 1
ATOM 2979 N N . PRO A 1 379 ? 10.906 -39 -10.148 1 72 379 PRO A N 1
ATOM 2980 C CA . PRO A 1 379 ? 10.438 -40.219 -9.461 1 72 379 PRO A CA 1
ATOM 2981 C C . PRO A 1 379 ? 10.023 -41.312 -10.43 1 72 379 PRO A C 1
ATOM 2983 O O . PRO A 1 379 ? 9.648 -41.031 -11.57 1 72 379 PRO A O 1
ATOM 2986 N N . SER A 1 380 ? 10.523 -42.594 -10.344 1 55.44 380 SER A N 1
ATOM 2987 C CA . SER A 1 380 ? 10.328 -43.781 -11.18 1 55.44 380 SER A CA 1
ATOM 2988 C C . SER A 1 380 ? 8.859 -43.969 -11.523 1 55.44 380 SER A C 1
ATOM 2990 O O . SER A 1 380 ? 8.516 -44.875 -12.305 1 55.44 380 SER A O 1
ATOM 2992 N N . THR A 1 381 ? 7.887 -43.438 -10.836 1 50.44 381 THR A N 1
ATOM 2993 C CA . THR A 1 381 ? 6.547 -43.812 -11.242 1 50.44 381 THR A CA 1
ATOM 2994 C C . THR A 1 381 ? 6.152 -43.125 -12.547 1 50.44 381 THR A C 1
ATOM 2996 O O . THR A 1 381 ? 6.367 -41.938 -12.703 1 50.44 381 THR A O 1
ATOM 2999 N N . PRO A 1 382 ? 5.723 -43.906 -13.609 1 44.78 382 PRO A N 1
ATOM 3000 C CA . PRO A 1 382 ? 5.438 -43.531 -14.992 1 44.78 382 PRO A CA 1
ATOM 3001 C C . PRO A 1 382 ? 4.527 -42.312 -15.078 1 44.78 382 PRO A C 1
ATOM 3003 O O . PRO A 1 382 ? 3.475 -42.25 -14.438 1 44.78 382 PRO A O 1
ATOM 3006 N N . THR A 1 383 ? 5 -41.219 -15.164 1 44.19 383 THR A N 1
ATOM 3007 C CA . THR A 1 383 ? 4.238 -40 -15.422 1 44.19 383 THR A CA 1
ATOM 3008 C C . THR A 1 383 ? 3.438 -40.125 -16.719 1 44.19 383 THR A C 1
ATOM 3010 O O . THR A 1 383 ? 2.736 -39.188 -17.109 1 44.19 383 THR A O 1
ATOM 3013 N N . ARG A 1 384 ? 3.963 -40.781 -17.719 1 39.56 384 ARG A N 1
ATOM 3014 C CA . ARG A 1 384 ? 3.316 -40.812 -19.031 1 39.56 384 ARG A CA 1
ATOM 3015 C C . ARG A 1 384 ? 1.999 -41.594 -18.969 1 39.56 384 ARG A C 1
ATOM 3017 O O . ARG A 1 384 ? 1.933 -42.688 -18.406 1 39.56 384 ARG A O 1
ATOM 3024 N N . ILE A 1 385 ? 0.869 -40.906 -19.047 1 35.78 385 ILE A N 1
ATOM 3025 C CA . ILE A 1 385 ? -0.327 -41.656 -19.453 1 35.78 385 ILE A CA 1
ATOM 3026 C C . ILE A 1 385 ? -0.013 -42.531 -20.656 1 35.78 385 ILE A C 1
ATOM 3028 O O . ILE A 1 385 ? 0.478 -42.062 -21.672 1 35.78 385 ILE A O 1
ATOM 3032 N N . ALA A 1 386 ? 0.372 -43.688 -20.406 1 31.56 386 ALA A N 1
ATOM 3033 C CA . ALA A 1 386 ? 0.314 -44.656 -21.516 1 31.56 386 ALA A CA 1
ATOM 3034 C C . ALA A 1 386 ? -0.984 -44.5 -22.297 1 31.56 386 ALA A C 1
ATOM 3036 O O . ALA A 1 386 ? -2.07 -44.438 -21.719 1 31.56 386 ALA A O 1
ATOM 3037 N N . ASP A 1 387 ? -1.02 -44.031 -23.594 1 26.17 387 ASP A N 1
ATOM 3038 C CA . ASP A 1 387 ? -2.059 -44.594 -24.469 1 26.17 387 ASP A CA 1
ATOM 3039 C C . ASP A 1 387 ? -2.092 -46.094 -24.406 1 26.17 387 ASP A C 1
ATOM 3041 O O . ASP A 1 387 ? -1.045 -46.75 -24.391 1 26.17 387 ASP A O 1
ATOM 3045 N N . MET B 1 1 ? -31.531 19.062 13.445 1 19.83 1 MET B N 1
ATOM 3046 C CA . MET B 1 1 ? -31.547 17.703 13.953 1 19.83 1 MET B CA 1
ATOM 3047 C C . MET B 1 1 ? -30.516 16.844 13.242 1 19.83 1 MET B C 1
ATOM 3049 O O . MET B 1 1 ? -30.656 16.547 12.055 1 19.83 1 MET B O 1
ATOM 3053 N N . HIS B 1 2 ? -29.297 17.031 13.531 1 20.97 2 HIS B N 1
ATOM 3054 C CA . HIS B 1 2 ? -27.953 16.891 12.992 1 20.97 2 HIS B CA 1
ATOM 3055 C C . HIS B 1 2 ? -27.516 15.422 12.977 1 20.97 2 HIS B C 1
ATOM 3057 O O . HIS B 1 2 ? -27.391 14.789 14.031 1 20.97 2 HIS B O 1
ATOM 3063 N N . LEU B 1 3 ? -28.109 14.625 12.055 1 19.58 3 LEU B N 1
ATOM 3064 C CA . LEU B 1 3 ? -28.062 13.172 11.891 1 19.58 3 LEU B CA 1
ATOM 3065 C C . LEU B 1 3 ? -26.609 12.688 11.828 1 19.58 3 LEU B C 1
ATOM 3067 O O . LEU B 1 3 ? -25.844 13.141 10.977 1 19.58 3 LEU B O 1
ATOM 3071 N N . ARG B 1 4 ? -26 12.312 12.977 1 21.39 4 ARG B N 1
ATOM 3072 C CA . ARG B 1 4 ? -24.781 11.656 13.406 1 21.39 4 ARG B CA 1
ATOM 3073 C C . ARG B 1 4 ? -24.484 10.43 12.547 1 21.39 4 ARG B C 1
ATOM 3075 O O . ARG B 1 4 ? -25.109 9.383 12.711 1 21.39 4 ARG B O 1
ATOM 3082 N N . ARG B 1 5 ? -24.281 10.727 11.211 1 24.55 5 ARG B N 1
ATOM 3083 C CA . ARG B 1 5 ? -24.094 9.586 10.312 1 24.55 5 ARG B CA 1
ATOM 3084 C C . ARG B 1 5 ? -23 8.656 10.828 1 24.55 5 ARG B C 1
ATOM 3086 O O . ARG B 1 5 ? -21.875 9.094 11.07 1 24.55 5 ARG B O 1
ATOM 3093 N N . SER B 1 6 ? -23.344 7.684 11.68 1 22.05 6 SER B N 1
ATOM 3094 C CA . SER B 1 6 ? -22.641 6.625 12.398 1 22.05 6 SER B CA 1
ATOM 3095 C C . SER B 1 6 ? -21.641 5.91 11.492 1 22.05 6 SER B C 1
ATOM 3097 O O . SER B 1 6 ? -21.859 5.777 10.289 1 22.05 6 SER B O 1
ATOM 3099 N N . PRO B 1 7 ? -20.391 5.887 11.898 1 23.92 7 PRO B N 1
ATOM 3100 C CA . PRO B 1 7 ? -19.203 5.207 11.359 1 23.92 7 PRO B CA 1
ATOM 3101 C C . PRO B 1 7 ? -19.484 3.768 10.945 1 23.92 7 PRO B C 1
ATOM 3103 O O . PRO B 1 7 ? -18.562 3.033 10.586 1 23.92 7 PRO B O 1
ATOM 3106 N N . GLN B 1 8 ? -20.828 3.316 11.203 1 23.02 8 GLN B N 1
ATOM 3107 C CA . GLN B 1 8 ? -21.266 1.938 11.008 1 23.02 8 GLN B CA 1
ATOM 3108 C C . GLN B 1 8 ? -21.188 1.541 9.539 1 23.02 8 GLN B C 1
ATOM 3110 O O . GLN B 1 8 ? -21.391 0.374 9.195 1 23.02 8 GLN B O 1
ATOM 3115 N N . LEU B 1 9 ? -21.062 2.607 8.75 1 22.2 9 LEU B N 1
ATOM 3116 C CA . LEU B 1 9 ? -21.406 2.207 7.391 1 22.2 9 LEU B CA 1
ATOM 3117 C C . LEU B 1 9 ? -20.234 1.468 6.738 1 22.2 9 LEU B C 1
ATOM 3119 O O . LEU B 1 9 ? -20.438 0.647 5.844 1 22.2 9 LEU B O 1
ATOM 3123 N N . ALA B 1 10 ? -19 1.811 7.113 1 23.23 10 ALA B N 1
ATOM 3124 C CA . ALA B 1 10 ? -17.906 1.163 6.379 1 23.23 10 ALA B CA 1
ATOM 3125 C C . ALA B 1 10 ? -17.875 -0.335 6.664 1 23.23 10 ALA B C 1
ATOM 3127 O O . ALA B 1 10 ? -17.422 -1.122 5.832 1 23.23 10 ALA B O 1
ATOM 3128 N N . TYR B 1 11 ? -18.234 -0.736 7.953 1 22.95 11 TYR B N 1
ATOM 3129 C CA . TYR B 1 11 ? -18.266 -2.152 8.297 1 22.95 11 TYR B CA 1
ATOM 3130 C C . TYR B 1 11 ? -19.328 -2.891 7.504 1 22.95 11 TYR B C 1
ATOM 3132 O O . TYR B 1 11 ? -19.234 -4.105 7.309 1 22.95 11 TYR B O 1
ATOM 3140 N N . GLN B 1 12 ? -20.438 -2.164 7.191 1 22.61 12 GLN B N 1
ATOM 3141 C CA . GLN B 1 12 ? -21.594 -2.875 6.672 1 22.61 12 GLN B CA 1
ATOM 3142 C C . GLN B 1 12 ? -21.375 -3.295 5.219 1 22.61 12 GLN B C 1
ATOM 3144 O O . GLN B 1 12 ? -21.984 -4.266 4.754 1 22.61 12 GLN B O 1
ATOM 3149 N N . LEU B 1 13 ? -20.703 -2.365 4.48 1 23.28 13 LEU B N 1
ATOM 3150 C CA . LEU B 1 13 ? -20.734 -2.705 3.061 1 23.28 13 LEU B CA 1
ATOM 3151 C C . LEU B 1 13 ? -19.859 -3.916 2.768 1 23.28 13 LEU B C 1
ATOM 3153 O O . LEU B 1 13 ? -20.047 -4.598 1.758 1 23.28 13 LEU B O 1
ATOM 3157 N N . LEU B 1 14 ? -18.797 -4.039 3.482 1 23.62 14 LEU B N 1
ATOM 3158 C CA . LEU B 1 14 ? -17.969 -5.215 3.248 1 23.62 14 LEU B CA 1
ATOM 3159 C C . LEU B 1 14 ? -18.734 -6.492 3.604 1 23.62 14 LEU B C 1
ATOM 3161 O O . LEU B 1 14 ? -18.234 -7.598 3.381 1 23.62 14 LEU B O 1
ATOM 3165 N N . ASN B 1 15 ? -19.766 -6.297 4.445 1 24.89 15 ASN B N 1
ATOM 3166 C CA . ASN B 1 15 ? -20.5 -7.473 4.914 1 24.89 15 ASN B CA 1
ATOM 3167 C C . ASN B 1 15 ? -21.281 -8.133 3.791 1 24.89 15 ASN B C 1
ATOM 3169 O O . ASN B 1 15 ? -21.875 -9.195 3.979 1 24.89 15 ASN B O 1
ATOM 3173 N N . ARG B 1 16 ? -21.859 -7.223 2.932 1 26.55 16 ARG B N 1
ATOM 3174 C CA . ARG B 1 16 ? -22.984 -7.848 2.256 1 26.55 16 ARG B CA 1
ATOM 3175 C C . ARG B 1 16 ? -22.531 -8.984 1.348 1 26.55 16 ARG B C 1
ATOM 3177 O O . ARG B 1 16 ? -23.281 -9.898 1.056 1 26.55 16 ARG B O 1
ATOM 3184 N N . LEU B 1 17 ? -21.547 -8.672 0.529 1 25.52 17 LEU B N 1
ATOM 3185 C CA . LEU B 1 17 ? -21.469 -9.727 -0.479 1 25.52 17 LEU B CA 1
ATOM 3186 C C . LEU B 1 17 ? -20.812 -10.977 0.09 1 25.52 17 LEU B C 1
ATOM 3188 O O . LEU B 1 17 ? -20.281 -11.805 -0.661 1 25.52 17 LEU B O 1
ATOM 3192 N N . ALA B 1 18 ? -20.422 -10.883 1.406 1 26.7 18 ALA B N 1
ATOM 3193 C CA . ALA B 1 18 ? -19.859 -12.156 1.829 1 26.7 18 ALA B CA 1
ATOM 3194 C C . ALA B 1 18 ? -20.906 -13.266 1.764 1 26.7 18 ALA B C 1
ATOM 3196 O O . ALA B 1 18 ? -21.969 -13.172 2.391 1 26.7 18 ALA B O 1
ATOM 3197 N N . PRO B 1 19 ? -20.984 -13.984 0.707 1 28.61 19 PRO B N 1
ATOM 3198 C CA . PRO B 1 19 ? -21.938 -15.078 0.875 1 28.61 19 PRO B CA 1
ATOM 3199 C C . PRO B 1 19 ? -21.906 -15.695 2.273 1 28.61 19 PRO B C 1
ATOM 3201 O O . PRO B 1 19 ? -20.875 -15.641 2.943 1 28.61 19 PRO B O 1
ATOM 3204 N N . THR B 1 20 ? -22.953 -15.469 3 1 28.86 20 THR B N 1
ATOM 3205 C CA . THR B 1 20 ? -23.219 -16.203 4.234 1 28.86 20 THR B CA 1
ATOM 3206 C C . THR B 1 20 ? -22.75 -17.641 4.129 1 28.86 20 THR B C 1
ATOM 3208 O O . THR B 1 20 ? -23.359 -18.453 3.426 1 28.86 20 THR B O 1
ATOM 3211 N N . TRP B 1 21 ? -21.422 -17.812 4.035 1 27.14 21 TRP B N 1
ATOM 3212 C CA . TRP B 1 21 ? -21 -19.219 4.082 1 27.14 21 TRP B CA 1
ATOM 3213 C C . TRP B 1 21 ? -21.547 -19.906 5.332 1 27.14 21 TRP B C 1
ATOM 3215 O O . TRP B 1 21 ? -21.359 -19.406 6.445 1 27.14 21 TRP B O 1
ATOM 3225 N N . SER B 1 22 ? -22.719 -20.562 5.262 1 27.89 22 SER B N 1
ATOM 3226 C CA . SER B 1 22 ? -23.266 -21.422 6.301 1 27.89 22 SER B CA 1
ATOM 3227 C C . SER B 1 22 ? -22.172 -22.266 6.941 1 27.89 22 SER B C 1
ATOM 3229 O O . SER B 1 22 ? -21.203 -22.672 6.277 1 27.89 22 SER B O 1
ATOM 3231 N N . PRO B 1 23 ? -22.094 -22.328 8.18 1 28.69 23 PRO B N 1
ATOM 3232 C CA . PRO B 1 23 ? -21.156 -23.125 8.977 1 28.69 23 PRO B CA 1
ATOM 3233 C C . PRO B 1 23 ? -21.062 -24.578 8.492 1 28.69 23 PRO B C 1
ATOM 3235 O O . PRO B 1 23 ? -22.094 -25.234 8.297 1 28.69 23 PRO B O 1
ATOM 3238 N N . VAL B 1 24 ? -20.078 -25.016 7.699 1 30.48 24 VAL B N 1
ATOM 3239 C CA . VAL B 1 24 ? -19.938 -26.422 7.348 1 30.48 24 VAL B CA 1
ATOM 3240 C C . VAL B 1 24 ? -19.938 -27.266 8.617 1 30.48 24 VAL B C 1
ATOM 3242 O O . VAL B 1 24 ? -19.203 -26.984 9.57 1 30.48 24 VAL B O 1
ATOM 3245 N N . PRO B 1 25 ? -20.969 -28.109 8.93 1 30.86 25 PRO B N 1
ATOM 3246 C CA . PRO B 1 25 ? -20.984 -29.094 10.016 1 30.86 25 PRO B CA 1
ATOM 3247 C C . PRO B 1 25 ? -19.656 -29.859 10.133 1 30.86 25 PRO B C 1
ATOM 3249 O O . PRO B 1 25 ? -18.891 -29.922 9.164 1 30.86 25 PRO B O 1
ATOM 3252 N N . GLY B 1 26 ? -19.266 -30.359 11.32 1 30.81 26 GLY B N 1
ATOM 3253 C CA . GLY B 1 26 ? -18.156 -31.188 11.773 1 30.81 26 GLY B CA 1
ATOM 3254 C C . GLY B 1 26 ? -17.859 -32.344 10.836 1 30.81 26 GLY B C 1
ATOM 3255 O O . GLY B 1 26 ? -18.781 -32.969 10.312 1 30.81 26 GLY B O 1
ATOM 3256 N N . PHE B 1 27 ? -16.703 -32.406 10.195 1 32.59 27 PHE B N 1
ATOM 3257 C CA . PHE B 1 27 ? -16.141 -33.406 9.297 1 32.59 27 PHE B CA 1
ATOM 3258 C C . PHE B 1 27 ? -16.266 -34.812 9.898 1 32.59 27 PHE B C 1
ATOM 3260 O O . PHE B 1 27 ? -15.445 -35.188 10.742 1 32.59 27 PHE B O 1
ATOM 3267 N N . ASN B 1 28 ? -17.391 -35.406 10.305 1 32.44 28 ASN B N 1
ATOM 3268 C CA . ASN B 1 28 ? -17.453 -36.812 10.625 1 32.44 28 ASN B CA 1
ATOM 3269 C C . ASN B 1 28 ? -16.938 -37.688 9.484 1 32.44 28 ASN B C 1
ATOM 3271 O O . ASN B 1 28 ? -16.844 -37.219 8.344 1 32.44 28 ASN B O 1
ATOM 3275 N N . SER B 1 29 ? -16.734 -39.125 9.664 1 38.53 29 SER B N 1
ATOM 3276 C CA . SER B 1 29 ? -16.359 -40.344 8.922 1 38.53 29 SER B CA 1
ATOM 3277 C C . SER B 1 29 ? -17.016 -40.375 7.551 1 38.53 29 SER B C 1
ATOM 3279 O O . SER B 1 29 ? -16.547 -41.062 6.645 1 38.53 29 SER B O 1
ATOM 3281 N N . THR B 1 30 ? -18.234 -40.031 7.391 1 41.69 30 THR B N 1
ATOM 3282 C CA . THR B 1 30 ? -19.062 -39.938 6.191 1 41.69 30 THR B CA 1
ATOM 3283 C C . THR B 1 30 ? -18.438 -39.031 5.152 1 41.69 30 THR B C 1
ATOM 3285 O O . THR B 1 30 ? -18.953 -38.875 4.043 1 41.69 30 THR B O 1
ATOM 3288 N N . ASN B 1 31 ? -17.375 -38.312 5.512 1 47.09 31 ASN B N 1
ATOM 3289 C CA . ASN B 1 31 ? -16.797 -37.188 4.785 1 47.09 31 ASN B CA 1
ATOM 3290 C C . ASN B 1 31 ? -15.914 -37.656 3.629 1 47.09 31 ASN B C 1
ATOM 3292 O O . ASN B 1 31 ? -15.914 -37.062 2.555 1 47.09 31 ASN B O 1
ATOM 3296 N N . LEU B 1 32 ? -15.281 -38.781 3.875 1 47.78 32 LEU B N 1
ATOM 3297 C CA . LEU B 1 32 ? -14.453 -39.281 2.775 1 47.78 32 LEU B CA 1
ATOM 3298 C C . LEU B 1 32 ? -15.32 -39.719 1.595 1 47.78 32 LEU B C 1
ATOM 3300 O O . LEU B 1 32 ? -14.969 -39.438 0.44 1 47.78 32 LEU B O 1
ATOM 3304 N N . GLU B 1 33 ? -16.422 -40.469 2.023 1 48.16 33 GLU B N 1
ATOM 3305 C CA . GLU B 1 33 ? -17.312 -40.906 0.947 1 48.16 33 GLU B CA 1
ATOM 3306 C C . GLU B 1 33 ? -17.844 -39.688 0.17 1 48.16 33 GLU B C 1
ATOM 3308 O O . GLU B 1 33 ? -17.938 -39.75 -1.059 1 48.16 33 GLU B O 1
ATOM 3313 N N . ALA B 1 34 ? -18.219 -38.781 0.886 1 52.88 34 ALA B N 1
ATOM 3314 C CA . ALA B 1 34 ? -18.719 -37.562 0.229 1 52.88 34 ALA B CA 1
ATOM 3315 C C . ALA B 1 34 ? -17.641 -36.906 -0.615 1 52.88 34 ALA B C 1
ATOM 3317 O O . ALA B 1 34 ? -17.906 -36.438 -1.723 1 52.88 34 ALA B O 1
ATOM 3318 N N . LEU B 1 35 ? -16.453 -36.969 -0.106 1 54.81 35 LEU B N 1
ATOM 3319 C CA . LEU B 1 35 ? -15.328 -36.438 -0.854 1 54.81 35 LEU B CA 1
ATOM 3320 C C . LEU B 1 35 ? -15.078 -37.219 -2.123 1 54.81 35 LEU B C 1
ATOM 3322 O O . LEU B 1 35 ? -14.805 -36.656 -3.182 1 54.81 35 LEU B O 1
ATOM 3326 N N . GLN B 1 36 ? -15.211 -38.594 -1.938 1 53.19 36 GLN B N 1
ATOM 3327 C CA . GLN B 1 36 ? -15.039 -39.469 -3.105 1 53.19 36 GLN B CA 1
ATOM 3328 C C . GLN B 1 36 ? -16.078 -39.125 -4.18 1 53.19 36 GLN B C 1
ATOM 3330 O O . GLN B 1 36 ? -15.75 -39.125 -5.371 1 53.19 36 GLN B O 1
ATOM 3335 N N . LYS B 1 37 ? -17.234 -38.906 -3.744 1 55.47 37 LYS B N 1
ATOM 3336 C CA . LYS B 1 37 ? -18.281 -38.562 -4.695 1 55.47 37 LYS B CA 1
ATOM 3337 C C . LYS B 1 37 ? -17.984 -37.25 -5.398 1 55.47 37 LYS B C 1
ATOM 3339 O O . LYS B 1 37 ? -18.219 -37.125 -6.602 1 55.47 37 LYS B O 1
ATOM 3344 N N . LYS B 1 38 ? -17.469 -36.344 -4.656 1 59 38 LYS B N 1
ATOM 3345 C CA . LYS B 1 38 ? -17.141 -35.031 -5.227 1 59 38 LYS B CA 1
ATOM 3346 C C . LYS B 1 38 ? -15.984 -35.125 -6.215 1 59 38 LYS B C 1
ATOM 3348 O O . LYS B 1 38 ? -15.984 -34.469 -7.246 1 59 38 LYS B O 1
ATOM 3353 N N . LEU B 1 39 ? -15.078 -36.031 -5.867 1 57.62 39 LEU B N 1
ATOM 3354 C CA . LEU B 1 39 ? -13.945 -36.25 -6.762 1 57.62 39 LEU B CA 1
ATOM 3355 C C . LEU B 1 39 ? -14.414 -36.844 -8.078 1 57.62 39 LEU B C 1
ATOM 3357 O O . LEU B 1 39 ? -13.867 -36.562 -9.141 1 57.62 39 LEU B O 1
ATOM 3361 N N . GLU B 1 40 ? -15.422 -37.719 -7.945 1 57.22 40 GLU B N 1
ATOM 3362 C CA . GLU B 1 40 ? -15.961 -38.375 -9.133 1 57.22 40 GLU B CA 1
ATOM 3363 C C . GLU B 1 40 ? -16.578 -37.375 -10.094 1 57.22 40 GLU B C 1
ATOM 3365 O O . GLU B 1 40 ? -16.625 -37.594 -11.297 1 57.22 40 GLU B O 1
ATOM 3370 N N . GLU B 1 41 ? -16.875 -36.219 -9.531 1 60.41 41 GLU B N 1
ATOM 3371 C CA . GLU B 1 41 ? -17.484 -35.188 -10.367 1 60.41 41 GLU B CA 1
ATOM 3372 C C . GLU B 1 41 ? -16.422 -34.375 -11.125 1 60.41 41 GLU B C 1
ATOM 3374 O O . GLU B 1 41 ? -16.734 -33.688 -12.094 1 60.41 41 GLU B O 1
ATOM 3379 N N . LEU B 1 42 ? -15.242 -34.75 -10.672 1 66.19 42 LEU B N 1
ATOM 3380 C CA . LEU B 1 42 ? -14.164 -34.062 -11.359 1 66.19 42 LEU B CA 1
ATOM 3381 C C . LEU B 1 42 ? -13.656 -34.875 -12.547 1 66.19 42 LEU B C 1
ATOM 3383 O O . LEU B 1 42 ? -13.688 -36.094 -12.516 1 66.19 42 LEU B O 1
ATOM 3387 N N . ASP B 1 43 ? -13.695 -34.469 -13.727 1 71.5 43 ASP B N 1
ATOM 3388 C CA . ASP B 1 43 ? -13.125 -35.156 -14.891 1 71.5 43 ASP B CA 1
ATOM 3389 C C . ASP B 1 43 ? -11.617 -35.344 -14.727 1 71.5 43 ASP B C 1
ATOM 3391 O O . ASP B 1 43 ? -10.82 -34.656 -15.367 1 71.5 43 ASP B O 1
ATOM 3395 N N . LEU B 1 44 ? -11.336 -36.375 -13.766 1 83.06 44 LEU B N 1
ATOM 3396 C CA . LEU B 1 44 ? -9.938 -36.656 -13.445 1 83.06 44 LEU B CA 1
ATOM 3397 C C . LEU B 1 44 ? -9.469 -37.938 -14.062 1 83.06 44 LEU B C 1
ATOM 3399 O O . LEU B 1 44 ? -10.25 -38.906 -14.203 1 83.06 44 LEU B O 1
ATOM 3403 N N . ASP B 1 45 ? -8.266 -37.938 -14.453 1 83.56 45 ASP B N 1
ATOM 3404 C CA . ASP B 1 45 ? -7.688 -39.219 -14.867 1 83.56 45 ASP B CA 1
ATOM 3405 C C . ASP B 1 45 ? -7.34 -40.094 -13.664 1 83.56 45 ASP B C 1
ATOM 3407 O O . ASP B 1 45 ? -7.488 -39.656 -12.516 1 83.56 45 ASP B O 1
ATOM 3411 N N . GLU B 1 46 ? -7.059 -41.375 -13.914 1 84.25 46 GLU B N 1
ATOM 3412 C CA . GLU B 1 46 ? -6.855 -42.375 -12.859 1 84.25 46 GLU B CA 1
ATOM 3413 C C . GLU B 1 46 ? -5.699 -41.969 -11.945 1 84.25 46 GLU B C 1
ATOM 3415 O O . GLU B 1 46 ? -5.789 -42.094 -10.719 1 84.25 46 GLU B O 1
ATOM 3420 N N . GLN B 1 47 ? -4.645 -41.438 -12.539 1 86.25 47 GLN B N 1
ATOM 3421 C CA . GLN B 1 47 ? -3.482 -41.031 -11.75 1 86.25 47 GLN B CA 1
ATOM 3422 C C . GLN B 1 47 ? -3.803 -39.844 -10.852 1 86.25 47 GLN B C 1
ATOM 3424 O O . GLN B 1 47 ? -3.395 -39.812 -9.688 1 86.25 47 GLN B O 1
ATOM 3429 N N . GLN B 1 48 ? -4.48 -38.938 -11.391 1 89.69 48 GLN B N 1
ATOM 3430 C CA . GLN B 1 48 ? -4.891 -37.75 -10.617 1 89.69 48 GLN B CA 1
ATOM 3431 C C . GLN B 1 48 ? -5.785 -38.156 -9.453 1 89.69 48 GLN B C 1
ATOM 3433 O O . GLN B 1 48 ? -5.645 -37.625 -8.344 1 89.69 48 GLN B O 1
ATOM 3438 N N . LYS B 1 49 ? -6.699 -39.031 -9.695 1 87.94 49 LYS B N 1
ATOM 3439 C CA . LYS B 1 49 ? -7.605 -39.5 -8.648 1 87.94 49 LYS B CA 1
ATOM 3440 C C . LYS B 1 49 ? -6.836 -40.156 -7.508 1 87.94 49 LYS B C 1
ATOM 3442 O O . LYS B 1 49 ? -7.09 -39.875 -6.332 1 87.94 49 LYS B O 1
ATOM 3447 N N . LYS B 1 50 ? -5.918 -41.031 -7.879 1 89.94 50 LYS B N 1
ATOM 3448 C CA . LYS B 1 50 ? -5.117 -41.75 -6.883 1 89.94 50 LYS B CA 1
ATOM 3449 C C . LYS B 1 50 ? -4.312 -40.75 -6.031 1 89.94 50 LYS B C 1
ATOM 3451 O O . LYS B 1 50 ? -4.23 -40.906 -4.809 1 89.94 50 LYS B O 1
ATOM 3456 N N . ARG B 1 51 ? -3.768 -39.812 -6.68 1 89.94 51 ARG B N 1
ATOM 3457 C CA . ARG B 1 51 ? -2.936 -38.844 -5.98 1 89.94 51 ARG B CA 1
ATOM 3458 C C . ARG B 1 51 ? -3.773 -37.969 -5.043 1 89.94 51 ARG B C 1
ATOM 3460 O O . ARG B 1 51 ? -3.342 -37.656 -3.934 1 89.94 51 ARG B O 1
ATOM 3467 N N . LEU B 1 52 ? -4.879 -37.594 -5.547 1 90.56 52 LEU B N 1
ATOM 3468 C CA . LEU B 1 52 ? -5.777 -36.781 -4.723 1 90.56 52 LEU B CA 1
ATOM 3469 C C . LEU B 1 52 ? -6.25 -37.562 -3.508 1 90.56 52 LEU B C 1
ATOM 3471 O O . LEU B 1 52 ? -6.324 -37.031 -2.4 1 90.56 52 LEU B O 1
ATOM 3475 N N . GLU B 1 53 ? -6.566 -38.844 -3.734 1 89.69 53 GLU B N 1
ATOM 3476 C CA . GLU B 1 53 ? -6.988 -39.719 -2.633 1 89.69 53 GLU B CA 1
ATOM 3477 C C . GLU B 1 53 ? -5.871 -39.875 -1.606 1 89.69 53 GLU B C 1
ATOM 3479 O O . GLU B 1 53 ? -6.121 -39.844 -0.4 1 89.69 53 GLU B O 1
ATOM 3484 N N . ALA B 1 54 ? -4.695 -40.062 -2.121 1 90.44 54 ALA B N 1
ATOM 3485 C CA . ALA B 1 54 ? -3.547 -40.188 -1.229 1 90.44 54 ALA B CA 1
ATOM 3486 C C . ALA B 1 54 ? -3.355 -38.938 -0.391 1 90.44 54 ALA B C 1
ATOM 3488 O O . ALA B 1 54 ? -3.076 -39.031 0.808 1 90.44 54 ALA B O 1
ATOM 3489 N N . PHE B 1 55 ? -3.523 -37.875 -1.012 1 91.75 55 PHE B N 1
ATOM 3490 C CA . PHE B 1 55 ? -3.383 -36.625 -0.305 1 91.75 55 PHE B CA 1
ATOM 3491 C C . PHE B 1 55 ? -4.438 -36.469 0.785 1 91.75 55 PHE B C 1
ATOM 3493 O O . PHE B 1 55 ? -4.133 -36.062 1.904 1 91.75 55 PHE B O 1
ATOM 3500 N N . LEU B 1 56 ? -5.617 -36.75 0.454 1 90.56 56 LEU B N 1
ATOM 3501 C CA . LEU B 1 56 ? -6.723 -36.625 1.399 1 90.56 56 LEU B CA 1
ATOM 3502 C C . LEU B 1 56 ? -6.512 -37.531 2.604 1 90.56 56 LEU B C 1
ATOM 3504 O O . LEU B 1 56 ? -6.84 -37.156 3.732 1 90.56 56 LEU B O 1
ATOM 3508 N N . THR B 1 57 ? -6 -38.656 2.344 1 90 57 THR B N 1
ATOM 3509 C CA . THR B 1 57 ? -5.691 -39.594 3.424 1 90 57 THR B CA 1
ATOM 3510 C C . THR B 1 57 ? -4.613 -39 4.34 1 90 57 THR B C 1
ATOM 3512 O O . THR B 1 57 ? -4.715 -39.094 5.562 1 90 57 THR B O 1
ATOM 3515 N N . GLN B 1 58 ? -3.576 -38.5 3.729 1 90.81 58 GLN B N 1
ATOM 3516 C CA . GLN B 1 58 ? -2.502 -37.875 4.5 1 90.81 58 GLN B CA 1
ATOM 3517 C C . GLN B 1 58 ? -3.025 -36.688 5.328 1 90.81 58 GLN B C 1
ATOM 3519 O O . GLN B 1 58 ? -2.613 -36.5 6.473 1 90.81 58 GLN B O 1
ATOM 3524 N N . ARG B 1 59 ? -3.873 -35.906 4.762 1 91.75 59 ARG B N 1
ATOM 3525 C CA . ARG B 1 59 ? -4.465 -34.781 5.441 1 91.75 59 ARG B CA 1
ATOM 3526 C C . ARG B 1 59 ? -5.223 -35.219 6.691 1 91.75 59 ARG B C 1
ATOM 3528 O O . ARG B 1 59 ? -5.168 -34.531 7.723 1 91.75 59 ARG B O 1
ATOM 3535 N N . GLU B 1 60 ? -5.945 -36.281 6.59 1 88.31 60 GLU B N 1
ATOM 3536 C CA . GLU B 1 60 ? -6.691 -36.812 7.727 1 88.31 60 GLU B CA 1
ATOM 3537 C C . GLU B 1 60 ? -5.75 -37.188 8.859 1 88.31 60 GLU B C 1
ATOM 3539 O O . GLU B 1 60 ? -6.086 -37.031 10.039 1 88.31 60 GLU B O 1
ATOM 3544 N N . LYS B 1 61 ? -4.609 -37.625 8.523 1 88.75 61 LYS B N 1
ATOM 3545 C CA . LYS B 1 61 ? -3.629 -38.062 9.508 1 88.75 61 LYS B CA 1
ATOM 3546 C C . LYS B 1 61 ? -2.998 -36.875 10.219 1 88.75 61 L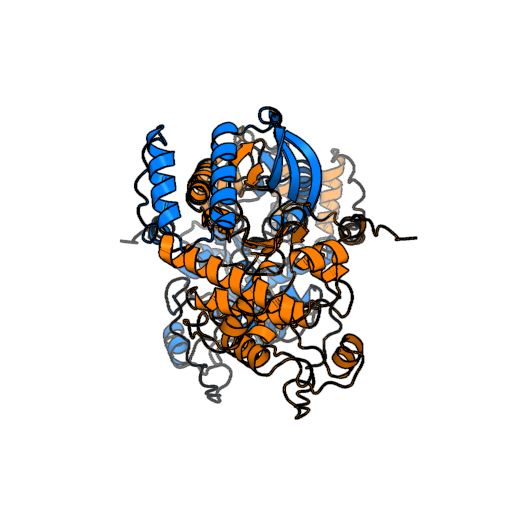YS B C 1
ATOM 3548 O O . LYS B 1 61 ? -2.596 -36.969 11.383 1 88.75 61 LYS B O 1
ATOM 3553 N N . VAL B 1 62 ? -2.781 -35.844 9.586 1 91.25 62 VAL B N 1
ATOM 3554 C CA . VAL B 1 62 ? -2.123 -34.656 10.117 1 91.25 62 VAL B CA 1
ATOM 3555 C C . VAL B 1 62 ? -2.963 -34.062 11.242 1 91.25 62 VAL B C 1
ATOM 3557 O O . VAL B 1 62 ? -2.426 -33.625 12.273 1 91.25 62 VAL B O 1
ATOM 3560 N N . GLY B 1 63 ? -4.266 -33.969 11.164 1 85.5 63 GLY B N 1
ATOM 3561 C CA . GLY B 1 63 ? -5.125 -33.438 12.203 1 85.5 63 GLY B CA 1
ATOM 3562 C C . GLY B 1 63 ? -4.895 -31.969 12.461 1 85.5 63 GLY B C 1
ATOM 3563 O O . GLY B 1 63 ? -4.676 -31.188 11.531 1 85.5 63 GLY B O 1
ATOM 3564 N N . GLU B 1 64 ? -4.957 -31.578 13.773 1 88.69 64 GLU B N 1
ATOM 3565 C CA . GLU B 1 64 ? -4.777 -30.172 14.148 1 88.69 64 GLU B CA 1
ATOM 3566 C C . GLU B 1 64 ? -3.297 -29.797 14.188 1 88.69 64 GLU B C 1
ATOM 3568 O O . GLU B 1 64 ? -2.484 -30.516 14.773 1 88.69 64 GLU B O 1
ATOM 3573 N N . LEU B 1 65 ? -2.967 -28.734 13.547 1 93.25 65 LEU B N 1
ATOM 3574 C CA . LEU B 1 65 ? -1.582 -28.297 13.414 1 93.25 65 LEU B CA 1
ATOM 3575 C C . LEU B 1 65 ? -1.202 -27.359 14.547 1 93.25 65 LEU B C 1
ATOM 3577 O O . LEU B 1 65 ? -2.004 -26.5 14.953 1 93.25 65 LEU B O 1
ATOM 3581 N N . LYS B 1 66 ? -0.032 -27.547 15.133 1 93.06 66 LYS B N 1
ATOM 3582 C CA . LYS B 1 66 ? 0.548 -26.688 16.156 1 93.06 66 LYS B CA 1
ATOM 3583 C C . LYS B 1 66 ? 1.987 -26.312 15.812 1 93.06 66 LYS B C 1
ATOM 3585 O O . LYS B 1 66 ? 2.674 -27.062 15.109 1 93.06 66 LYS B O 1
ATOM 3590 N N . ASP B 1 67 ? 2.389 -25.281 16.297 1 93.06 67 ASP B N 1
ATOM 3591 C CA . ASP B 1 67 ? 3.709 -24.766 15.961 1 93.06 67 ASP B CA 1
ATOM 3592 C C . ASP B 1 67 ? 4.805 -25.75 16.328 1 93.06 67 ASP B C 1
ATOM 3594 O O . ASP B 1 67 ? 5.793 -25.891 15.602 1 93.06 67 ASP B O 1
ATOM 3598 N N . GLU B 1 68 ? 4.684 -26.453 17.438 1 92.62 68 GLU B N 1
ATOM 3599 C CA . GLU B 1 68 ? 5.707 -27.344 17.969 1 92.62 68 GLU B CA 1
ATOM 3600 C C . GLU B 1 68 ? 5.84 -28.594 17.109 1 92.62 68 GLU B C 1
ATOM 3602 O O . GLU B 1 68 ? 6.805 -29.359 17.25 1 92.62 68 GLU B O 1
ATOM 3607 N N . ASP B 1 69 ? 4.941 -28.766 16.203 1 94.5 69 ASP B N 1
ATOM 3608 C CA . ASP B 1 69 ? 4.879 -30 15.43 1 94.5 69 ASP B CA 1
ATOM 3609 C C . ASP B 1 69 ? 5.867 -29.969 14.258 1 94.5 69 ASP B C 1
ATOM 3611 O O . ASP B 1 69 ? 6.016 -30.969 13.547 1 94.5 69 ASP B O 1
ATOM 3615 N N . PHE B 1 70 ? 6.586 -28.922 14.109 1 96.12 70 PHE B N 1
ATOM 3616 C CA . PHE B 1 70 ? 7.289 -28.781 12.844 1 96.12 70 PHE B CA 1
ATOM 3617 C C . PHE B 1 70 ? 8.797 -28.719 13.062 1 96.12 70 PHE B C 1
ATOM 3619 O O . PHE B 1 70 ? 9.266 -28.109 14.023 1 96.12 70 PHE B O 1
ATOM 3626 N N . HIS B 1 71 ? 9.453 -29.5 12.281 1 95.5 71 HIS B N 1
ATOM 3627 C CA . HIS B 1 71 ? 10.898 -29.359 12.109 1 95.5 71 HIS B CA 1
ATOM 3628 C C . HIS B 1 71 ? 11.227 -28.672 10.789 1 95.5 71 HIS B C 1
ATOM 3630 O O . HIS B 1 71 ? 10.852 -29.156 9.719 1 95.5 71 HIS B O 1
ATOM 3636 N N . ARG B 1 72 ? 11.875 -27.578 10.891 1 95.75 72 ARG B N 1
ATOM 3637 C CA . ARG B 1 72 ? 12.234 -26.828 9.695 1 95.75 72 ARG B CA 1
ATOM 3638 C C . ARG B 1 72 ? 13.375 -27.5 8.945 1 95.75 72 ARG B C 1
ATOM 3640 O O . ARG B 1 72 ? 14.406 -27.844 9.539 1 95.75 72 ARG B O 1
ATOM 3647 N N . ILE B 1 73 ? 13.25 -27.734 7.719 1 95.75 73 ILE B N 1
ATOM 3648 C CA . ILE B 1 73 ? 14.273 -28.359 6.887 1 95.75 73 ILE B CA 1
ATOM 3649 C C . ILE B 1 73 ? 15.078 -27.297 6.16 1 95.75 73 ILE B C 1
ATOM 3651 O O . ILE B 1 73 ? 16.297 -27.188 6.34 1 95.75 73 ILE B O 1
ATOM 3655 N N . CYS B 1 74 ? 14.359 -26.406 5.312 1 93.81 74 CYS B N 1
ATOM 3656 C CA . CYS B 1 74 ? 15.023 -25.312 4.605 1 93.81 74 CYS B CA 1
ATOM 3657 C C . CYS B 1 74 ? 14.008 -24.266 4.16 1 93.81 74 CYS B C 1
ATOM 3659 O O . CYS B 1 74 ? 12.797 -24.484 4.219 1 93.81 74 CYS B O 1
ATOM 3661 N N . GLU B 1 75 ? 14.523 -23.141 3.752 1 93.69 75 GLU B N 1
ATOM 3662 C CA . GLU B 1 75 ? 13.68 -22.078 3.219 1 93.69 75 GLU B CA 1
ATOM 3663 C C . GLU B 1 75 ? 13.391 -22.297 1.736 1 93.69 75 GLU B C 1
ATOM 3665 O O . GLU B 1 75 ? 14.289 -22.641 0.966 1 93.69 75 GLU B O 1
ATOM 3670 N N . LEU B 1 76 ? 12.203 -22.219 1.363 1 93.5 76 LEU B N 1
ATOM 3671 C CA . LEU B 1 76 ? 11.805 -22.391 -0.028 1 93.5 76 LEU B CA 1
ATOM 3672 C C . LEU B 1 76 ? 11.719 -21.031 -0.736 1 93.5 76 LEU B C 1
ATOM 3674 O O . LEU B 1 76 ? 11.93 -20.953 -1.949 1 93.5 76 LEU B O 1
ATOM 3678 N N . GLY B 1 77 ? 11.336 -20 -0.028 1 89.19 77 GLY B N 1
ATOM 3679 C CA . GLY B 1 77 ? 11.211 -18.672 -0.614 1 89.19 77 GLY B CA 1
ATOM 3680 C C . GLY B 1 77 ? 10.75 -17.625 0.377 1 89.19 77 GLY B C 1
ATOM 3681 O O . GLY B 1 77 ? 10.203 -17.953 1.432 1 89.19 77 GLY B O 1
ATOM 3682 N N . ALA B 1 78 ? 11.016 -16.359 0.009 1 83.69 78 ALA B N 1
ATOM 3683 C CA . ALA B 1 78 ? 10.602 -15.219 0.808 1 83.69 78 ALA B CA 1
ATOM 3684 C C . ALA B 1 78 ? 10.125 -14.07 -0.083 1 83.69 78 ALA B C 1
ATOM 3686 O O . ALA B 1 78 ? 10.688 -13.836 -1.156 1 83.69 78 ALA B O 1
ATOM 3687 N N . GLY B 1 79 ? 9.055 -13.43 0.306 1 70.56 79 GLY B N 1
ATOM 3688 C CA . GLY B 1 79 ? 8.531 -12.281 -0.414 1 70.56 79 GLY B CA 1
ATOM 3689 C C . GLY B 1 79 ? 7.559 -11.453 0.409 1 70.56 79 GLY B C 1
ATOM 3690 O O . GLY B 1 79 ? 7.504 -11.594 1.633 1 70.56 79 GLY B O 1
ATOM 3691 N N . ASN B 1 80 ? 6.809 -10.586 -0.293 1 64.62 80 ASN B N 1
ATOM 3692 C CA . ASN B 1 80 ? 5.879 -9.672 0.365 1 64.62 80 ASN B CA 1
ATOM 3693 C C . ASN B 1 80 ? 4.785 -10.43 1.114 1 64.62 80 ASN B C 1
ATOM 3695 O O . ASN B 1 80 ? 4.254 -9.93 2.111 1 64.62 80 ASN B O 1
ATOM 3699 N N . GLY B 1 81 ? 4.547 -11.656 0.635 1 70.81 81 GLY B N 1
ATOM 3700 C CA . GLY B 1 81 ? 3.475 -12.422 1.255 1 70.81 81 GLY B CA 1
ATOM 3701 C C . GLY B 1 81 ? 3.932 -13.227 2.455 1 70.81 81 GLY B C 1
ATOM 3702 O O . GLY B 1 81 ? 3.117 -13.859 3.131 1 70.81 81 GLY B O 1
ATOM 3703 N N . GLY B 1 82 ? 5.277 -13.195 2.709 1 80.06 82 GLY B N 1
ATOM 3704 C CA . GLY B 1 82 ? 5.781 -13.977 3.826 1 80.06 82 GLY B CA 1
ATOM 3705 C C . GLY B 1 82 ? 6.938 -14.883 3.445 1 80.06 82 GLY B C 1
ATOM 3706 O O . GLY B 1 82 ? 7.602 -14.656 2.432 1 80.06 82 GLY B O 1
ATOM 3707 N N . VAL B 1 83 ? 7.188 -15.742 4.367 1 88.75 83 VAL B N 1
ATOM 3708 C CA . VAL B 1 83 ? 8.281 -16.688 4.172 1 88.75 83 VAL B CA 1
ATOM 3709 C C . VAL B 1 83 ? 7.734 -18.109 4.078 1 88.75 83 VAL B C 1
ATOM 3711 O O . VAL B 1 83 ? 6.852 -18.484 4.848 1 88.75 83 VAL B O 1
ATOM 3714 N N . VAL B 1 84 ? 8.203 -18.844 3.127 1 95.12 84 VAL B N 1
ATOM 3715 C CA . VAL B 1 84 ? 7.785 -20.219 2.957 1 95.12 84 VAL B CA 1
ATOM 3716 C C . VAL B 1 84 ? 8.945 -21.156 3.293 1 95.12 84 VAL B C 1
ATOM 3718 O O . VAL B 1 84 ? 10.055 -20.984 2.781 1 95.12 84 VAL B O 1
ATOM 3721 N N . ASN B 1 85 ? 8.672 -22.172 4.168 1 96.25 85 ASN B N 1
ATOM 3722 C CA . ASN B 1 85 ? 9.656 -23.156 4.57 1 96.25 85 ASN B CA 1
ATOM 3723 C C . ASN B 1 85 ? 9.203 -24.578 4.242 1 96.25 85 ASN B C 1
ATOM 3725 O O . ASN B 1 85 ? 8.016 -24.891 4.336 1 96.25 85 ASN B O 1
ATOM 3729 N N . LYS B 1 86 ? 10.203 -25.312 3.807 1 97.25 86 LYS B N 1
ATOM 3730 C CA . LYS B 1 86 ? 10.008 -26.766 3.828 1 97.25 86 LYS B CA 1
ATOM 3731 C C . LYS B 1 86 ? 10.102 -27.312 5.25 1 97.25 86 LYS B C 1
ATOM 3733 O O . LYS B 1 86 ? 11.07 -27.031 5.961 1 97.25 86 LYS B O 1
ATOM 3738 N N . VAL B 1 87 ? 9.086 -28.016 5.656 1 97.38 87 VAL B N 1
ATOM 3739 C CA . VAL B 1 87 ? 9.078 -28.484 7.035 1 97.38 87 VAL B CA 1
ATOM 3740 C C . VAL B 1 87 ? 8.656 -29.953 7.074 1 97.38 87 VAL B C 1
ATOM 3742 O O . VAL B 1 87 ? 8.055 -30.469 6.125 1 97.38 87 VAL B O 1
ATOM 3745 N N . CYS B 1 88 ? 9.07 -30.594 8.109 1 97.38 88 CYS B N 1
ATOM 3746 C CA . CYS B 1 88 ? 8.586 -31.938 8.414 1 97.38 88 CYS B CA 1
ATOM 3747 C C . CYS B 1 88 ? 7.617 -31.906 9.586 1 97.38 88 CYS B C 1
ATOM 3749 O O . CYS B 1 88 ? 7.938 -31.375 10.656 1 97.38 88 CYS B O 1
ATOM 3751 N N . HIS B 1 89 ? 6.406 -32.312 9.344 1 97.12 89 HIS B N 1
ATOM 3752 C CA . HIS B 1 89 ? 5.453 -32.531 10.438 1 97.12 89 HIS B CA 1
ATOM 3753 C C . HIS B 1 89 ? 5.809 -33.75 11.258 1 97.12 89 HIS B C 1
ATOM 3755 O O . HIS B 1 89 ? 5.605 -34.875 10.812 1 97.12 89 HIS B O 1
ATOM 3761 N N . LYS B 1 90 ? 6.164 -33.594 12.453 1 95.5 90 LYS B N 1
ATOM 3762 C CA . LYS B 1 90 ? 6.762 -34.656 13.273 1 95.5 90 LYS B CA 1
ATOM 3763 C C . LYS B 1 90 ? 5.766 -35.781 13.531 1 95.5 90 LYS B C 1
ATOM 3765 O O . LYS B 1 90 ? 6.094 -36.969 13.352 1 95.5 90 LYS B O 1
ATOM 3770 N N . PRO B 1 91 ? 4.566 -35.438 13.938 1 94.44 91 PRO B N 1
ATOM 3771 C CA . PRO B 1 91 ? 3.639 -36.5 14.273 1 94.44 91 PRO B CA 1
ATOM 3772 C C . PRO B 1 91 ? 3.342 -37.438 13.086 1 94.44 91 PRO B C 1
ATOM 3774 O O . PRO B 1 91 ? 3.209 -38.625 13.25 1 94.44 91 PRO B O 1
ATOM 3777 N N . SER B 1 92 ? 3.238 -36.906 11.914 1 93.12 92 SER B N 1
ATOM 3778 C CA . SER B 1 92 ? 2.871 -37.719 10.742 1 93.12 92 SER B CA 1
ATOM 3779 C C . SER B 1 92 ? 4.094 -38.062 9.906 1 93.12 92 SER B C 1
ATOM 3781 O O . SER B 1 92 ? 4.039 -38.938 9.055 1 93.12 92 SER B O 1
ATOM 3783 N N . GLY B 1 93 ? 5.172 -37.375 10.062 1 94.19 93 GLY B N 1
ATOM 3784 C CA . GLY B 1 93 ? 6.363 -37.562 9.25 1 94.19 93 GLY B CA 1
ATOM 3785 C C . GLY B 1 93 ? 6.25 -36.938 7.863 1 94.19 93 GLY B C 1
ATOM 3786 O O . GLY B 1 93 ? 7.16 -37.094 7.043 1 94.19 93 GLY B O 1
ATOM 3787 N N . LEU B 1 94 ? 5.262 -36.281 7.609 1 95.31 94 LEU B N 1
ATOM 3788 C CA . LEU B 1 94 ? 4.996 -35.719 6.289 1 95.31 94 LEU B CA 1
ATOM 3789 C C . LEU B 1 94 ? 5.816 -34.438 6.062 1 95.31 94 LEU B C 1
ATOM 3791 O O . LEU B 1 94 ? 5.941 -33.625 6.965 1 95.31 94 LEU B O 1
ATOM 3795 N N . VAL B 1 95 ? 6.387 -34.375 4.852 1 96.06 95 VAL B N 1
ATOM 3796 C CA . VAL B 1 95 ? 7.07 -33.156 4.438 1 96.06 95 VAL B CA 1
ATOM 3797 C C . VAL B 1 95 ? 6.07 -32.188 3.785 1 96.06 95 VAL B C 1
ATOM 3799 O O . VAL B 1 95 ? 5.305 -32.594 2.904 1 96.06 95 VAL B O 1
ATOM 3802 N N . MET B 1 96 ? 6.035 -30.922 4.281 1 97.06 96 MET B N 1
ATOM 3803 C CA . MET B 1 96 ? 5.078 -29.938 3.807 1 97.06 96 MET B CA 1
ATOM 3804 C C . MET B 1 96 ? 5.762 -28.594 3.574 1 97.06 96 MET B C 1
ATOM 3806 O O . MET B 1 96 ? 6.93 -28.406 3.926 1 97.06 96 MET B O 1
ATOM 3810 N N . ALA B 1 97 ? 5.062 -27.719 2.846 1 97.62 97 ALA B N 1
ATOM 3811 C CA . ALA B 1 97 ? 5.43 -26.297 2.77 1 97.62 97 ALA B CA 1
ATOM 3812 C C . ALA B 1 97 ? 4.652 -25.484 3.789 1 97.62 97 ALA B C 1
ATOM 3814 O O . ALA B 1 97 ? 3.428 -25.609 3.893 1 97.62 97 ALA B O 1
ATOM 3815 N N . ARG B 1 98 ? 5.34 -24.734 4.551 1 97 98 ARG B N 1
ATOM 3816 C CA . ARG B 1 98 ? 4.742 -23.875 5.562 1 97 98 ARG B CA 1
ATOM 3817 C C . ARG B 1 98 ? 5.008 -22.406 5.262 1 97 98 ARG B C 1
ATOM 3819 O O . ARG B 1 98 ? 6.152 -21.938 5.316 1 97 98 ARG B O 1
ATOM 3826 N N . LYS B 1 99 ? 3.977 -21.656 4.922 1 93.62 99 LYS B N 1
ATOM 3827 C CA . LYS B 1 99 ? 4.062 -20.203 4.699 1 93.62 99 LYS B CA 1
ATOM 3828 C C . LYS B 1 99 ? 3.77 -19.438 5.984 1 93.62 99 LYS B C 1
ATOM 3830 O O . LYS B 1 99 ? 2.721 -19.625 6.602 1 93.62 99 LYS B O 1
ATOM 3835 N N . LEU B 1 100 ? 4.695 -18.672 6.344 1 90.88 100 LEU B N 1
ATOM 3836 C CA . LEU B 1 100 ? 4.551 -17.828 7.527 1 90.88 100 LEU B CA 1
ATOM 3837 C C . LEU B 1 100 ? 4.219 -16.391 7.133 1 90.88 100 LEU B C 1
ATOM 3839 O O . LEU B 1 100 ? 4.957 -15.766 6.367 1 90.88 100 LEU B O 1
ATOM 3843 N N . ILE B 1 101 ? 3.131 -15.93 7.574 1 83.88 101 ILE B N 1
ATOM 3844 C CA . ILE B 1 101 ? 2.73 -14.547 7.371 1 83.88 101 ILE B CA 1
ATOM 3845 C C . ILE B 1 101 ? 2.855 -13.773 8.688 1 83.88 101 ILE B C 1
ATOM 3847 O O . ILE B 1 101 ? 2.205 -14.117 9.68 1 83.88 101 ILE B O 1
ATOM 3851 N N . HIS B 1 102 ? 3.643 -12.789 8.672 1 76.75 102 HIS B N 1
ATOM 3852 C CA . HIS B 1 102 ? 3.867 -12.008 9.875 1 76.75 102 HIS B CA 1
ATOM 3853 C C . HIS B 1 102 ? 2.812 -10.914 10.031 1 76.75 102 HIS B C 1
ATOM 3855 O O . HIS B 1 102 ? 2.684 -10.047 9.172 1 76.75 102 HIS B O 1
ATOM 3861 N N . LEU B 1 103 ? 2.131 -11.07 11.023 1 70.44 103 LEU B N 1
ATOM 3862 C CA . LEU B 1 103 ? 1.09 -10.078 11.273 1 70.44 103 LEU B CA 1
ATOM 3863 C C . LEU B 1 103 ? 1.561 -9.039 12.289 1 70.44 103 LEU B C 1
ATOM 3865 O O . LEU B 1 103 ? 0.999 -7.949 12.367 1 70.44 103 LEU B O 1
ATOM 3869 N N . GLU B 1 104 ? 2.576 -9.43 13.039 1 68.56 104 GLU B N 1
ATOM 3870 C CA . GLU B 1 104 ? 3.055 -8.516 14.07 1 68.56 104 GLU B CA 1
ATOM 3871 C C . GLU B 1 104 ? 4.465 -8.023 13.758 1 68.56 104 GLU B C 1
ATOM 3873 O O . GLU B 1 104 ? 5.238 -8.711 13.102 1 68.56 104 GLU B O 1
ATOM 3878 N N . ILE B 1 105 ? 4.73 -6.82 14.133 1 70.69 105 ILE B N 1
ATOM 3879 C CA . ILE B 1 105 ? 6.047 -6.234 13.914 1 70.69 105 ILE B CA 1
ATOM 3880 C C . ILE B 1 105 ? 7.059 -6.871 14.859 1 70.69 105 ILE B C 1
ATOM 3882 O O . ILE B 1 105 ? 6.742 -7.145 16.016 1 70.69 105 ILE B O 1
ATOM 3886 N N . LYS B 1 106 ? 8.203 -7.148 14.375 1 70.69 106 LYS B N 1
ATOM 3887 C CA . LYS B 1 106 ? 9.289 -7.676 15.195 1 70.69 106 LYS B CA 1
ATOM 3888 C C . LYS B 1 106 ? 9.695 -6.676 16.281 1 70.69 106 LYS B C 1
ATOM 3890 O O . LYS B 1 106 ? 9.664 -5.465 16.047 1 70.69 106 LYS B O 1
ATOM 3895 N N . PRO B 1 107 ? 10.062 -7.16 17.453 1 76.94 107 PRO B N 1
ATOM 3896 C CA . PRO B 1 107 ? 10.477 -6.273 18.547 1 76.94 107 PRO B CA 1
ATOM 3897 C C . PRO B 1 107 ? 11.602 -5.328 18.141 1 76.94 107 PRO B C 1
ATOM 3899 O O . PRO B 1 107 ? 11.625 -4.168 18.562 1 76.94 107 PRO B O 1
ATOM 3902 N N . ALA B 1 108 ? 12.539 -5.844 17.312 1 80.62 108 ALA B N 1
ATOM 3903 C CA . ALA B 1 108 ? 13.648 -5.004 16.875 1 80.62 108 ALA B CA 1
ATOM 3904 C C . ALA B 1 108 ? 13.141 -3.797 16.094 1 80.62 108 ALA B C 1
ATOM 3906 O O . ALA B 1 108 ? 13.641 -2.682 16.266 1 80.62 108 ALA B O 1
ATOM 3907 N N . ILE B 1 109 ? 12.203 -4.039 15.289 1 76.88 109 ILE B N 1
ATOM 3908 C CA . ILE B 1 109 ? 11.625 -2.961 14.484 1 76.88 109 ILE B CA 1
ATOM 3909 C C . ILE B 1 109 ? 10.852 -2.008 15.391 1 76.88 109 ILE B C 1
ATOM 3911 O O . ILE B 1 109 ? 10.93 -0.787 15.234 1 76.88 109 ILE B O 1
ATOM 3915 N N . ARG B 1 110 ? 10.141 -2.58 16.25 1 81.75 110 ARG B N 1
ATOM 3916 C CA . ARG B 1 110 ? 9.398 -1.781 17.219 1 81.75 110 ARG B CA 1
ATOM 3917 C C . ARG B 1 110 ? 10.32 -0.827 17.969 1 81.75 110 ARG B C 1
ATOM 3919 O O . ARG B 1 110 ? 10.039 0.368 18.078 1 81.75 110 ARG B O 1
ATOM 3926 N N . ASN B 1 111 ? 11.383 -1.347 18.5 1 86.75 111 ASN B N 1
ATOM 3927 C CA . ASN B 1 111 ? 12.344 -0.539 19.25 1 86.75 111 ASN B CA 1
ATOM 3928 C C . ASN B 1 111 ? 12.977 0.534 18.359 1 86.75 111 ASN B C 1
ATOM 3930 O O . ASN B 1 111 ? 13.227 1.65 18.828 1 86.75 111 ASN B O 1
ATOM 3934 N N . GLN B 1 112 ? 13.195 0.092 17.234 1 86.62 112 GLN B N 1
ATOM 3935 C CA . GLN B 1 112 ? 13.766 1.053 16.297 1 86.62 112 GLN B CA 1
ATOM 3936 C C . GLN B 1 112 ? 12.797 2.209 16.047 1 86.62 112 GLN B C 1
ATOM 3938 O O . GLN B 1 112 ? 13.219 3.367 15.969 1 86.62 112 GLN B O 1
ATOM 3943 N N . ILE B 1 113 ? 11.586 1.921 15.914 1 86.31 113 ILE B N 1
ATOM 3944 C CA . ILE B 1 113 ? 10.562 2.945 15.695 1 86.31 113 ILE B CA 1
ATOM 3945 C C . ILE B 1 113 ? 10.555 3.914 16.875 1 86.31 113 ILE B C 1
ATOM 3947 O O . ILE B 1 113 ? 10.555 5.133 16.688 1 86.31 113 ILE B O 1
ATOM 3951 N N . ILE B 1 114 ? 10.547 3.361 18.031 1 87.25 114 ILE B N 1
ATOM 3952 C CA . ILE B 1 114 ? 10.508 4.184 19.25 1 87.25 114 ILE B CA 1
ATOM 3953 C C . ILE B 1 114 ? 11.742 5.078 19.297 1 87.25 114 ILE B C 1
ATOM 3955 O O . ILE B 1 114 ? 11.648 6.258 19.641 1 87.25 114 ILE B O 1
ATOM 3959 N N . ARG B 1 115 ? 12.859 4.551 18.922 1 89.31 115 ARG B N 1
ATOM 3960 C CA . ARG B 1 115 ? 14.094 5.32 18.922 1 89.31 115 ARG B CA 1
ATOM 3961 C C . ARG B 1 115 ? 14.023 6.453 17.891 1 89.31 115 ARG B C 1
ATOM 3963 O O . ARG B 1 115 ? 14.453 7.574 18.172 1 89.31 115 ARG B O 1
ATOM 3970 N N . GLU B 1 116 ? 13.516 6.109 16.797 1 86.12 116 GLU B N 1
ATOM 3971 C CA . GLU B 1 116 ? 13.383 7.109 15.742 1 86.12 116 GLU B CA 1
ATOM 3972 C C . GLU B 1 116 ? 12.445 8.242 16.156 1 86.12 116 GLU B C 1
ATOM 3974 O O . GLU B 1 116 ? 12.688 9.406 15.836 1 86.12 116 GLU B O 1
ATOM 3979 N N . LEU B 1 117 ? 11.445 7.918 16.922 1 89.56 117 LEU B N 1
ATOM 3980 C CA . LEU B 1 117 ? 10.461 8.906 17.359 1 89.56 117 LEU B CA 1
ATOM 3981 C C . LEU B 1 117 ? 11.07 9.852 18.391 1 89.56 117 LEU B C 1
ATOM 3983 O O . LEU B 1 117 ? 10.531 10.93 18.625 1 89.56 117 LEU B O 1
ATOM 3987 N N . GLN B 1 118 ? 12.133 9.5 18.938 1 88.5 118 GLN B N 1
ATOM 3988 C CA . GLN B 1 118 ? 12.773 10.32 19.953 1 88.5 118 GLN B CA 1
ATOM 3989 C C . GLN B 1 118 ? 13.289 11.633 19.375 1 88.5 118 GLN B C 1
ATOM 3991 O O . GLN B 1 118 ? 13.477 12.617 20.094 1 88.5 118 GLN B O 1
ATOM 3996 N N . VAL B 1 119 ? 13.5 11.664 18.094 1 87.56 119 VAL B N 1
ATOM 3997 C CA . VAL B 1 119 ? 13.945 12.891 17.438 1 87.56 119 VAL B CA 1
ATOM 3998 C C . VAL B 1 119 ? 12.914 14 17.656 1 87.56 119 VAL B C 1
ATOM 4000 O O . VAL B 1 119 ? 13.258 15.18 17.703 1 87.56 119 VAL B O 1
ATOM 4003 N N . LEU B 1 120 ? 11.719 13.625 17.844 1 90.88 120 LEU B N 1
ATOM 4004 C CA . LEU B 1 120 ? 10.641 14.586 18.062 1 90.88 120 LEU B CA 1
ATOM 4005 C C . LEU B 1 120 ? 10.875 15.383 19.328 1 90.88 120 LEU B C 1
ATOM 4007 O O . LEU B 1 120 ? 10.406 16.516 19.453 1 90.88 120 LEU B O 1
ATOM 4011 N N . HIS B 1 121 ? 11.594 14.828 20.266 1 88.75 121 HIS B N 1
ATOM 4012 C CA . HIS B 1 121 ? 11.914 15.523 21.5 1 88.75 121 HIS B CA 1
ATOM 4013 C C . HIS B 1 121 ? 12.805 16.734 21.25 1 88.75 121 HIS B C 1
ATOM 4015 O O . HIS B 1 121 ? 12.812 17.688 22.031 1 88.75 121 HIS B O 1
ATOM 4021 N N . GLU B 1 122 ? 13.461 16.672 20.141 1 89.38 122 GLU B N 1
ATOM 4022 C CA . GLU B 1 122 ? 14.391 17.75 19.812 1 89.38 122 GLU B CA 1
ATOM 4023 C C . GLU B 1 122 ? 13.711 18.828 18.969 1 89.38 122 GLU B C 1
ATOM 4025 O O . GLU B 1 122 ? 14.281 19.906 18.75 1 89.38 122 GLU B O 1
ATOM 4030 N N . CYS B 1 123 ? 12.578 18.547 18.578 1 90.88 123 CYS B N 1
ATOM 4031 C CA . CYS B 1 123 ? 11.867 19.484 17.719 1 90.88 123 CYS B CA 1
ATOM 4032 C C . CYS B 1 123 ? 11.055 20.469 18.547 1 90.88 123 CYS B C 1
ATOM 4034 O O . CYS B 1 123 ? 9.867 20.25 18.797 1 90.88 123 CYS B O 1
ATOM 4036 N N . ASN B 1 124 ? 11.695 21.562 18.891 1 91.88 124 ASN B N 1
ATOM 4037 C CA . ASN B 1 124 ? 11.047 22.594 19.703 1 91.88 124 ASN B CA 1
ATOM 4038 C C . ASN B 1 124 ? 10.844 23.891 18.906 1 91.88 124 ASN B C 1
ATOM 4040 O O . ASN B 1 124 ? 11.758 24.719 18.812 1 91.88 124 ASN B O 1
ATOM 4044 N N . SER B 1 125 ? 9.742 24 18.312 1 93.75 125 SER B N 1
ATOM 4045 C CA . SER B 1 125 ? 9.367 25.156 17.484 1 93.75 125 SER B CA 1
ATOM 4046 C C . SER B 1 125 ? 7.902 25.516 17.688 1 93.75 125 SER B C 1
ATOM 4048 O O . SER B 1 125 ? 7.062 24.656 17.922 1 93.75 125 SER B O 1
ATOM 4050 N N . PRO B 1 126 ? 7.656 26.844 17.641 1 95.25 126 PRO B N 1
ATOM 4051 C CA . PRO B 1 126 ? 6.254 27.25 17.734 1 95.25 126 PRO B CA 1
ATOM 4052 C C . PRO B 1 126 ? 5.414 26.75 16.562 1 95.25 126 PRO B C 1
ATOM 4054 O O . PRO B 1 126 ? 4.188 26.859 16.578 1 95.25 126 PRO B O 1
ATOM 4057 N N . TYR B 1 127 ? 6.07 26.172 15.578 1 96.31 127 TYR B N 1
ATOM 4058 C CA . TYR B 1 127 ? 5.359 25.781 14.367 1 96.31 127 TYR B CA 1
ATOM 4059 C C . TYR B 1 127 ? 5.309 24.25 14.242 1 96.31 127 TYR B C 1
ATOM 4061 O O . TYR B 1 127 ? 4.84 23.719 13.234 1 96.31 127 TYR B O 1
ATOM 4069 N N . ILE B 1 128 ? 5.824 23.547 15.211 1 96.5 128 ILE B N 1
ATOM 4070 C CA . ILE B 1 128 ? 5.801 22.094 15.281 1 96.5 128 ILE B CA 1
ATOM 4071 C C . ILE B 1 128 ? 5.074 21.656 16.547 1 96.5 128 ILE B C 1
ATOM 4073 O O . ILE B 1 128 ? 5.285 22.219 17.625 1 96.5 128 ILE B O 1
ATOM 4077 N N . VAL B 1 129 ? 4.238 20.719 16.406 1 97 129 VAL B N 1
ATOM 4078 C CA . VAL B 1 129 ? 3.473 20.234 17.562 1 97 129 VAL B CA 1
ATOM 4079 C C . VAL B 1 129 ? 4.422 19.688 18.625 1 97 129 VAL B C 1
ATOM 4081 O O . VAL B 1 129 ? 5.41 19.031 18.297 1 97 129 VAL B O 1
ATOM 4084 N N . GLY B 1 130 ? 4.133 20.047 19.797 1 95.75 130 GLY B N 1
ATOM 4085 C CA . GLY B 1 130 ? 4.977 19.594 20.891 1 95.75 130 GLY B CA 1
ATOM 4086 C C . GLY B 1 130 ? 4.871 18.109 21.172 1 95.75 130 GLY B C 1
ATOM 4087 O O . GLY B 1 130 ? 3.779 17.531 21.109 1 95.75 130 GLY B O 1
ATOM 4088 N N . PHE B 1 131 ? 5.965 17.531 21.469 1 94.75 131 PHE B N 1
ATOM 4089 C CA . PHE B 1 131 ? 6.082 16.109 21.719 1 94.75 131 PHE B CA 1
ATOM 4090 C C . PHE B 1 131 ? 6.387 15.82 23.172 1 94.75 131 PHE B C 1
ATOM 4092 O O . PHE B 1 131 ? 7.355 16.344 23.734 1 94.75 131 PHE B O 1
ATOM 4099 N N . TYR B 1 132 ? 5.523 14.977 23.812 1 95.06 132 TYR B N 1
ATOM 4100 C CA . TYR B 1 132 ? 5.766 14.609 25.203 1 95.06 132 TYR B CA 1
ATOM 4101 C C . TYR B 1 132 ? 6.535 13.297 25.297 1 95.06 132 TYR B C 1
ATOM 4103 O O . TYR B 1 132 ? 7.32 13.094 26.234 1 95.06 132 TYR B O 1
ATOM 4111 N N . GLY B 1 133 ? 6.207 12.352 24.328 1 93.12 133 GLY B N 1
ATOM 4112 C CA . GLY B 1 133 ? 6.859 11.047 24.328 1 93.12 133 GLY B CA 1
ATOM 4113 C C . GLY B 1 133 ? 6.078 9.984 23.578 1 93.12 133 GLY B C 1
ATOM 4114 O O . GLY B 1 133 ? 4.953 10.227 23.141 1 93.12 133 GLY B O 1
ATOM 4115 N N . ALA B 1 134 ? 6.75 8.867 23.391 1 93.19 134 ALA B N 1
ATOM 4116 C CA . ALA B 1 134 ? 6.137 7.707 22.75 1 93.19 134 ALA B CA 1
ATOM 4117 C C . ALA B 1 134 ? 6.469 6.426 23.5 1 93.19 134 ALA B C 1
ATOM 4119 O O . ALA B 1 134 ? 7.516 6.328 24.141 1 93.19 134 ALA B O 1
ATOM 4120 N N . PHE B 1 135 ? 5.562 5.48 23.469 1 92.25 135 PHE B N 1
ATOM 4121 C CA . PHE B 1 135 ? 5.816 4.188 24.109 1 92.25 135 PHE B CA 1
ATOM 4122 C C . PHE B 1 135 ? 4.996 3.09 23.438 1 92.25 135 PHE B C 1
ATOM 4124 O O . PHE B 1 135 ? 4.035 3.375 22.719 1 92.25 135 PHE B O 1
ATOM 4131 N N . TYR B 1 136 ? 5.477 1.935 23.594 1 88.81 136 TYR B N 1
ATOM 4132 C CA . TYR B 1 136 ? 4.789 0.753 23.094 1 88.81 136 TYR B CA 1
ATOM 4133 C C . TYR B 1 136 ? 4.039 0.035 24.203 1 88.81 136 TYR B C 1
ATOM 4135 O O . TYR B 1 136 ? 4.562 -0.122 25.312 1 88.81 136 TYR B O 1
ATOM 4143 N N . SER B 1 137 ? 2.783 -0.318 23.953 1 87 137 SER B N 1
ATOM 4144 C CA . SER B 1 137 ? 1.996 -1.111 24.891 1 87 137 SER B CA 1
ATOM 4145 C C . SER B 1 137 ? 0.938 -1.937 24.156 1 87 137 SER B C 1
ATOM 4147 O O . SER B 1 137 ? 0.172 -1.404 23.359 1 87 137 SER B O 1
ATOM 4149 N N . ASP B 1 138 ? 0.938 -3.227 24.391 1 79.56 138 ASP B N 1
ATOM 4150 C CA . ASP B 1 138 ? -0.105 -4.137 23.922 1 79.56 138 ASP B CA 1
ATOM 4151 C C . ASP B 1 138 ? -0.311 -4.012 22.422 1 79.56 138 ASP B C 1
ATOM 4153 O O . ASP B 1 138 ? -1.432 -3.791 21.953 1 79.56 138 ASP B O 1
ATOM 4157 N N . GLY B 1 139 ? 0.756 -3.947 21.672 1 76.56 139 GLY B N 1
ATOM 4158 C CA . GLY B 1 139 ? 0.679 -4.027 20.219 1 76.56 139 GLY B CA 1
ATOM 4159 C C . GLY B 1 139 ? 0.493 -2.678 19.562 1 76.56 139 GLY B C 1
ATOM 4160 O O . GLY B 1 139 ? 0.32 -2.598 18.344 1 76.56 139 GLY B O 1
ATOM 4161 N N . GLU B 1 140 ? 0.507 -1.671 20.406 1 83 140 GLU B N 1
ATOM 4162 C CA . GLU B 1 140 ? 0.286 -0.34 19.844 1 83 140 GLU B CA 1
ATOM 4163 C C . GLU B 1 140 ? 1.399 0.621 20.25 1 83 140 GLU B C 1
ATOM 4165 O O . GLU B 1 140 ? 1.947 0.515 21.359 1 83 140 GLU B O 1
ATOM 4170 N N . ILE B 1 141 ? 1.737 1.441 19.359 1 87.94 141 ILE B N 1
ATOM 4171 C CA . ILE B 1 141 ? 2.602 2.57 19.703 1 87.94 141 ILE B CA 1
ATOM 4172 C C . ILE B 1 141 ? 1.748 3.795 20.016 1 87.94 141 ILE B C 1
ATOM 4174 O O . ILE B 1 141 ? 0.815 4.121 19.281 1 87.94 141 ILE B O 1
ATOM 4178 N N . SER B 1 142 ? 2.041 4.32 21.156 1 93.25 142 SER B N 1
ATOM 4179 C CA . SER B 1 142 ? 1.388 5.562 21.562 1 93.25 142 SER B CA 1
ATOM 4180 C C . SER B 1 142 ? 2.316 6.758 21.391 1 93.25 142 SER B C 1
ATOM 4182 O O . SER B 1 142 ? 3.451 6.746 21.875 1 93.25 142 SER B O 1
ATOM 4184 N N . ILE B 1 143 ? 1.888 7.711 20.703 1 94.19 143 ILE B N 1
ATOM 4185 C CA . ILE B 1 143 ? 2.602 8.969 20.547 1 94.19 143 ILE B CA 1
ATOM 4186 C C . ILE B 1 143 ? 1.825 10.094 21.234 1 94.19 143 ILE B C 1
ATOM 4188 O O . ILE B 1 143 ? 0.706 10.414 20.828 1 94.19 143 ILE B O 1
ATOM 4192 N N . CYS B 1 144 ? 2.365 10.664 22.234 1 96 144 CYS B N 1
ATOM 4193 C CA . CYS B 1 144 ? 1.699 11.695 23.016 1 96 144 CYS B CA 1
ATOM 4194 C C . CYS B 1 144 ? 2.215 13.078 22.641 1 96 144 CYS B C 1
ATOM 4196 O O . CYS B 1 144 ? 3.422 13.336 22.688 1 96 144 CYS B O 1
ATOM 4198 N N . MET B 1 145 ? 1.304 13.984 22.312 1 96.5 145 MET B N 1
ATOM 4199 C CA . MET B 1 145 ? 1.659 15.32 21.844 1 96.5 145 MET B CA 1
ATOM 4200 C C . MET B 1 145 ? 0.717 16.359 22.438 1 96.5 145 MET B C 1
ATOM 4202 O O . MET B 1 145 ? -0.268 16.016 23.094 1 96.5 145 MET B O 1
ATOM 4206 N N . GLU B 1 146 ? 1.129 17.609 22.25 1 96 146 GLU B N 1
ATOM 4207 C CA . GLU B 1 146 ? 0.298 18.719 22.703 1 96 146 GLU B CA 1
ATOM 4208 C C . GLU B 1 146 ? -1.089 18.656 22.062 1 96 146 GLU B C 1
ATOM 4210 O O . GLU B 1 146 ? -1.227 18.328 20.891 1 96 146 GLU B O 1
ATOM 4215 N N . HIS B 1 147 ? -2.08 18.938 22.828 1 96.56 147 HIS B N 1
ATOM 4216 C CA . HIS B 1 147 ? -3.453 18.969 22.344 1 96.56 147 HIS B CA 1
ATOM 4217 C C . HIS B 1 147 ? -3.768 20.312 21.688 1 96.56 147 HIS B C 1
ATOM 4219 O O . HIS B 1 147 ? -3.703 21.359 22.344 1 96.56 147 HIS B O 1
ATOM 4225 N N . MET B 1 148 ? -4 20.328 20.484 1 97.12 148 MET B N 1
ATOM 4226 C CA . MET B 1 148 ? -4.469 21.484 19.734 1 97.12 148 MET B CA 1
ATOM 4227 C C . MET B 1 148 ? -5.988 21.5 19.641 1 97.12 148 MET B C 1
ATOM 4229 O O . MET B 1 148 ? -6.574 20.766 18.844 1 97.12 148 MET B O 1
ATOM 4233 N N . ASP B 1 149 ? -6.637 22.344 20.391 1 95.88 149 ASP B N 1
ATOM 4234 C CA . ASP B 1 149 ? -8.062 22.234 20.672 1 95.88 149 ASP B CA 1
ATOM 4235 C C . ASP B 1 149 ? -8.891 22.656 19.453 1 95.88 149 ASP B C 1
ATOM 4237 O O . ASP B 1 149 ? -10.086 22.359 19.375 1 95.88 149 ASP B O 1
ATOM 4241 N N . GLY B 1 150 ? -8.344 23.344 18.516 1 96.5 150 GLY B N 1
ATOM 4242 C CA . GLY B 1 150 ? -9.047 23.688 17.281 1 96.5 150 GLY B CA 1
ATOM 4243 C C . GLY B 1 150 ? -9.102 22.547 16.281 1 96.5 150 GLY B C 1
ATOM 4244 O O . GLY B 1 150 ? -9.844 22.609 15.305 1 96.5 150 GLY B O 1
ATOM 4245 N N . GLY B 1 151 ? -8.219 21.531 16.5 1 95.94 151 GLY B N 1
ATOM 4246 C CA . GLY B 1 1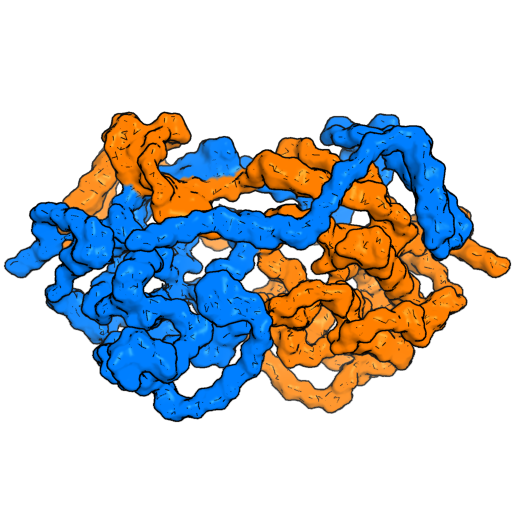51 ? -8.203 20.391 15.609 1 95.94 151 GLY B CA 1
ATOM 4247 C C . GLY B 1 151 ? -7.336 20.594 14.383 1 95.94 151 GLY B C 1
ATOM 4248 O O . GLY B 1 151 ? -6.406 21.406 14.406 1 95.94 151 GLY B O 1
ATOM 4249 N N . SER B 1 152 ? -7.582 19.797 13.359 1 96.31 152 SER B N 1
ATOM 4250 C CA . SER B 1 152 ? -6.84 19.875 12.109 1 96.31 152 SER B CA 1
ATOM 4251 C C . SER B 1 152 ? -7.559 20.766 11.102 1 96.31 152 SER B C 1
ATOM 4253 O O . SER B 1 152 ? -8.766 21 11.219 1 96.31 152 SER B O 1
ATOM 4255 N N . LEU B 1 153 ? -6.836 21.219 10.102 1 97.81 153 LEU B N 1
ATOM 4256 C CA . LEU B 1 153 ? -7.418 22.141 9.133 1 97.81 153 LEU B CA 1
ATOM 4257 C C . LEU B 1 153 ? -8.469 21.438 8.273 1 97.81 153 LEU B C 1
ATOM 4259 O O . LEU B 1 153 ? -9.383 22.078 7.75 1 97.81 153 LEU B O 1
ATOM 4263 N N . ASP B 1 154 ? -8.328 20.109 8.078 1 95.62 154 ASP B N 1
ATOM 4264 C CA . ASP B 1 154 ? -9.375 19.406 7.332 1 95.62 154 ASP B CA 1
ATOM 4265 C C . ASP B 1 154 ? -10.695 19.438 8.094 1 95.62 154 ASP B C 1
ATOM 4267 O O . ASP B 1 154 ? -11.766 19.531 7.484 1 95.62 154 ASP B O 1
ATOM 4271 N N . GLN B 1 155 ? -10.688 19.391 9.383 1 94.88 155 GLN B N 1
ATOM 4272 C CA . GLN B 1 155 ? -11.883 19.516 10.203 1 94.88 155 GLN B CA 1
ATOM 4273 C C . GLN B 1 155 ? -12.43 20.953 10.156 1 94.88 155 GLN B C 1
ATOM 4275 O O . GLN B 1 155 ? -13.641 21.156 10.062 1 94.88 155 GLN B O 1
ATOM 4280 N N . VAL B 1 156 ? -11.539 21.875 10.25 1 97.62 156 VAL B N 1
ATOM 4281 C CA . VAL B 1 156 ? -11.93 23.281 10.172 1 97.62 156 VAL B CA 1
ATOM 4282 C C . VAL B 1 156 ? -12.609 23.562 8.836 1 97.62 156 VAL B C 1
ATOM 4284 O O . VAL B 1 156 ? -13.602 24.297 8.773 1 97.62 156 VAL B O 1
ATOM 4287 N N . LEU B 1 157 ? -12.008 23 7.82 1 97.5 157 LEU B N 1
ATOM 4288 C CA . LEU B 1 157 ? -12.555 23.172 6.477 1 97.5 157 LEU B CA 1
ATOM 4289 C C . LEU B 1 157 ? -13.992 22.688 6.406 1 97.5 157 LEU B C 1
ATOM 4291 O O . LEU B 1 157 ? -14.844 23.312 5.766 1 97.5 157 LEU B O 1
ATOM 4295 N N . LYS B 1 158 ? -14.289 21.594 7.012 1 94.81 158 LYS B N 1
ATOM 4296 C CA . LYS B 1 158 ? -15.641 21.047 7.012 1 94.81 158 LYS B CA 1
ATOM 4297 C C . LYS B 1 158 ? -16.641 22.031 7.609 1 94.81 158 LYS B C 1
ATOM 4299 O O . LYS B 1 158 ? -17.766 22.156 7.133 1 94.81 158 LYS B O 1
ATOM 4304 N N . GLU B 1 159 ? -16.203 22.734 8.57 1 95.75 159 GLU B N 1
ATOM 4305 C CA . GLU B 1 159 ? -17.062 23.703 9.242 1 95.75 159 GLU B CA 1
ATOM 4306 C C . GLU B 1 159 ? -17.125 25.016 8.469 1 95.75 159 GLU B C 1
ATOM 4308 O O . GLU B 1 159 ? -18.188 25.609 8.312 1 95.75 159 GLU B O 1
ATOM 4313 N N . ALA B 1 160 ? -16.031 25.422 7.961 1 96.94 160 ALA B N 1
ATOM 4314 C CA . ALA B 1 160 ? -15.906 26.734 7.305 1 96.94 160 ALA B CA 1
ATOM 4315 C C . ALA B 1 160 ? -16.375 26.656 5.852 1 96.94 160 ALA B C 1
ATOM 4317 O O . ALA B 1 160 ? -16.672 27.672 5.234 1 96.94 160 ALA B O 1
ATOM 4318 N N . ARG B 1 161 ? -16.344 25.422 5.223 1 94.75 161 ARG B N 1
ATOM 4319 C CA . ARG B 1 161 ? -16.625 25.172 3.811 1 94.75 161 ARG B CA 1
ATOM 4320 C C . ARG B 1 161 ? -15.492 25.672 2.932 1 94.75 161 ARG B C 1
ATOM 4322 O O . ARG B 1 161 ? -15.039 24.984 2.021 1 94.75 161 ARG B O 1
ATOM 4329 N N . ARG B 1 162 ? -15.062 26.906 3.188 1 95.75 162 ARG B N 1
ATOM 4330 C CA . ARG B 1 162 ? -13.859 27.469 2.58 1 95.75 162 ARG B CA 1
ATOM 4331 C C . ARG B 1 162 ? -13.117 28.375 3.562 1 95.75 162 ARG B C 1
ATOM 4333 O O . ARG B 1 162 ? -13.734 29 4.418 1 95.75 162 ARG B O 1
ATOM 4340 N N . ILE B 1 163 ? -11.867 28.453 3.375 1 98 163 ILE B N 1
ATOM 4341 C CA . ILE B 1 163 ? -11.07 29.297 4.262 1 98 163 ILE B CA 1
ATOM 4342 C C . ILE B 1 163 ? -10.633 30.562 3.523 1 98 163 ILE B C 1
ATOM 4344 O O . ILE B 1 163 ? -10.07 30.484 2.428 1 98 163 ILE B O 1
ATOM 4348 N N . PRO B 1 164 ? -10.859 31.688 4.129 1 97.25 164 PRO B N 1
ATOM 4349 C CA . PRO B 1 164 ? -10.531 32.969 3.482 1 97.25 164 PRO B CA 1
ATOM 4350 C C . PRO B 1 164 ? -9.031 33.125 3.229 1 97.25 164 PRO B C 1
ATOM 4352 O O . PRO B 1 164 ? -8.211 32.625 4.008 1 97.25 164 PRO B O 1
ATOM 4355 N N . GLU B 1 165 ? -8.703 33.844 2.207 1 97.31 165 GLU B N 1
ATOM 4356 C CA . GLU B 1 165 ? -7.332 34.062 1.767 1 97.31 165 GLU B CA 1
ATOM 4357 C C . GLU B 1 165 ? -6.477 34.625 2.895 1 97.31 165 GLU B C 1
ATOM 4359 O O . GLU B 1 165 ? -5.328 34.219 3.076 1 97.31 165 GLU B O 1
ATOM 4364 N N . GLU B 1 166 ? -7.016 35.594 3.656 1 96.56 166 GLU B N 1
ATOM 4365 C CA . GLU B 1 166 ? -6.242 36.219 4.719 1 96.56 166 GLU B CA 1
ATOM 4366 C C . GLU B 1 166 ? -5.855 35.219 5.801 1 96.56 166 GLU B C 1
ATOM 4368 O O . GLU B 1 166 ? -4.773 35.312 6.383 1 96.56 166 GLU B O 1
ATOM 4373 N N . ILE B 1 167 ? -6.734 34.312 6.047 1 98 167 ILE B N 1
ATOM 4374 C CA . ILE B 1 167 ? -6.461 33.25 7.012 1 98 167 ILE B CA 1
ATOM 4375 C C . ILE B 1 167 ? -5.406 32.312 6.445 1 98 167 ILE B C 1
ATOM 4377 O O . ILE B 1 167 ? -4.492 31.875 7.16 1 98 167 ILE B O 1
ATOM 4381 N N . LEU B 1 168 ? -5.535 32.031 5.148 1 98.19 168 LEU B N 1
ATOM 4382 C CA . LEU B 1 168 ? -4.594 31.141 4.488 1 98.19 168 LEU B CA 1
ATOM 4383 C C . LEU B 1 168 ? -3.199 31.75 4.445 1 98.19 168 LEU B C 1
ATOM 4385 O O . LEU B 1 168 ? -2.201 31.031 4.387 1 98.19 168 LEU B O 1
ATOM 4389 N N . GLY B 1 169 ? -3.119 33.062 4.426 1 96.94 169 GLY B N 1
ATOM 4390 C CA . GLY B 1 169 ? -1.827 33.719 4.559 1 96.94 169 GLY B CA 1
ATOM 4391 C C . GLY B 1 169 ? -1.099 33.344 5.836 1 96.94 169 GLY B C 1
ATOM 4392 O O . GLY B 1 169 ? 0.089 33.031 5.805 1 96.94 169 GLY B O 1
ATOM 4393 N N . LYS B 1 170 ? -1.807 33.375 6.949 1 96.81 170 LYS B N 1
ATOM 4394 C CA . LYS B 1 170 ? -1.227 33 8.242 1 96.81 170 LYS B CA 1
ATOM 4395 C C . LYS B 1 170 ? -0.833 31.531 8.273 1 96.81 170 LYS B C 1
ATOM 4397 O O . LYS B 1 170 ? 0.216 31.188 8.812 1 96.81 170 LYS B O 1
ATOM 4402 N N . VAL B 1 171 ? -1.7 30.719 7.676 1 97.75 171 VAL B N 1
ATOM 4403 C CA . VAL B 1 171 ? -1.418 29.297 7.582 1 97.75 171 VAL B CA 1
ATOM 4404 C C . VAL B 1 171 ? -0.126 29.078 6.801 1 97.75 171 VAL B C 1
ATOM 4406 O O . VAL B 1 171 ? 0.741 28.312 7.227 1 97.75 171 VAL B O 1
ATOM 4409 N N . SER B 1 172 ? -0.002 29.75 5.68 1 95.38 172 SER B N 1
ATOM 4410 C CA . SER B 1 172 ? 1.163 29.594 4.816 1 95.38 172 SER B CA 1
ATOM 4411 C C . SER B 1 172 ? 2.449 29.953 5.551 1 95.38 172 SER B C 1
ATOM 4413 O O . SER B 1 172 ? 3.457 29.25 5.43 1 95.38 172 SER B O 1
ATOM 4415 N N . ILE B 1 173 ? 2.434 31.016 6.305 1 93.69 173 ILE B N 1
ATOM 4416 C CA . ILE B 1 173 ? 3.598 31.453 7.062 1 93.69 173 ILE B CA 1
ATOM 4417 C C . ILE B 1 173 ? 4.012 30.359 8.055 1 93.69 173 ILE B C 1
ATOM 4419 O O . ILE B 1 173 ? 5.184 30 8.125 1 93.69 173 ILE B O 1
ATOM 4423 N N . ALA B 1 174 ? 3.045 29.906 8.781 1 95.06 174 ALA B N 1
ATOM 4424 C CA . ALA B 1 174 ? 3.332 28.906 9.805 1 95.06 174 ALA B CA 1
ATOM 4425 C C . ALA B 1 174 ? 3.904 27.641 9.188 1 95.06 174 ALA B C 1
ATOM 4427 O O . ALA B 1 174 ? 4.879 27.078 9.695 1 95.06 174 ALA B O 1
ATOM 4428 N N . VAL B 1 175 ? 3.305 27.156 8.078 1 95.12 175 VAL B N 1
ATOM 4429 C CA . VAL B 1 175 ? 3.74 25.938 7.418 1 95.12 175 VAL B CA 1
ATOM 4430 C C . VAL B 1 175 ? 5.156 26.109 6.871 1 95.12 175 VAL B C 1
ATOM 4432 O O . VAL B 1 175 ? 6.02 25.25 7.066 1 95.12 175 VAL B O 1
ATOM 4435 N N . LEU B 1 176 ? 5.422 27.219 6.254 1 91.62 176 LEU B N 1
ATOM 4436 C CA . LEU B 1 176 ? 6.742 27.484 5.695 1 91.62 176 LEU B CA 1
ATOM 4437 C C . LEU B 1 176 ? 7.801 27.531 6.793 1 91.62 176 LEU B C 1
ATOM 4439 O O . LEU B 1 176 ? 8.883 26.969 6.637 1 91.62 176 LEU B O 1
ATOM 4443 N N . ARG B 1 177 ? 7.477 28.188 7.832 1 91.44 177 ARG B N 1
ATOM 4444 C CA . ARG B 1 177 ? 8.422 28.281 8.945 1 91.44 177 ARG B CA 1
ATOM 4445 C C . ARG B 1 177 ? 8.656 26.906 9.578 1 91.44 177 ARG B C 1
ATOM 4447 O O . ARG B 1 177 ? 9.773 26.594 9.969 1 91.44 177 ARG B O 1
ATOM 4454 N N . GLY B 1 178 ? 7.574 26.172 9.711 1 93.75 178 GLY B N 1
ATOM 4455 C CA . GLY B 1 178 ? 7.719 24.812 10.203 1 93.75 178 GLY B CA 1
ATOM 4456 C C . GLY B 1 178 ? 8.594 23.953 9.32 1 93.75 178 GLY B C 1
ATOM 4457 O O . GLY B 1 178 ? 9.484 23.25 9.805 1 93.75 178 GLY B O 1
ATOM 4458 N N . LEU B 1 179 ? 8.352 23.984 8.016 1 90.94 179 LEU B N 1
ATOM 4459 C CA . LEU B 1 179 ? 9.133 23.219 7.062 1 90.94 179 LEU B CA 1
ATOM 4460 C C . LEU B 1 179 ? 10.594 23.656 7.078 1 90.94 179 LEU B C 1
ATOM 4462 O O . LEU B 1 179 ? 11.5 22.812 7.039 1 90.94 179 LEU B O 1
ATOM 4466 N N . ALA B 1 180 ? 10.812 24.922 7.141 1 89 180 ALA B N 1
ATOM 4467 C CA . ALA B 1 180 ? 12.172 25.453 7.199 1 89 180 ALA B CA 1
ATOM 4468 C C . ALA B 1 180 ? 12.898 24.969 8.453 1 89 180 ALA B C 1
ATOM 4470 O O . ALA B 1 180 ? 14.062 24.578 8.391 1 89 180 ALA B O 1
ATOM 4471 N N . TYR B 1 181 ? 12.258 25.047 9.555 1 90.81 181 TYR B N 1
ATOM 4472 C CA . TYR B 1 181 ? 12.844 24.594 10.812 1 90.81 181 TYR B CA 1
ATOM 4473 C C . TYR B 1 181 ? 13.266 23.125 10.727 1 90.81 181 TYR B C 1
ATOM 4475 O O . TYR B 1 181 ? 14.391 22.781 11.094 1 90.81 181 TYR B O 1
ATOM 4483 N N . LEU B 1 182 ? 12.359 22.281 10.258 1 90.62 182 LEU B N 1
ATOM 4484 C CA . LEU B 1 182 ? 12.648 20.859 10.148 1 90.62 182 LEU B CA 1
ATOM 4485 C C . LEU B 1 182 ? 13.867 20.625 9.258 1 90.62 182 LEU B C 1
ATOM 4487 O O . LEU B 1 182 ? 14.75 19.828 9.609 1 90.62 182 LEU B O 1
ATOM 4491 N N . ARG B 1 183 ? 13.891 21.25 8.203 1 87.56 183 ARG B N 1
ATOM 4492 C CA . ARG B 1 183 ? 14.969 21.062 7.238 1 87.56 183 ARG B CA 1
ATOM 4493 C C . ARG B 1 183 ? 16.281 21.625 7.766 1 87.56 183 ARG B C 1
ATOM 4495 O O . ARG B 1 183 ? 17.312 20.953 7.758 1 87.56 183 ARG B O 1
ATOM 4502 N N . GLU B 1 184 ? 16.297 22.828 8.219 1 86.06 184 GLU B N 1
ATOM 4503 C CA . GLU B 1 184 ? 17.516 23.562 8.562 1 86.06 184 GLU B CA 1
ATOM 4504 C C . GLU B 1 184 ? 18.094 23.047 9.875 1 86.06 184 GLU B C 1
ATOM 4506 O O . GLU B 1 184 ? 19.312 22.906 10.008 1 86.06 184 GLU B O 1
ATOM 4511 N N . LYS B 1 185 ? 17.266 22.797 10.781 1 87.81 185 LYS B N 1
ATOM 4512 C CA . LYS B 1 185 ? 17.75 22.453 12.117 1 87.81 185 LYS B CA 1
ATOM 4513 C C . LYS B 1 185 ? 17.906 20.953 12.273 1 87.81 185 LYS B C 1
ATOM 4515 O O . LYS B 1 185 ? 18.766 20.484 13.016 1 87.81 185 LYS B O 1
ATOM 4520 N N . HIS B 1 186 ? 17.094 20.203 11.555 1 88.25 186 HIS B N 1
ATOM 4521 C CA . HIS B 1 186 ? 17.078 18.766 11.836 1 88.25 186 HIS B CA 1
ATOM 4522 C C . HIS B 1 186 ? 17.297 17.953 10.562 1 88.25 186 HIS B C 1
ATOM 4524 O O . HIS B 1 186 ? 17.375 16.734 10.609 1 88.25 186 HIS B O 1
ATOM 4530 N N . GLN B 1 187 ? 17.328 18.547 9.398 1 87.56 187 GLN B N 1
ATOM 4531 C CA . GLN B 1 187 ? 17.516 17.891 8.109 1 87.56 187 GLN B CA 1
ATOM 4532 C C . GLN B 1 187 ? 16.422 16.859 7.867 1 87.56 187 GLN B C 1
ATOM 4534 O O . GLN B 1 187 ? 16.703 15.727 7.457 1 87.56 187 GLN B O 1
ATOM 4539 N N . ILE B 1 188 ? 15.242 17.25 8.25 1 87.94 188 ILE B N 1
ATOM 4540 C CA . ILE B 1 188 ? 14.078 16.375 8.102 1 87.94 188 ILE B CA 1
ATOM 4541 C C . ILE B 1 188 ? 13.102 17 7.094 1 87.94 188 ILE B C 1
ATOM 4543 O O . ILE B 1 188 ? 12.883 18.219 7.098 1 87.94 188 ILE B O 1
ATOM 4547 N N . MET B 1 189 ? 12.602 16.156 6.191 1 87.88 189 MET B N 1
ATOM 4548 C CA . MET B 1 189 ? 11.461 16.531 5.355 1 87.88 189 MET B CA 1
ATOM 4549 C C . MET B 1 189 ? 10.148 16.078 5.984 1 87.88 189 MET B C 1
ATOM 4551 O O . MET B 1 189 ? 10.102 15.062 6.676 1 87.88 189 MET B O 1
ATOM 4555 N N . HIS B 1 190 ? 9.133 16.797 5.832 1 89.81 190 HIS B N 1
ATOM 4556 C CA . HIS B 1 190 ? 7.852 16.453 6.438 1 89.81 190 HIS B CA 1
ATOM 4557 C C . HIS B 1 190 ? 7.266 15.195 5.797 1 89.81 190 HIS B C 1
ATOM 4559 O O . HIS B 1 190 ? 6.914 14.242 6.492 1 89.81 190 HIS B O 1
ATOM 4565 N N . ARG B 1 191 ? 7.062 15.188 4.41 1 86.12 191 ARG B N 1
ATOM 4566 C CA . ARG B 1 191 ? 6.727 14.031 3.582 1 86.12 191 ARG B CA 1
ATOM 4567 C C . ARG B 1 191 ? 5.219 13.828 3.51 1 86.12 191 ARG B C 1
ATOM 4569 O O . ARG B 1 191 ? 4.73 13.039 2.695 1 86.12 191 ARG B O 1
ATOM 4576 N N . ASP B 1 192 ? 4.477 14.625 4.258 1 87.75 192 ASP B N 1
ATOM 4577 C CA . ASP B 1 192 ? 3.033 14.391 4.227 1 87.75 192 ASP B CA 1
ATOM 4578 C C . ASP B 1 192 ? 2.268 15.664 4.582 1 87.75 192 ASP B C 1
ATOM 4580 O O . ASP B 1 192 ? 1.397 15.648 5.457 1 87.75 192 ASP B O 1
ATOM 4584 N N . VAL B 1 193 ? 2.604 16.672 3.951 1 91.81 193 VAL B N 1
ATOM 4585 C CA . VAL B 1 193 ? 1.904 17.938 4.176 1 91.81 193 VAL B CA 1
ATOM 4586 C C . VAL B 1 193 ? 0.498 17.859 3.586 1 91.81 193 VAL B C 1
ATOM 4588 O O . VAL B 1 193 ? 0.331 17.578 2.396 1 91.81 193 VAL B O 1
ATOM 4591 N N . LYS B 1 194 ? -0.472 17.984 4.391 1 93.88 194 LYS B N 1
ATOM 4592 C CA . LYS B 1 194 ? -1.888 18 4.031 1 93.88 194 LYS B CA 1
ATOM 4593 C C . LYS B 1 194 ? -2.729 18.641 5.133 1 93.88 194 LYS B C 1
ATOM 4595 O O . LYS B 1 194 ? -2.262 18.797 6.262 1 93.88 194 LYS B O 1
ATOM 4600 N N . PRO B 1 195 ? -3.932 19.016 4.836 1 96.19 195 PRO B N 1
ATOM 4601 C CA . PRO B 1 195 ? -4.754 19.75 5.809 1 96.19 195 PRO B CA 1
ATOM 4602 C C . PRO B 1 195 ? -4.938 18.969 7.113 1 96.19 195 PRO B C 1
ATOM 4604 O O . PRO B 1 195 ? -4.984 19.578 8.188 1 96.19 195 PRO B O 1
ATOM 4607 N N . SER B 1 196 ? -4.883 17.656 7.066 1 93.81 196 SER B N 1
ATOM 4608 C CA . SER B 1 196 ? -5.109 16.844 8.266 1 93.81 196 SER B CA 1
ATOM 4609 C C . SER B 1 196 ? -3.873 16.828 9.156 1 93.81 196 SER B C 1
ATOM 4611 O O . SER B 1 196 ? -3.943 16.422 10.312 1 93.81 196 SER B O 1
ATOM 4613 N N . ASN B 1 197 ? -2.725 17.344 8.609 1 93.62 197 ASN B N 1
ATOM 4614 C CA . ASN B 1 197 ? -1.484 17.344 9.383 1 93.62 197 ASN B CA 1
ATOM 4615 C C . ASN B 1 197 ? -1.081 18.766 9.781 1 93.62 197 ASN B C 1
ATOM 4617 O O . ASN B 1 197 ? 0.066 19 10.164 1 93.62 197 ASN B O 1
ATOM 4621 N N . ILE B 1 198 ? -1.98 19.703 9.625 1 97.88 198 ILE B N 1
ATOM 4622 C CA . ILE B 1 198 ? -1.834 21.062 10.109 1 97.88 198 ILE B CA 1
ATOM 4623 C C . ILE B 1 198 ? -2.855 21.344 11.211 1 97.88 198 ILE B C 1
ATOM 4625 O O . ILE B 1 198 ? -4.059 21.391 10.953 1 97.88 198 ILE B O 1
ATOM 4629 N N . LEU B 1 199 ? -2.365 21.547 12.398 1 98.12 199 LEU B N 1
ATOM 4630 C CA . LEU B 1 199 ? -3.215 21.672 13.578 1 98.12 199 LEU B CA 1
ATOM 4631 C C . LEU B 1 199 ? -3.326 23.141 14.008 1 98.12 199 LEU B C 1
ATOM 4633 O O . LEU B 1 199 ? -2.404 23.922 13.789 1 98.12 199 LEU B O 1
ATOM 4637 N N . VAL B 1 200 ? -4.48 23.453 14.625 1 98.12 200 VAL B N 1
ATOM 4638 C CA . VAL B 1 200 ? -4.742 24.828 15.078 1 98.12 200 VAL B CA 1
ATOM 4639 C C . VAL B 1 200 ? -5.352 24.797 16.484 1 98.12 200 VAL B C 1
ATOM 4641 O O . VAL B 1 200 ? -5.879 23.766 16.906 1 98.12 200 VAL B O 1
ATOM 4644 N N . ASN B 1 201 ? -5.215 25.891 17.203 1 96.5 201 ASN B N 1
ATOM 4645 C CA . ASN B 1 201 ? -5.852 25.969 18.516 1 96.5 201 ASN B CA 1
ATOM 4646 C C . ASN B 1 201 ? -6.496 27.344 18.734 1 96.5 201 ASN B C 1
ATOM 4648 O O . ASN B 1 201 ? -6.367 28.234 17.906 1 96.5 201 ASN B O 1
ATOM 4652 N N . SER B 1 202 ? -7.199 27.5 19.797 1 95.62 202 SER B N 1
ATOM 4653 C CA . SER B 1 202 ? -8.023 28.672 20.094 1 95.62 202 SER B CA 1
ATOM 4654 C C . SER B 1 202 ? -7.164 29.891 20.406 1 95.62 202 SER B C 1
ATOM 4656 O O . SER B 1 202 ? -7.66 31.031 20.406 1 95.62 202 SER B O 1
ATOM 4658 N N . ARG B 1 203 ? -5.867 29.688 20.641 1 93 203 ARG B N 1
ATOM 4659 C CA . ARG B 1 203 ? -4.953 30.797 20.906 1 93 203 ARG B CA 1
ATOM 4660 C C . ARG B 1 203 ? -4.387 31.359 19.609 1 93 203 ARG B C 1
ATOM 4662 O O . ARG B 1 203 ? -3.668 32.375 19.625 1 93 203 ARG B O 1
ATOM 4669 N N . GLY B 1 204 ? -4.664 30.672 18.547 1 94.5 204 GLY B N 1
ATOM 4670 C CA . GLY B 1 204 ? -4.234 31.172 17.25 1 94.5 204 GLY B CA 1
ATOM 4671 C C . GLY B 1 204 ? -2.945 30.531 16.766 1 94.5 204 GLY B C 1
ATOM 4672 O O . GLY B 1 204 ? -2.316 31.031 15.82 1 94.5 204 GLY B O 1
ATOM 4673 N N . GLU B 1 205 ? -2.547 29.516 17.391 1 96.56 205 GLU B N 1
ATOM 4674 C CA . GLU B 1 205 ? -1.336 28.828 16.953 1 96.56 205 GLU B CA 1
ATOM 4675 C C . GLU B 1 205 ? -1.638 27.859 15.812 1 96.56 205 GLU B C 1
ATOM 4677 O O . GLU B 1 205 ? -2.701 27.234 15.797 1 96.56 205 GLU B O 1
ATOM 4682 N N . ILE B 1 206 ? -0.753 27.734 14.891 1 98 206 ILE B N 1
ATOM 4683 C CA . ILE B 1 206 ? -0.786 26.812 13.766 1 98 206 ILE B CA 1
ATOM 4684 C C . ILE B 1 206 ? 0.479 25.953 13.766 1 98 206 ILE B C 1
ATOM 4686 O O . ILE B 1 206 ? 1.593 26.484 13.711 1 98 206 ILE B O 1
ATOM 4690 N N . LYS B 1 207 ? 0.352 24.609 13.852 1 98.12 207 LYS B N 1
ATOM 4691 C CA . LYS B 1 207 ? 1.521 23.75 14 1 98.12 207 LYS B CA 1
ATOM 4692 C C . LYS B 1 207 ? 1.424 22.531 13.078 1 98.12 207 LYS B C 1
ATOM 4694 O O . LYS B 1 207 ? 0.333 22.016 12.859 1 98.12 207 LYS B O 1
ATOM 4699 N N . LEU B 1 208 ? 2.564 22.109 12.57 1 97.19 208 LEU B N 1
ATOM 4700 C CA . LEU B 1 208 ? 2.668 20.891 11.781 1 97.19 208 LEU B CA 1
ATOM 4701 C C . LEU B 1 208 ? 2.775 19.672 12.68 1 97.19 208 LEU B C 1
ATOM 4703 O O . LEU B 1 208 ? 3.359 19.734 13.766 1 97.19 208 LEU B O 1
ATOM 4707 N N . CYS B 1 209 ? 2.199 18.547 12.234 1 94.44 209 CYS B N 1
ATOM 4708 C CA . CYS B 1 209 ? 2.33 17.266 12.93 1 94.44 209 CYS B CA 1
ATOM 4709 C C . CYS B 1 209 ? 2.518 16.125 11.93 1 94.44 209 CYS B C 1
ATOM 4711 O O . CYS B 1 209 ? 2.465 16.344 10.719 1 94.44 209 CYS B O 1
ATOM 4713 N N . ASP B 1 210 ? 2.934 14.961 12.367 1 88.06 210 ASP B N 1
ATOM 4714 C CA . ASP B 1 210 ? 3.016 13.711 11.617 1 88.06 210 ASP B CA 1
ATOM 4715 C C . ASP B 1 210 ? 4.066 13.805 10.508 1 88.06 210 ASP B C 1
ATOM 4717 O O . ASP B 1 210 ? 3.809 13.414 9.367 1 88.06 210 ASP B O 1
ATOM 4721 N N . PHE B 1 211 ? 5.141 14.344 10.812 1 84 211 PHE B N 1
ATOM 4722 C CA . PHE B 1 211 ? 6.207 14.375 9.82 1 84 211 PHE B CA 1
ATOM 4723 C C . PHE B 1 211 ? 7.07 13.125 9.914 1 84 211 PHE B C 1
ATOM 4725 O O . PHE B 1 211 ? 7.066 12.438 10.938 1 84 211 PHE B O 1
ATOM 4732 N N . GLY B 1 212 ? 7.566 12.711 8.812 1 76 212 GLY B N 1
ATOM 4733 C CA . GLY B 1 212 ? 8.234 11.438 8.578 1 76 212 GLY B CA 1
ATOM 4734 C C . GLY B 1 212 ? 9.539 11.297 9.344 1 76 212 GLY B C 1
ATOM 4735 O O . GLY B 1 212 ? 10.617 11.398 8.766 1 76 212 GLY B O 1
ATOM 4736 N N . VAL B 1 213 ? 9.414 10.914 10.586 1 72.81 213 VAL B N 1
ATOM 4737 C CA . VAL B 1 213 ? 10.609 10.789 11.414 1 72.81 213 VAL B CA 1
ATOM 4738 C C . VAL B 1 213 ? 11.078 9.336 11.43 1 72.81 213 VAL B C 1
ATOM 4740 O O . VAL B 1 213 ? 12.258 9.062 11.656 1 72.81 213 VAL B O 1
ATOM 4743 N N . SER B 1 214 ? 10.141 8.5 11.172 1 74.25 214 SER B N 1
ATOM 4744 C CA . SER B 1 214 ? 10.531 7.09 11.242 1 74.25 214 SER B CA 1
ATOM 4745 C C . SER B 1 214 ? 10.289 6.387 9.914 1 74.25 214 SER B C 1
ATOM 4747 O O . SER B 1 214 ? 9.141 6.168 9.516 1 74.25 214 SER B O 1
ATOM 4749 N N . GLY B 1 215 ? 11.398 6.113 9.359 1 69.69 215 GLY B N 1
ATOM 4750 C CA . GLY B 1 215 ? 11.297 5.336 8.133 1 69.69 215 GLY B CA 1
ATOM 4751 C C . GLY B 1 215 ? 10.641 3.984 8.328 1 69.69 215 GLY B C 1
ATOM 4752 O O . GLY B 1 215 ? 9.852 3.545 7.492 1 69.69 215 GLY B O 1
ATOM 4753 N N . GLN B 1 216 ? 10.914 3.445 9.516 1 67 216 GLN B N 1
ATOM 4754 C CA . GLN B 1 216 ? 10.344 2.137 9.836 1 67 216 GLN B CA 1
ATOM 4755 C C . GLN B 1 216 ? 8.836 2.219 10 1 67 216 GLN B C 1
ATOM 4757 O O . GLN B 1 216 ? 8.109 1.313 9.586 1 67 216 GLN B O 1
ATOM 4762 N N . LEU B 1 217 ? 8.508 3.217 10.664 1 68.06 217 LEU B N 1
ATOM 4763 C CA . LEU B 1 217 ? 7.082 3.406 10.883 1 68.06 217 LEU B CA 1
ATOM 4764 C C . LEU B 1 217 ? 6.352 3.645 9.57 1 68.06 217 LEU B C 1
ATOM 4766 O O . LEU B 1 217 ? 5.293 3.062 9.328 1 68.06 217 LEU B O 1
ATOM 4770 N N . ILE B 1 218 ? 6.941 4.43 8.742 1 64.94 218 ILE B N 1
ATOM 4771 C CA . ILE B 1 218 ? 6.348 4.738 7.445 1 64.94 218 ILE B CA 1
ATOM 4772 C C . ILE B 1 218 ? 6.203 3.455 6.629 1 64.94 218 ILE B C 1
ATOM 4774 O O . ILE B 1 218 ? 5.152 3.207 6.035 1 64.94 218 ILE B O 1
ATOM 4778 N N . ASP B 1 219 ? 7.258 2.701 6.691 1 61.72 219 ASP B N 1
ATOM 4779 C CA . ASP B 1 219 ? 7.273 1.446 5.949 1 61.72 219 ASP B CA 1
ATOM 4780 C C . ASP B 1 219 ? 6.223 0.477 6.484 1 61.72 219 ASP B C 1
ATOM 4782 O O . ASP B 1 219 ? 5.672 -0.33 5.73 1 61.72 219 ASP B O 1
ATOM 4786 N N . SER B 1 220 ? 6.066 0.631 7.711 1 60.66 220 SER B N 1
ATOM 4787 C CA . SER B 1 220 ? 5.145 -0.29 8.367 1 60.66 220 SER B CA 1
ATOM 4788 C C . SER B 1 220 ? 3.693 0.104 8.102 1 60.66 220 SER B C 1
ATOM 4790 O O . SER B 1 220 ? 2.805 -0.75 8.086 1 60.66 220 SER B O 1
ATOM 4792 N N . MET B 1 221 ? 3.555 1.41 8.031 1 55.16 221 MET B N 1
ATOM 4793 C CA . MET B 1 221 ? 2.195 1.913 7.852 1 55.16 221 MET B CA 1
ATOM 4794 C C . MET B 1 221 ? 1.821 1.96 6.375 1 55.16 221 MET B C 1
ATOM 4796 O O . MET B 1 221 ? 0.639 1.937 6.027 1 55.16 221 MET B O 1
ATOM 4800 N N . ALA B 1 222 ? 2.842 2.273 5.484 1 46.59 222 ALA B N 1
ATOM 4801 C CA . ALA B 1 222 ? 2.602 2.549 4.07 1 46.59 222 ALA B CA 1
ATOM 4802 C C . ALA B 1 222 ? 1.724 1.469 3.445 1 46.59 222 ALA B C 1
ATOM 4804 O O . ALA B 1 222 ? 1.607 1.388 2.221 1 46.59 222 ALA B O 1
ATOM 4805 N N . ASN B 1 223 ? 1.14 0.719 4.23 1 43.81 223 ASN B N 1
ATOM 4806 C CA . ASN B 1 223 ? 0.353 -0.33 3.59 1 43.81 223 ASN B CA 1
ATOM 4807 C C . ASN B 1 223 ? -0.782 0.251 2.752 1 43.81 223 ASN B C 1
ATOM 4809 O O . ASN B 1 223 ? -1.201 -0.352 1.763 1 43.81 223 ASN B O 1
ATOM 4813 N N . SER B 1 224 ? -1.655 1.308 3.334 1 43.84 224 SER B N 1
ATOM 4814 C CA . SER B 1 224 ? -2.875 1.534 2.564 1 43.84 224 SER B CA 1
ATOM 4815 C C . SER B 1 224 ? -2.617 2.465 1.384 1 43.84 224 SER B C 1
ATOM 4817 O O . SER B 1 224 ? -2.053 3.547 1.551 1 43.84 224 SER B O 1
ATOM 4819 N N . PHE B 1 225 ? -2.277 1.985 0.186 1 42.09 225 PHE B N 1
ATOM 4820 C CA . PHE B 1 225 ? -1.917 2.533 -1.116 1 42.09 225 PHE B CA 1
ATOM 4821 C C . PHE B 1 225 ? -2.605 3.873 -1.35 1 42.09 225 PHE B C 1
ATOM 4823 O O . PHE B 1 225 ? -1.974 4.828 -1.806 1 42.09 225 PHE B O 1
ATOM 4830 N N . VAL B 1 226 ? -3.918 4.016 -1.312 1 42.62 226 VAL B N 1
ATOM 4831 C CA . VAL B 1 226 ? -4.699 5.098 -1.9 1 42.62 226 VAL B CA 1
ATOM 4832 C C . VAL B 1 226 ? -4.543 6.363 -1.062 1 42.62 226 VAL B C 1
ATOM 4834 O O . VAL B 1 226 ? -4.352 7.453 -1.603 1 42.62 226 VAL B O 1
ATOM 4837 N N . GLY B 1 227 ? -4.57 6.289 0.192 1 48.94 227 GLY B N 1
ATOM 4838 C CA . GLY B 1 227 ? -4.688 7.492 1.003 1 48.94 227 GLY B CA 1
ATOM 4839 C C . GLY B 1 227 ? -3.436 8.344 0.987 1 48.94 227 GLY B C 1
ATOM 4840 O O . GLY B 1 227 ? -3.518 9.578 0.91 1 48.94 227 GLY B O 1
ATOM 4841 N N . THR B 1 228 ? -2.232 7.688 0.883 1 60.38 228 THR B N 1
ATOM 4842 C CA . THR B 1 228 ? -1.001 8.438 1.1 1 60.38 228 THR B CA 1
ATOM 4843 C C . THR B 1 228 ? -0.543 9.109 -0.192 1 60.38 228 THR B C 1
ATOM 4845 O O . THR B 1 228 ? 0.151 10.125 -0.158 1 60.38 228 THR B O 1
ATOM 4848 N N . ARG B 1 229 ? -1.283 8.883 -1.242 1 68.94 229 ARG B N 1
ATOM 4849 C CA . ARG B 1 229 ? -0.641 9.352 -2.465 1 68.94 229 ARG B CA 1
ATOM 4850 C C . ARG B 1 229 ? -1.355 10.578 -3.023 1 68.94 229 ARG B C 1
ATOM 4852 O O . ARG B 1 229 ? -0.82 11.273 -3.889 1 68.94 229 ARG B O 1
ATOM 4859 N N . SER B 1 230 ? -2.357 10.977 -2.389 1 79.12 230 SER B N 1
ATOM 4860 C CA . SER B 1 230 ? -3.189 12.031 -2.955 1 79.12 230 SER B CA 1
ATOM 4861 C C . SER B 1 230 ? -2.488 13.391 -2.885 1 79.12 230 SER B C 1
ATOM 4863 O O . SER B 1 230 ? -2.799 14.297 -3.66 1 79.12 230 SER B O 1
ATOM 4865 N N . TYR B 1 231 ? -1.549 13.461 -2.033 1 85.38 231 TYR B N 1
ATOM 4866 C CA . TYR B 1 231 ? -0.887 14.75 -1.877 1 85.38 231 TYR B CA 1
ATOM 4867 C C . TYR B 1 231 ? 0.577 14.664 -2.289 1 85.38 231 TYR B C 1
ATOM 4869 O O . TYR B 1 231 ? 1.355 15.586 -2.029 1 85.38 231 TYR B O 1
ATOM 4877 N N . MET B 1 232 ? 0.876 13.57 -2.953 1 81.44 232 MET B N 1
ATOM 4878 C CA . MET B 1 232 ? 2.264 13.383 -3.371 1 81.44 232 MET B CA 1
ATOM 4879 C C . MET B 1 232 ? 2.555 14.164 -4.652 1 81.44 232 MET B C 1
ATOM 4881 O O . MET B 1 232 ? 1.722 14.203 -5.559 1 81.44 232 MET B O 1
ATOM 4885 N N . SER B 1 233 ? 3.717 14.656 -4.715 1 83.31 233 SER B N 1
ATOM 4886 C CA . SER B 1 233 ? 4.129 15.422 -5.891 1 83.31 233 SER B CA 1
ATOM 4887 C C . SER B 1 233 ? 4.367 14.516 -7.09 1 83.31 233 SER B C 1
ATOM 4889 O O . SER B 1 233 ? 4.652 13.328 -6.926 1 83.31 233 SER B O 1
ATOM 4891 N N . PRO B 1 234 ? 4.215 15.125 -8.273 1 82.69 234 PRO B N 1
ATOM 4892 C CA . PRO B 1 234 ? 4.445 14.336 -9.484 1 82.69 234 PRO B CA 1
ATOM 4893 C C . PRO B 1 234 ? 5.836 13.711 -9.523 1 82.69 234 PRO B C 1
ATOM 4895 O O . PRO B 1 234 ? 5.988 12.562 -9.938 1 82.69 234 PRO B O 1
ATOM 4898 N N . GLU B 1 235 ? 6.836 14.445 -9.086 1 82 235 GLU B N 1
ATOM 4899 C CA . GLU B 1 235 ? 8.195 13.906 -9.156 1 82 235 GLU B CA 1
ATOM 4900 C C . GLU B 1 235 ? 8.352 12.688 -8.25 1 82 235 GLU B C 1
ATOM 4902 O O . GLU B 1 235 ? 9.062 11.742 -8.594 1 82 235 GLU B O 1
ATOM 4907 N N . ARG B 1 236 ? 7.727 12.688 -7.16 1 78.19 236 ARG B N 1
ATOM 4908 C CA . ARG B 1 236 ? 7.762 11.539 -6.258 1 78.19 236 ARG B CA 1
ATOM 4909 C C . ARG B 1 236 ? 7.086 10.328 -6.891 1 78.19 236 ARG B C 1
ATOM 4911 O O . ARG B 1 236 ? 7.582 9.203 -6.777 1 78.19 236 ARG B O 1
ATOM 4918 N N . LEU B 1 237 ? 6.031 10.625 -7.531 1 77.75 237 LEU B N 1
ATOM 4919 C CA . LEU B 1 237 ? 5.27 9.555 -8.164 1 77.75 237 LEU B CA 1
ATOM 4920 C C . LEU B 1 237 ? 6.031 8.977 -9.352 1 77.75 237 LEU B C 1
ATOM 4922 O O . LEU B 1 237 ? 5.809 7.828 -9.734 1 77.75 237 LEU B O 1
ATOM 4926 N N . GLN B 1 238 ? 6.844 9.781 -9.859 1 79.38 238 GLN B N 1
ATOM 4927 C CA . GLN B 1 238 ? 7.617 9.359 -11.023 1 79.38 238 GLN B CA 1
ATOM 4928 C C . GLN B 1 238 ? 8.953 8.75 -10.602 1 79.38 238 GLN B C 1
ATOM 4930 O O . GLN B 1 238 ? 9.773 8.406 -11.453 1 79.38 238 GLN B O 1
ATOM 4935 N N . GLY B 1 239 ? 9.195 8.68 -9.289 1 73.81 239 GLY B N 1
ATOM 4936 C CA . GLY B 1 239 ? 10.336 7.918 -8.805 1 73.81 239 GLY B CA 1
ATOM 4937 C C . GLY B 1 239 ? 11.531 8.789 -8.477 1 73.81 239 GLY B C 1
ATOM 4938 O O . GLY B 1 239 ? 12.602 8.273 -8.133 1 73.81 239 GLY B O 1
ATOM 4939 N N . THR B 1 240 ? 11.336 10.047 -8.602 1 72.94 240 THR B N 1
ATOM 4940 C CA . THR B 1 240 ? 12.422 10.945 -8.227 1 72.94 240 THR B CA 1
ATOM 4941 C C . THR B 1 240 ? 12.555 11.031 -6.711 1 72.94 240 THR B C 1
ATOM 4943 O O . THR B 1 240 ? 11.594 10.773 -5.984 1 72.94 240 THR B O 1
ATOM 4946 N N . HIS B 1 241 ? 13.727 11.336 -6.266 1 73 241 HIS B N 1
ATOM 4947 C CA . HIS B 1 241 ? 13.992 11.445 -4.836 1 73 241 HIS B CA 1
ATOM 4948 C C . HIS B 1 241 ? 13.141 12.531 -4.195 1 73 241 HIS B C 1
ATOM 4950 O O . HIS B 1 241 ? 12.891 13.578 -4.809 1 73 241 HIS B O 1
ATOM 4956 N N . TYR B 1 242 ? 12.781 12.234 -3.004 1 73.88 242 TYR B N 1
ATOM 4957 C CA . TYR B 1 242 ? 12.008 13.195 -2.229 1 73.88 242 TYR B CA 1
ATOM 4958 C C . TYR B 1 242 ? 12.852 14.43 -1.912 1 73.88 242 TYR B C 1
ATOM 4960 O O . TYR B 1 242 ? 14.031 14.32 -1.591 1 73.88 242 TYR B O 1
ATOM 4968 N N . SER B 1 243 ? 12.258 15.562 -2.076 1 76.69 243 SER B N 1
ATOM 4969 C CA . SER B 1 243 ? 12.938 16.828 -1.797 1 76.69 243 SER B CA 1
ATOM 4970 C C . SER B 1 243 ? 12.016 17.812 -1.091 1 76.69 243 SER B C 1
ATOM 4972 O O . SER B 1 243 ? 10.82 17.531 -0.919 1 76.69 243 SER B O 1
ATOM 4974 N N . VAL B 1 244 ? 12.57 18.828 -0.641 1 78.69 244 VAL B N 1
ATOM 4975 C CA . VAL B 1 244 ? 11.82 19.906 0.009 1 78.69 244 VAL B CA 1
ATOM 4976 C C . VAL B 1 244 ? 10.742 20.422 -0.937 1 78.69 244 VAL B C 1
ATOM 4978 O O . VAL B 1 244 ? 9.656 20.812 -0.499 1 78.69 244 VAL B O 1
ATOM 4981 N N . GLN B 1 245 ? 11.023 20.266 -2.135 1 82.25 245 GLN B N 1
ATOM 4982 C CA . GLN B 1 245 ? 10.078 20.719 -3.15 1 82.25 245 GLN B CA 1
ATOM 4983 C C . GLN B 1 245 ? 8.797 19.906 -3.117 1 82.25 245 GLN B C 1
ATOM 4985 O O . GLN B 1 245 ? 7.715 20.422 -3.396 1 82.25 245 GLN B O 1
ATOM 4990 N N . SER B 1 246 ? 8.961 18.703 -2.777 1 86.06 246 SER B N 1
ATOM 4991 C CA . SER B 1 246 ? 7.797 17.844 -2.668 1 86.06 246 SER B CA 1
ATOM 4992 C C . SER B 1 246 ? 6.852 18.328 -1.574 1 86.06 246 SER B C 1
ATOM 4994 O O . SER B 1 246 ? 5.629 18.312 -1.751 1 86.06 246 SER B O 1
ATOM 4996 N N . ASP B 1 247 ? 7.43 18.781 -0.489 1 89.25 247 ASP B N 1
ATOM 4997 C CA . ASP B 1 247 ? 6.629 19.312 0.604 1 89.25 247 ASP B CA 1
ATOM 4998 C C . ASP B 1 247 ? 5.918 20.609 0.179 1 89.25 247 ASP B C 1
ATOM 5000 O O . ASP B 1 247 ? 4.758 20.828 0.533 1 89.25 247 ASP B O 1
ATOM 5004 N N . VAL B 1 248 ? 6.609 21.375 -0.563 1 89.62 248 VAL B N 1
ATOM 5005 C CA . VAL B 1 248 ? 6.066 22.656 -1.01 1 89.62 248 VAL B CA 1
ATOM 5006 C C . VAL B 1 248 ? 4.926 22.422 -1.998 1 89.62 248 VAL B C 1
ATOM 5008 O O . VAL B 1 248 ? 3.92 23.125 -1.974 1 89.62 248 VAL B O 1
ATOM 5011 N N . TRP B 1 249 ? 5.172 21.484 -2.828 1 90 249 TRP B N 1
ATOM 5012 C CA . TRP B 1 249 ? 4.098 21.109 -3.744 1 90 249 TRP B CA 1
ATOM 5013 C C . TRP B 1 249 ? 2.848 20.703 -2.979 1 90 249 TRP B C 1
ATOM 5015 O O . TRP B 1 249 ? 1.743 21.156 -3.291 1 90 249 TRP B O 1
ATOM 5025 N N . SER B 1 250 ? 2.992 19.875 -1.985 1 92.06 250 SER B N 1
ATOM 5026 C CA . SER B 1 250 ? 1.884 19.406 -1.16 1 92.06 250 SER B CA 1
ATOM 5027 C C . SER B 1 250 ? 1.196 20.562 -0.445 1 92.06 250 SER B C 1
ATOM 5029 O O . SER B 1 250 ? -0.026 20.562 -0.286 1 92.06 250 SER B O 1
ATOM 5031 N N . MET B 1 251 ? 1.995 21.484 -0.078 1 93.5 251 MET B N 1
ATOM 5032 C CA . MET B 1 251 ? 1.441 22.672 0.551 1 93.5 251 MET B CA 1
ATOM 5033 C C . MET B 1 251 ? 0.571 23.453 -0.431 1 93.5 251 MET B C 1
ATOM 5035 O O . MET B 1 251 ? -0.536 23.875 -0.09 1 93.5 251 MET B O 1
ATOM 5039 N N . GLY B 1 252 ? 1.127 23.641 -1.601 1 93.38 252 GLY B N 1
ATOM 5040 C CA . GLY B 1 252 ? 0.354 24.328 -2.623 1 93.38 252 GLY B CA 1
ATOM 5041 C C . GLY B 1 252 ? -0.989 23.672 -2.893 1 93.38 252 GLY B C 1
ATOM 5042 O O . GLY B 1 252 ? -2.014 24.359 -2.959 1 93.38 252 GLY B O 1
ATOM 5043 N N . LEU B 1 253 ? -0.942 22.422 -3.021 1 94.06 253 LEU B N 1
ATOM 5044 C CA . LEU B 1 253 ? -2.172 21.672 -3.256 1 94.06 253 LEU B CA 1
ATOM 5045 C C . LEU B 1 253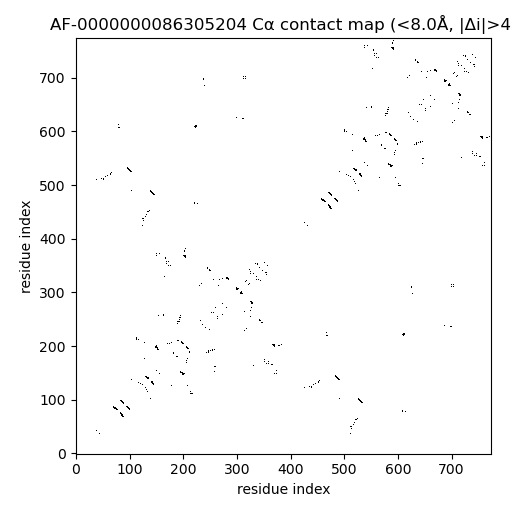 ? -3.141 21.828 -2.09 1 94.06 253 LEU B C 1
ATOM 5047 O O . LEU B 1 253 ? -4.344 22 -2.297 1 94.06 253 LEU B O 1
ATOM 5051 N N . SER B 1 254 ? -2.621 21.766 -0.89 1 96.12 254 SER B N 1
ATOM 5052 C CA . SER B 1 254 ? -3.432 21.938 0.313 1 96.12 254 SER B CA 1
ATOM 5053 C C . SER B 1 254 ? -4.082 23.312 0.353 1 96.12 254 SER B C 1
ATOM 5055 O O . SER B 1 254 ? -5.242 23.453 0.751 1 96.12 254 SER B O 1
ATOM 5057 N N . LEU B 1 255 ? -3.326 24.297 -0.085 1 96.75 255 LEU B N 1
ATOM 5058 C CA . LEU B 1 255 ? -3.852 25.656 -0.09 1 96.75 255 LEU B CA 1
ATOM 5059 C C . LEU B 1 255 ? -5.008 25.781 -1.074 1 96.75 255 LEU B C 1
ATOM 5061 O O . LEU B 1 255 ? -6.012 26.438 -0.779 1 96.75 255 LEU B O 1
ATOM 5065 N N . VAL B 1 256 ? -4.867 25.188 -2.229 1 95.75 256 VAL B N 1
ATOM 5066 C CA . VAL B 1 256 ? -5.965 25.203 -3.193 1 95.75 256 VAL B CA 1
ATOM 5067 C C . VAL B 1 256 ? -7.195 24.531 -2.586 1 95.75 256 VAL B C 1
ATOM 5069 O O . VAL B 1 256 ? -8.305 25.078 -2.664 1 95.75 256 VAL B O 1
ATOM 5072 N N . GLU B 1 257 ? -7 23.391 -2.01 1 96.19 257 GLU B N 1
ATOM 5073 C CA . GLU B 1 257 ? -8.078 22.641 -1.374 1 96.19 257 GLU B CA 1
ATOM 5074 C C . GLU B 1 257 ? -8.789 23.484 -0.318 1 96.19 257 GLU B C 1
ATOM 5076 O O . GLU B 1 257 ? -10.016 23.578 -0.303 1 96.19 257 GLU B O 1
ATOM 5081 N N . LEU B 1 258 ? -8.023 24.109 0.503 1 98.06 258 LEU B N 1
ATOM 5082 C CA . LEU B 1 258 ? -8.562 24.906 1.596 1 98.06 258 LEU B CA 1
ATOM 5083 C C . LEU B 1 258 ? -9.281 26.156 1.061 1 98.06 258 LEU B C 1
ATOM 5085 O O . LEU B 1 258 ? -10.273 26.594 1.638 1 98.06 258 LEU B O 1
ATOM 5089 N N . ALA B 1 259 ? -8.766 26.688 0.014 1 97.56 259 ALA B N 1
ATOM 5090 C CA . ALA B 1 259 ? -9.32 27.922 -0.563 1 97.56 259 ALA B CA 1
ATOM 5091 C C . ALA B 1 259 ? -10.656 27.641 -1.257 1 97.56 259 ALA B C 1
ATOM 5093 O O . ALA B 1 259 ? -11.57 28.469 -1.2 1 97.56 259 ALA B O 1
ATOM 5094 N N . ILE B 1 260 ? -10.758 26.5 -1.89 1 95.81 260 ILE B N 1
ATOM 5095 C CA . ILE B 1 260 ? -11.953 26.266 -2.684 1 95.81 260 ILE B CA 1
ATOM 5096 C C . ILE B 1 260 ? -12.914 25.359 -1.914 1 95.81 260 ILE B C 1
ATOM 5098 O O . ILE B 1 260 ? -14.07 25.203 -2.299 1 95.81 260 ILE B O 1
ATOM 5102 N N . GLY B 1 261 ? -12.344 24.625 -0.879 1 95.88 261 GLY B N 1
ATOM 5103 C CA . GLY B 1 261 ? -13.234 23.891 0.01 1 95.88 261 GLY B CA 1
ATOM 5104 C C . GLY B 1 261 ? -13.375 22.438 -0.372 1 95.88 261 GLY B C 1
ATOM 5105 O O . GLY B 1 261 ? -14.234 21.734 0.168 1 95.88 261 GLY B O 1
ATOM 5106 N N . ARG B 1 262 ? -12.617 21.984 -1.297 1 92.69 262 ARG B N 1
ATOM 5107 C CA . ARG B 1 262 ? -12.625 20.594 -1.693 1 92.69 262 ARG B CA 1
ATOM 5108 C C . ARG B 1 262 ? -11.297 20.188 -2.326 1 92.69 262 ARG B C 1
ATOM 5110 O O . ARG B 1 262 ? -10.578 21.031 -2.861 1 92.69 262 ARG B O 1
ATOM 5117 N N . TYR B 1 263 ? -11.055 18.891 -2.242 1 91.69 263 TYR B N 1
ATOM 5118 C CA . TYR B 1 263 ? -9.867 18.359 -2.906 1 91.69 263 TYR B CA 1
ATOM 5119 C C . TYR B 1 263 ? -9.898 18.672 -4.398 1 91.69 263 TYR B C 1
ATOM 5121 O O . TYR B 1 263 ? -10.898 18.422 -5.074 1 91.69 263 TYR B O 1
ATOM 5129 N N . PRO B 1 264 ? -8.828 19.203 -4.895 1 91.88 264 PRO B N 1
ATOM 5130 C CA . PRO B 1 264 ? -8.914 19.844 -6.211 1 91.88 264 PRO B CA 1
ATOM 5131 C C . PRO B 1 264 ? -8.539 18.891 -7.348 1 91.88 264 PRO B C 1
ATOM 5133 O O . PRO B 1 264 ? -8.273 19.344 -8.469 1 91.88 264 PRO B O 1
ATOM 5136 N N . ILE B 1 265 ? -8.391 17.609 -7.098 1 87.38 265 ILE B N 1
ATOM 5137 C CA . ILE B 1 265 ? -8.117 16.656 -8.156 1 87.38 265 ILE B CA 1
ATOM 5138 C C . ILE B 1 265 ? -9.273 15.664 -8.273 1 87.38 265 ILE B C 1
ATOM 5140 O O . ILE B 1 265 ? -9.5 14.859 -7.367 1 87.38 265 ILE B O 1
ATOM 5144 N N . PRO B 1 266 ? -9.953 15.594 -9.383 1 87.62 266 PRO B N 1
ATOM 5145 C CA . PRO B 1 266 ? -9.766 16.484 -10.531 1 87.62 266 PRO B CA 1
ATOM 5146 C C . PRO B 1 266 ? -10.172 17.922 -10.227 1 87.62 266 PRO B C 1
ATOM 5148 O O . PRO B 1 266 ? -10.891 18.172 -9.258 1 87.62 266 PRO B O 1
ATOM 5151 N N . PRO B 1 267 ? -9.742 18.938 -11.047 1 88.06 267 PRO B N 1
ATOM 5152 C CA . PRO B 1 267 ? -10.133 20.328 -10.82 1 88.06 267 PRO B CA 1
ATOM 5153 C C . PRO B 1 267 ? -11.641 20.547 -10.961 1 88.06 267 PRO B C 1
ATOM 5155 O O . PRO B 1 267 ? -12.273 19.922 -11.82 1 88.06 267 PRO B O 1
ATOM 5158 N N . PRO B 1 268 ? -12.164 21.375 -10.117 1 88.62 268 PRO B N 1
ATOM 5159 C CA . PRO B 1 268 ? -13.586 21.688 -10.258 1 88.62 268 PRO B CA 1
ATOM 5160 C C . PRO B 1 268 ? -13.906 22.391 -11.57 1 88.62 268 PRO B C 1
ATOM 5162 O O . PRO B 1 268 ? -13.109 23.188 -12.055 1 88.62 268 PRO B O 1
ATOM 5165 N N . ASP B 1 269 ? -15.07 22.078 -12.047 1 86.19 269 ASP B N 1
ATOM 5166 C CA . ASP B 1 269 ? -15.492 22.766 -13.273 1 86.19 269 ASP B CA 1
ATOM 5167 C C . ASP B 1 269 ? -16.156 24.094 -12.961 1 86.19 269 ASP B C 1
ATOM 5169 O O . ASP B 1 269 ? -16.281 24.484 -11.797 1 86.19 269 ASP B O 1
ATOM 5173 N N . ALA B 1 270 ? -16.578 24.812 -14.008 1 87.25 270 ALA B N 1
ATOM 5174 C CA . ALA B 1 270 ? -17.109 26.156 -13.867 1 87.25 270 ALA B CA 1
ATOM 5175 C C . ALA B 1 270 ? -18.391 26.141 -13.031 1 87.25 270 ALA B C 1
ATOM 5177 O O . ALA B 1 270 ? -18.625 27.047 -12.219 1 87.25 270 ALA B O 1
ATOM 5178 N N . LYS B 1 271 ? -19.172 25.141 -13.266 1 90.06 271 LYS B N 1
ATOM 5179 C CA . LYS B 1 271 ? -20.422 25.047 -12.531 1 90.06 271 LYS B CA 1
ATOM 5180 C C . LYS B 1 271 ? -20.188 24.844 -11.039 1 90.06 271 LYS B C 1
ATOM 5182 O O . LYS B 1 271 ? -20.844 25.453 -10.203 1 90.06 271 LYS B O 1
ATOM 5187 N N . GLU B 1 272 ? -19.25 24 -10.742 1 90.12 272 GLU B N 1
ATOM 5188 C CA . GLU B 1 272 ? -18.891 23.734 -9.352 1 90.12 272 GLU B CA 1
ATOM 5189 C C . GLU B 1 272 ? -18.328 24.984 -8.68 1 90.12 272 GLU B C 1
ATOM 5191 O O . GLU B 1 272 ? -18.672 25.281 -7.535 1 90.12 272 GLU B O 1
ATOM 5196 N N . LEU B 1 273 ? -17.531 25.672 -9.398 1 91.62 273 LEU B N 1
ATOM 5197 C CA . LEU B 1 273 ? -16.922 26.875 -8.859 1 91.62 273 LEU B CA 1
ATOM 5198 C C . LEU B 1 273 ? -17.969 27.953 -8.609 1 91.62 273 LEU B C 1
ATOM 5200 O O . LEU B 1 273 ? -17.906 28.672 -7.609 1 91.62 273 LEU B O 1
ATOM 5204 N N . GLU B 1 274 ? -18.891 28 -9.523 1 92 274 GLU B N 1
ATOM 5205 C CA . GLU B 1 274 ? -19.984 28.953 -9.336 1 92 274 GLU B CA 1
ATOM 5206 C C . GLU B 1 274 ? -20.781 28.641 -8.078 1 92 274 GLU B C 1
ATOM 5208 O O . GLU B 1 274 ? -21.203 29.547 -7.363 1 92 274 GLU B O 1
ATOM 5213 N N . ALA B 1 275 ? -20.969 27.438 -7.906 1 91.88 275 ALA B N 1
ATOM 5214 C CA . ALA B 1 275 ? -21.703 27 -6.719 1 91.88 275 ALA B CA 1
ATOM 5215 C C . ALA B 1 275 ? -20.922 27.328 -5.445 1 91.88 275 ALA B C 1
ATOM 5217 O O . ALA B 1 275 ? -21.516 27.703 -4.43 1 91.88 275 ALA B O 1
ATOM 5218 N N . ILE B 1 276 ? -19.656 27.219 -5.484 1 91.75 276 ILE B N 1
ATOM 5219 C CA . ILE B 1 276 ? -18.797 27.438 -4.328 1 91.75 276 ILE B CA 1
ATOM 5220 C C . ILE B 1 276 ? -18.703 28.922 -4.012 1 91.75 276 ILE B C 1
ATOM 5222 O O . ILE B 1 276 ? -18.797 29.328 -2.848 1 91.75 276 ILE B O 1
ATOM 5226 N N . PHE B 1 277 ? -18.641 29.75 -5.027 1 93.56 277 PHE B N 1
ATOM 5227 C CA . PHE B 1 277 ? -18.328 31.156 -4.797 1 93.56 277 PHE B CA 1
ATOM 5228 C C . PHE B 1 277 ? -19.562 32.031 -4.996 1 93.56 277 PHE B C 1
ATOM 5230 O O . PHE B 1 277 ? -19.531 33.219 -4.707 1 93.56 277 PHE B O 1
ATOM 5237 N N . GLY B 1 278 ? -20.672 31.438 -5.5 1 90.38 278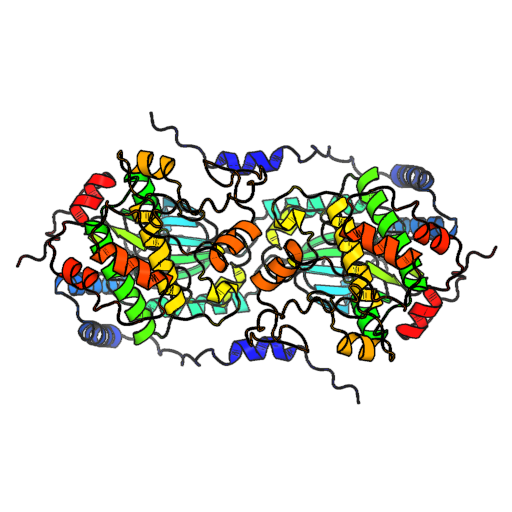 GLY B N 1
ATOM 5238 C CA . GLY B 1 278 ? -21.922 32.156 -5.664 1 90.38 278 GLY B CA 1
ATOM 5239 C C . GLY B 1 278 ? -21.906 33.125 -6.836 1 90.38 278 GLY B C 1
ATOM 5240 O O . GLY B 1 278 ? -22.734 34.031 -6.918 1 90.38 278 GLY B O 1
ATOM 5241 N N . ARG B 1 279 ? -20.891 33.094 -7.664 1 89.31 279 ARG B N 1
ATOM 5242 C CA . ARG B 1 279 ? -20.75 33.938 -8.852 1 89.31 279 ARG B CA 1
ATOM 5243 C C . ARG B 1 279 ? -19.906 33.219 -9.914 1 89.31 279 ARG B C 1
ATOM 5245 O O . ARG B 1 279 ? -19.141 32.312 -9.594 1 89.31 279 ARG B O 1
ATOM 5252 N N . PRO B 1 280 ? -20.172 33.562 -11.133 1 85.56 280 PRO B N 1
ATOM 5253 C CA . PRO B 1 280 ? -19.312 32.969 -12.164 1 85.56 280 PRO B CA 1
ATOM 5254 C C . PRO B 1 280 ? -17.844 33.344 -11.977 1 85.56 280 PRO B C 1
ATOM 5256 O O . PRO B 1 280 ? -17.516 34.5 -11.711 1 85.56 280 PRO B O 1
ATOM 5259 N N . VAL B 1 281 ? -17.156 32.406 -11.828 1 82.44 281 VAL B N 1
ATOM 5260 C CA . VAL B 1 281 ? -15.727 32.625 -11.672 1 82.44 281 VAL B CA 1
ATOM 5261 C C . VAL B 1 281 ? -14.977 31.906 -12.789 1 82.44 281 VAL B C 1
ATOM 5263 O O . VAL B 1 281 ? -15.453 30.891 -13.32 1 82.44 281 VAL B O 1
ATOM 5266 N N . GLY B 1 282 ? -14.055 32.688 -13.555 1 64.25 282 GLY B N 1
ATOM 5267 C CA . GLY B 1 282 ? -13.273 32.062 -14.609 1 64.25 282 GLY B CA 1
ATOM 5268 C C . GLY B 1 282 ? -12.422 30.906 -14.125 1 64.25 282 GLY B C 1
ATOM 5269 O O . GLY B 1 282 ? -11.875 30.938 -13.023 1 64.25 282 GLY B O 1
ATOM 5270 N N . GLY B 1 283 ? -12.727 29.75 -14.617 1 60.12 283 GLY B N 1
ATOM 5271 C CA . GLY B 1 283 ? -11.758 28.703 -14.328 1 60.12 283 GLY B CA 1
ATOM 5272 C C . GLY B 1 283 ? -10.328 29.094 -14.656 1 60.12 283 GLY B C 1
ATOM 5273 O O . GLY B 1 283 ? -10.102 30.141 -15.273 1 60.12 283 GLY B O 1
ATOM 5274 N N . ALA B 1 284 ? -9.328 28.766 -13.852 1 53 284 ALA B N 1
ATOM 5275 C CA . ALA B 1 284 ? -7.957 29.141 -14.188 1 53 284 ALA B CA 1
ATOM 5276 C C . ALA B 1 284 ? -7.77 29.234 -15.695 1 53 284 ALA B C 1
ATOM 5278 O O . ALA B 1 284 ? -7.082 30.141 -16.188 1 53 284 ALA B O 1
ATOM 5279 N N . ASP B 1 285 ? -7.805 28.203 -16.578 1 48.91 285 ASP B N 1
ATOM 5280 C CA . ASP B 1 285 ? -7.656 28.281 -18.016 1 48.91 285 ASP B CA 1
ATOM 5281 C C . ASP B 1 285 ? -8.961 28.734 -18.688 1 48.91 285 ASP B C 1
ATOM 5283 O O . ASP B 1 285 ? -9.992 28.078 -18.516 1 48.91 285 ASP B O 1
ATOM 5287 N N . GLY B 1 286 ? -9.344 30.031 -18.719 1 40.28 286 GLY B N 1
ATOM 5288 C CA . GLY B 1 286 ? -10.398 30.516 -19.594 1 40.28 286 GLY B CA 1
ATOM 5289 C C . GLY B 1 286 ? -10.734 29.547 -20.719 1 40.28 286 GLY B C 1
ATOM 5290 O O . GLY B 1 286 ? -11.68 29.781 -21.469 1 40.28 286 GLY B O 1
ATOM 5291 N N . GLU B 1 287 ? -9.773 29.375 -21.594 1 39.22 287 GLU B N 1
ATOM 5292 C CA . GLU B 1 287 ? -10.039 28.484 -22.719 1 39.22 287 GLU B CA 1
ATOM 5293 C C . GLU B 1 287 ? -10.555 27.125 -22.25 1 39.22 287 GLU B C 1
ATOM 5295 O O . GLU B 1 287 ? -9.961 26.516 -21.359 1 39.22 287 GLU B O 1
ATOM 5300 N N . SER B 1 288 ? -11.859 27 -22.297 1 37.16 288 SER B N 1
ATOM 5301 C CA . SER B 1 288 ? -12.492 25.688 -22.219 1 37.16 288 SER B CA 1
ATOM 5302 C C . SER B 1 288 ? -11.539 24.594 -22.672 1 37.16 288 SER B C 1
ATOM 5304 O O . SER B 1 288 ? -11.391 24.344 -23.875 1 37.16 288 SER B O 1
ATOM 5306 N N . LEU B 1 289 ? -10.328 24.656 -22.609 1 34.5 289 LEU B N 1
ATOM 5307 C CA . LEU B 1 289 ? -9.742 23.406 -23.047 1 34.5 289 LEU B CA 1
ATOM 5308 C C . LEU B 1 289 ? -10.617 22.219 -22.641 1 34.5 289 LEU B C 1
ATOM 5310 O O . LEU B 1 289 ? -10.68 21.859 -21.453 1 34.5 289 LEU B O 1
ATOM 5314 N N . SER B 1 290 ? -11.773 22.125 -23.203 1 33.62 290 SER B N 1
ATOM 5315 C CA . SER B 1 290 ? -12.625 20.953 -23.281 1 33.62 290 SER B CA 1
ATOM 5316 C C . SER B 1 290 ? -11.805 19.656 -23.266 1 33.62 290 SER B C 1
ATOM 5318 O O . SER B 1 290 ? -11.445 19.125 -24.312 1 33.62 290 SER B O 1
ATOM 5320 N N . THR B 1 291 ? -10.586 19.703 -22.891 1 34.5 291 THR B N 1
ATOM 5321 C CA . THR B 1 291 ? -10.18 18.297 -22.906 1 34.5 291 THR B CA 1
ATOM 5322 C C . THR B 1 291 ? -11.273 17.422 -22.312 1 34.5 291 THR B C 1
ATOM 5324 O O . THR B 1 291 ? -11.719 17.641 -21.188 1 34.5 291 THR B O 1
ATOM 5327 N N . SER B 1 292 ? -12.18 17 -23.172 1 32.81 292 SER B N 1
ATOM 5328 C CA . SER B 1 292 ? -13.211 16.016 -22.859 1 32.81 292 SER B CA 1
ATOM 5329 C C . SER B 1 292 ? -12.797 15.117 -21.703 1 32.81 292 SER B C 1
ATOM 5331 O O . SER B 1 292 ? -11.695 14.555 -21.703 1 32.81 292 SER B O 1
ATOM 5333 N N . PRO B 1 293 ? -13.188 15.531 -20.5 1 35.72 293 PRO B N 1
ATOM 5334 C CA . PRO B 1 293 ? -12.945 14.516 -19.469 1 35.72 293 PRO B CA 1
ATOM 5335 C C . PRO B 1 293 ? -13.023 13.094 -20.016 1 35.72 293 PRO B C 1
ATOM 5337 O O . PRO B 1 293 ? -13.875 12.789 -20.859 1 35.72 293 PRO B O 1
ATOM 5340 N N . ARG B 1 294 ? -11.953 12.516 -20.359 1 38.41 294 ARG B N 1
ATOM 5341 C CA . ARG B 1 294 ? -12.203 11.102 -20.656 1 38.41 294 ARG B CA 1
ATOM 5342 C C . ARG B 1 294 ? -13.43 10.594 -19.906 1 38.41 294 ARG B C 1
ATOM 5344 O O . ARG B 1 294 ? -13.664 10.984 -18.766 1 38.41 294 ARG B O 1
ATOM 5351 N N . PRO B 1 295 ? -14.445 10.148 -20.609 1 34.22 295 PRO B N 1
ATOM 5352 C CA . PRO B 1 295 ? -15.609 9.586 -19.922 1 34.22 295 PRO B CA 1
ATOM 5353 C C . PRO B 1 295 ? -15.25 8.867 -18.625 1 34.22 295 PRO B C 1
ATOM 5355 O O . PRO B 1 295 ? -14.234 8.164 -18.562 1 34.22 295 PRO B O 1
ATOM 5358 N N . ARG B 1 296 ? -15.516 9.508 -17.531 1 36.5 296 ARG B N 1
ATOM 5359 C CA . ARG B 1 296 ? -15.398 8.867 -16.234 1 36.5 296 ARG B CA 1
ATOM 5360 C C . ARG B 1 296 ? -15.945 7.445 -16.266 1 36.5 296 ARG B C 1
ATOM 5362 O O . ARG B 1 296 ? -17.094 7.23 -16.641 1 36.5 296 ARG B O 1
ATOM 5369 N N . PRO B 1 297 ? -15.203 6.441 -16.469 1 33.59 297 PRO B N 1
ATOM 5370 C CA . PRO B 1 297 ? -16.031 5.262 -16.234 1 33.59 297 PRO B CA 1
ATOM 5371 C C . PRO B 1 297 ? -16.812 5.34 -14.93 1 33.59 297 PRO B C 1
ATOM 5373 O O . PRO B 1 297 ? -16.406 6.047 -14 1 33.59 297 PRO B O 1
ATOM 5376 N N . PRO B 1 298 ? -18.062 5.027 -14.812 1 31.53 298 PRO B N 1
ATOM 5377 C CA . PRO B 1 298 ? -18.938 5.055 -13.633 1 31.53 298 PRO B CA 1
ATOM 5378 C C . PRO B 1 298 ? -18.25 4.512 -12.383 1 31.53 298 PRO B C 1
ATOM 5380 O O . PRO B 1 298 ? -18.641 3.469 -11.852 1 31.53 298 PRO B O 1
ATOM 5383 N N . GLY B 1 299 ? -16.969 4.633 -12.195 1 32.56 299 GLY B N 1
ATOM 5384 C CA . GLY B 1 299 ? -16.484 3.863 -11.062 1 32.56 299 GLY B CA 1
ATOM 5385 C C . GLY B 1 299 ? -16.984 4.395 -9.727 1 32.56 299 GLY B C 1
ATOM 5386 O O . GLY B 1 299 ? -17.531 5.496 -9.656 1 32.56 299 GLY B O 1
ATOM 5387 N N . ARG B 1 300 ? -17.141 3.57 -8.633 1 32.84 300 ARG B N 1
ATOM 5388 C CA . ARG B 1 300 ? -17.797 3.76 -7.344 1 32.84 300 ARG B CA 1
ATOM 5389 C C . ARG B 1 300 ? -17.219 4.957 -6.602 1 32.84 300 ARG B C 1
ATOM 5391 O O . ARG B 1 300 ? -16 5.156 -6.598 1 32.84 300 ARG B O 1
ATOM 5398 N N . PRO B 1 301 ? -18 5.93 -6.059 1 30.08 301 PRO B N 1
ATOM 5399 C CA . PRO B 1 301 ? -17.688 7.191 -5.379 1 30.08 301 PRO B CA 1
ATOM 5400 C C . PRO B 1 301 ? -16.812 6.992 -4.141 1 30.08 301 PRO B C 1
ATOM 5402 O O . PRO B 1 301 ? -17.062 6.078 -3.348 1 30.08 301 PRO B O 1
ATOM 5405 N N . VAL B 1 302 ? -15.656 7.328 -3.967 1 32.41 302 VAL B N 1
ATOM 5406 C CA . VAL B 1 302 ? -14.977 7.324 -2.676 1 32.41 302 VAL B CA 1
ATOM 5407 C C . VAL B 1 302 ? -15.844 8.023 -1.633 1 32.41 302 VAL B C 1
ATOM 5409 O O . VAL B 1 302 ? -16.109 7.465 -0.567 1 32.41 302 VAL B O 1
ATOM 5412 N N . SER B 1 303 ? -15.594 9.242 -0.963 1 32.81 303 SER B N 1
ATOM 5413 C CA . SER B 1 303 ? -16.5 9.93 -0.054 1 32.81 303 SER B CA 1
ATOM 5414 C C . SER B 1 303 ? -17.797 10.312 -0.756 1 32.81 303 SER B C 1
ATOM 5416 O O . SER B 1 303 ? -17.938 10.148 -1.971 1 32.81 303 SER B O 1
ATOM 5418 N N . GLY B 1 304 ? -18.484 11.539 -0.49 1 32.09 304 GLY B N 1
ATOM 5419 C CA . GLY B 1 304 ? -19.75 12.023 -0.991 1 32.09 304 GLY B CA 1
ATOM 5420 C C . GLY B 1 304 ? -19.953 11.766 -2.473 1 32.09 304 GLY B C 1
ATOM 5421 O O . GLY B 1 304 ? -21.016 11.289 -2.893 1 32.09 304 GLY B O 1
ATOM 5422 N N . HIS B 1 305 ? -19.469 12.75 -3.268 1 35.25 305 HIS B N 1
ATOM 5423 C CA . HIS B 1 305 ? -19.922 12.984 -4.629 1 35.25 305 HIS B CA 1
ATOM 5424 C C . HIS B 1 305 ? -19.641 11.789 -5.527 1 35.25 305 HIS B C 1
ATOM 5426 O O . HIS B 1 305 ? -20.359 10.781 -5.48 1 35.25 305 HIS B O 1
ATOM 5432 N N . GLY B 1 306 ? -18.922 12.047 -6.699 1 36.31 306 GLY B N 1
ATOM 5433 C CA . GLY B 1 306 ? -18.781 11.297 -7.938 1 36.31 306 GLY B CA 1
ATOM 5434 C C . GLY B 1 306 ? -17.906 10.062 -7.785 1 36.31 306 GLY B C 1
ATOM 5435 O O . GLY B 1 306 ? -17.281 9.859 -6.746 1 36.31 306 GLY B O 1
ATOM 5436 N N . PRO B 1 307 ? -18.031 9.008 -8.383 1 43.69 307 PRO B N 1
ATOM 5437 C CA . PRO B 1 307 ? -17.359 7.715 -8.414 1 43.69 307 PRO B CA 1
ATOM 5438 C C . PRO B 1 307 ? -15.875 7.82 -8.078 1 43.69 307 PRO B C 1
ATOM 5440 O O . PRO B 1 307 ? -15.211 8.773 -8.484 1 43.69 307 PRO B O 1
ATOM 5443 N N . ALA B 1 308 ? -15.422 7.352 -6.789 1 52.12 308 ALA B N 1
ATOM 5444 C CA . ALA B 1 308 ? -14.039 7.336 -6.336 1 52.12 308 ALA B CA 1
ATOM 5445 C C . ALA B 1 308 ? -13.086 7.105 -7.504 1 52.12 308 ALA B C 1
ATOM 5447 O O . ALA B 1 308 ? -13.336 6.25 -8.359 1 52.12 308 ALA B O 1
ATOM 5448 N N . MET B 1 309 ? -12.242 8.023 -7.715 1 63.19 309 MET B N 1
ATOM 5449 C CA . MET B 1 309 ? -11.234 7.977 -8.766 1 63.19 309 MET B CA 1
ATOM 5450 C C . MET B 1 309 ? -10.336 6.762 -8.602 1 63.19 309 MET B C 1
ATOM 5452 O O . MET B 1 309 ? -9.898 6.449 -7.488 1 63.19 309 MET B O 1
ATOM 5456 N N . ALA B 1 310 ? -10.414 5.918 -9.508 1 71.38 310 ALA B N 1
ATOM 5457 C CA . ALA B 1 310 ? -9.461 4.809 -9.531 1 71.38 310 ALA B CA 1
ATOM 5458 C C . ALA B 1 310 ? -8.039 5.293 -9.289 1 71.38 310 ALA B C 1
ATOM 5460 O O . ALA B 1 310 ? -7.711 6.445 -9.586 1 71.38 310 ALA B O 1
ATOM 5461 N N . ILE B 1 311 ? -7.297 4.551 -8.664 1 72.69 311 ILE B N 1
ATOM 5462 C CA . ILE B 1 311 ? -5.945 4.93 -8.266 1 72.69 311 ILE B CA 1
ATOM 5463 C C . ILE B 1 311 ? -5.164 5.414 -9.484 1 72.69 311 ILE B C 1
ATOM 5465 O O . ILE B 1 311 ? -4.453 6.422 -9.414 1 72.69 311 ILE B O 1
ATOM 5469 N N . PHE B 1 312 ? -5.273 4.719 -10.57 1 76.31 312 PHE B N 1
ATOM 5470 C CA . PHE B 1 312 ? -4.512 5.133 -11.742 1 76.31 312 PHE B CA 1
ATOM 5471 C C . PHE B 1 312 ? -4.977 6.504 -12.227 1 76.31 312 PHE B C 1
ATOM 5473 O O . PHE B 1 312 ? -4.16 7.332 -12.633 1 76.31 312 PHE B O 1
ATOM 5480 N N . GLU B 1 313 ? -6.234 6.613 -12.219 1 79.88 313 GLU B N 1
ATOM 5481 C CA . GLU B 1 313 ? -6.77 7.898 -12.648 1 79.88 313 GLU B CA 1
ATOM 5482 C C . GLU B 1 313 ? -6.223 9.039 -11.797 1 79.88 313 GLU B C 1
ATOM 5484 O O . GLU B 1 313 ? -5.828 10.086 -12.328 1 79.88 313 GLU B O 1
ATOM 5489 N N . LEU B 1 314 ? -6.23 8.812 -10.531 1 82.62 314 LEU B N 1
ATOM 5490 C CA . LEU B 1 314 ? -5.715 9.828 -9.625 1 82.62 314 LEU B CA 1
ATOM 5491 C C . LEU B 1 314 ? -4.254 10.141 -9.922 1 82.62 314 LEU B C 1
ATOM 5493 O O . LEU B 1 314 ? -3.879 11.305 -10.07 1 82.62 314 LEU B O 1
ATOM 5497 N N . LEU B 1 315 ? -3.473 9.141 -10.055 1 83.44 315 LEU B N 1
ATOM 5498 C CA . LEU B 1 315 ? -2.051 9.328 -10.32 1 83.44 315 LEU B CA 1
ATOM 5499 C C . LEU B 1 315 ? -1.829 9.977 -11.68 1 83.44 315 LEU B C 1
ATOM 5501 O O . LEU B 1 315 ? -0.936 10.812 -11.836 1 83.44 315 LEU B O 1
ATOM 5505 N N . ASP B 1 316 ? -2.658 9.602 -12.547 1 85.25 316 ASP B N 1
ATOM 5506 C CA . ASP B 1 316 ? -2.578 10.164 -13.891 1 85.25 316 ASP B CA 1
ATOM 5507 C C . ASP B 1 316 ? -2.895 11.656 -13.883 1 85.25 316 ASP B C 1
ATOM 5509 O O . ASP B 1 316 ? -2.234 12.445 -14.57 1 85.25 316 ASP B O 1
ATOM 5513 N N . TYR B 1 317 ? -3.889 12.008 -13.102 1 84.94 317 TYR B N 1
ATOM 5514 C CA . TYR B 1 317 ? -4.23 13.422 -12.961 1 84.94 317 TYR B CA 1
ATOM 5515 C C . TYR B 1 317 ? -3.061 14.203 -12.383 1 84.94 317 TYR B C 1
ATOM 5517 O O . TYR B 1 317 ? -2.723 15.281 -12.883 1 84.94 317 TYR B O 1
ATOM 5525 N N . ILE B 1 318 ? -2.461 13.695 -11.406 1 85.12 318 ILE B N 1
ATOM 5526 C CA . ILE B 1 318 ? -1.4 14.391 -10.688 1 85.12 318 ILE B CA 1
ATOM 5527 C C . ILE B 1 318 ? -0.172 14.523 -11.586 1 85.12 318 ILE B C 1
ATOM 5529 O O . ILE B 1 318 ? 0.454 15.586 -11.641 1 85.12 318 ILE B O 1
ATOM 5533 N N . VAL B 1 319 ? 0.139 13.477 -12.273 1 85.31 319 VAL B N 1
ATOM 5534 C CA . VAL B 1 319 ? 1.407 13.422 -13 1 85.31 319 VAL B CA 1
ATOM 5535 C C . VAL B 1 319 ? 1.249 14.07 -14.367 1 85.31 319 VAL B C 1
ATOM 5537 O O . VAL B 1 319 ? 2.115 14.828 -14.812 1 85.31 319 VAL B O 1
ATOM 5540 N N . ASN B 1 320 ? 0.115 13.852 -15.047 1 86.88 320 ASN B N 1
ATOM 5541 C CA . ASN B 1 320 ? 0.048 14.195 -16.469 1 86.88 320 ASN B CA 1
ATOM 5542 C C . ASN B 1 320 ? -0.853 15.406 -16.703 1 86.88 320 ASN B C 1
ATOM 5544 O O . ASN B 1 320 ? -0.776 16.047 -17.75 1 86.88 320 ASN B O 1
ATOM 5548 N N . GLU B 1 321 ? -1.728 15.695 -15.828 1 86.31 321 GLU B N 1
ATOM 5549 C CA . GLU B 1 321 ? -2.592 16.859 -16 1 86.31 321 GLU B CA 1
ATOM 5550 C C . GLU B 1 321 ? -1.972 18.109 -15.375 1 86.31 321 GLU B C 1
ATOM 5552 O O . GLU B 1 321 ? -1.114 18 -14.492 1 86.31 321 GLU B O 1
ATOM 5557 N N . PRO B 1 322 ? -2.371 19.25 -15.883 1 86.44 322 PRO B N 1
ATOM 5558 C CA . PRO B 1 322 ? -1.886 20.469 -15.227 1 86.44 322 PRO B CA 1
ATOM 5559 C C . PRO B 1 322 ? -2.254 20.516 -13.75 1 86.44 322 PRO B C 1
ATOM 5561 O O . PRO B 1 322 ? -3.346 20.094 -13.359 1 86.44 322 PRO B O 1
ATOM 5564 N N . PRO B 1 323 ? -1.324 21 -12.984 1 86.75 323 PRO B N 1
ATOM 5565 C CA . PRO B 1 323 ? -1.624 21.109 -11.555 1 86.75 323 PRO B CA 1
ATOM 5566 C C . PRO B 1 323 ? -2.828 22.016 -11.273 1 86.75 323 PRO B C 1
ATOM 5568 O O . PRO B 1 323 ? -3.098 22.953 -12.039 1 86.75 323 PRO B O 1
ATOM 5571 N N . PRO B 1 324 ? -3.465 21.719 -10.234 1 87.38 324 PRO B N 1
ATOM 5572 C CA . PRO B 1 324 ? -4.621 22.547 -9.883 1 87.38 324 PRO B CA 1
ATOM 5573 C C . PRO B 1 324 ? -4.242 23.984 -9.586 1 87.38 324 PRO B C 1
ATOM 5575 O O . PRO B 1 324 ? -3.184 24.25 -9.008 1 87.38 324 PRO B O 1
ATOM 5578 N N . LYS B 1 325 ? -5.117 24.859 -9.992 1 89.44 325 LYS B N 1
ATOM 5579 C CA . LYS B 1 325 ? -4.922 26.281 -9.773 1 89.44 325 LYS B CA 1
ATOM 5580 C C . LYS B 1 325 ? -6.102 26.891 -9.023 1 89.44 325 LYS B C 1
ATOM 5582 O O . LYS B 1 325 ? -7.184 26.312 -8.977 1 89.44 325 LYS B O 1
ATOM 5587 N N . LEU B 1 326 ? -5.816 28.016 -8.469 1 94 326 LEU B N 1
ATOM 5588 C CA . LEU B 1 326 ? -6.902 28.797 -7.875 1 94 326 LEU B CA 1
ATOM 5589 C C . LEU B 1 326 ? -7.766 29.438 -8.953 1 94 326 LEU B C 1
ATOM 5591 O O . LEU B 1 326 ? -7.246 29.891 -9.977 1 94 326 LEU B O 1
ATOM 5595 N N . PRO B 1 327 ? -9.086 29.453 -8.703 1 91.75 327 PRO B N 1
ATOM 5596 C CA . PRO B 1 327 ? -9.945 30.141 -9.672 1 91.75 327 PRO B CA 1
ATOM 5597 C C . PRO B 1 327 ? -9.602 31.625 -9.805 1 91.75 327 PRO B C 1
ATOM 5599 O O . PRO B 1 327 ? -9.266 32.281 -8.812 1 91.75 327 PRO B O 1
ATOM 5602 N N . GLN B 1 328 ? -9.773 32.125 -11 1 88.38 328 GLN B N 1
ATOM 5603 C CA . GLN B 1 328 ? -9.445 33.531 -11.281 1 88.38 328 GLN B CA 1
ATOM 5604 C C . GLN B 1 328 ? -10.57 34.438 -10.844 1 88.38 328 GLN B C 1
ATOM 5606 O O . GLN B 1 328 ? -11.75 34.094 -10.922 1 88.38 328 GLN B O 1
ATOM 5611 N N . GLY B 1 329 ? -10.188 35.625 -10.414 1 87.56 329 GLY B N 1
ATOM 5612 C CA . GLY B 1 329 ? -11.164 36.656 -10.141 1 87.56 329 GLY B CA 1
ATOM 5613 C C . GLY B 1 329 ? -11.648 36.656 -8.703 1 87.56 329 GLY B C 1
ATOM 5614 O O . GLY B 1 329 ? -12.43 37.5 -8.297 1 87.56 329 GLY B O 1
ATOM 5615 N N . VAL B 1 330 ? -11.227 35.719 -7.996 1 91.75 330 VAL B N 1
ATOM 5616 C CA . VAL B 1 330 ? -11.734 35.625 -6.633 1 91.75 330 VAL B CA 1
ATOM 5617 C C . VAL B 1 330 ? -10.617 35.938 -5.641 1 91.75 330 VAL B C 1
ATOM 5619 O O . VAL B 1 330 ? -10.859 36.594 -4.613 1 91.75 330 VAL B O 1
ATOM 5622 N N . PHE B 1 331 ? -9.438 35.625 -5.973 1 95.88 331 PHE B N 1
ATOM 5623 C CA . PHE B 1 331 ? -8.297 35.781 -5.074 1 95.88 331 PHE B CA 1
ATOM 5624 C C . PHE B 1 331 ? -7.34 36.844 -5.602 1 95.88 331 PHE B C 1
ATOM 5626 O O . PHE B 1 331 ? -7.422 37.25 -6.77 1 95.88 331 PHE B O 1
ATOM 5633 N N . THR B 1 332 ? -6.559 37.344 -4.703 1 95.75 332 THR B N 1
ATOM 5634 C CA . THR B 1 332 ? -5.566 38.344 -5.125 1 95.75 332 THR B CA 1
ATOM 5635 C C . THR B 1 332 ? -4.547 37.688 -6.066 1 95.75 332 THR B C 1
ATOM 5637 O O . THR B 1 332 ? -4.328 36.5 -6.027 1 95.75 332 THR B O 1
ATOM 5640 N N . THR B 1 333 ? -3.914 38.438 -6.863 1 94.88 333 THR B N 1
ATOM 5641 C CA . THR B 1 333 ? -2.896 37.969 -7.801 1 94.88 333 THR B CA 1
ATOM 5642 C C . THR B 1 333 ? -1.692 37.406 -7.055 1 94.88 333 THR B C 1
ATOM 5644 O O . THR B 1 333 ? -1.066 36.469 -7.516 1 94.88 333 THR B O 1
ATOM 5647 N N . ASP B 1 334 ? -1.409 38.031 -5.91 1 94 334 ASP B N 1
ATOM 5648 C CA . ASP B 1 334 ? -0.267 37.562 -5.125 1 94 334 ASP B CA 1
ATOM 5649 C C . ASP B 1 334 ? -0.498 36.156 -4.594 1 94 334 ASP B C 1
ATOM 5651 O O . ASP B 1 334 ? 0.414 35.312 -4.605 1 94 334 ASP B O 1
ATOM 5655 N N . PHE B 1 335 ? -1.692 35.969 -4.129 1 96.12 335 PHE B N 1
ATOM 5656 C CA . PHE B 1 335 ? -2.021 34.625 -3.615 1 96.12 335 PHE B CA 1
ATOM 5657 C C . PHE B 1 335 ? -2.008 33.594 -4.734 1 96.12 335 PHE B C 1
ATOM 5659 O O . PHE B 1 335 ? -1.462 32.5 -4.57 1 96.12 335 PHE B O 1
ATOM 5666 N N . GLN B 1 336 ? -2.535 33.875 -5.855 1 93.94 336 GLN B N 1
ATOM 5667 C CA . GLN B 1 336 ? -2.535 32.969 -7.016 1 93.94 336 GLN B CA 1
ATOM 5668 C C . GLN B 1 336 ? -1.112 32.656 -7.457 1 93.94 336 GLN B C 1
ATOM 5670 O O . GLN B 1 336 ? -0.793 31.484 -7.734 1 93.94 336 GLN B O 1
ATOM 5675 N N . ASP B 1 337 ? -0.266 33.688 -7.535 1 91.38 337 ASP B N 1
ATOM 5676 C CA . ASP B 1 337 ? 1.124 33.469 -7.941 1 91.38 337 ASP B CA 1
ATOM 5677 C C . ASP B 1 337 ? 1.868 32.594 -6.941 1 91.38 337 ASP B C 1
ATOM 5679 O O . ASP B 1 337 ? 2.662 31.734 -7.336 1 91.38 337 ASP B O 1
ATOM 5683 N N . PHE B 1 338 ? 1.612 32.844 -5.699 1 92.81 338 PHE B N 1
ATOM 5684 C CA . PHE B 1 338 ? 2.262 32.062 -4.648 1 92.81 338 PHE B CA 1
ATOM 5685 C C . PHE B 1 338 ? 1.924 30.594 -4.777 1 92.81 338 PHE B C 1
ATOM 5687 O O . PHE B 1 338 ? 2.816 29.75 -4.781 1 92.81 338 PHE B O 1
ATOM 5694 N N . VAL B 1 339 ? 0.628 30.297 -4.941 1 93.06 339 VAL B N 1
ATOM 5695 C CA . VAL B 1 339 ? 0.161 28.922 -5.047 1 93.06 339 VAL B CA 1
ATOM 5696 C C . VAL B 1 339 ? 0.706 28.297 -6.328 1 93.06 339 VAL B C 1
ATOM 5698 O O . VAL B 1 339 ? 1.167 27.141 -6.312 1 93.06 339 VAL B O 1
ATOM 5701 N N . ASN B 1 340 ? 0.703 29.016 -7.367 1 88.69 340 ASN B N 1
ATOM 5702 C CA . ASN B 1 340 ? 1.215 28.516 -8.641 1 88.69 340 ASN B CA 1
ATOM 5703 C C . ASN B 1 340 ? 2.697 28.156 -8.547 1 88.69 340 ASN B C 1
ATOM 5705 O O . ASN B 1 340 ? 3.152 27.188 -9.164 1 88.69 340 ASN B O 1
ATOM 5709 N N . LYS B 1 341 ? 3.387 28.906 -7.867 1 86.81 341 LYS B N 1
ATOM 5710 C CA . LYS B 1 341 ? 4.816 28.672 -7.719 1 86.81 341 LYS B CA 1
ATOM 5711 C C . LYS B 1 341 ? 5.082 27.453 -6.828 1 86.81 341 LYS B C 1
ATOM 5713 O O . LYS B 1 341 ? 6.086 26.766 -6.996 1 86.81 341 LYS B O 1
ATOM 5718 N N . CYS B 1 342 ? 4.219 27.266 -5.84 1 86.12 342 CYS B N 1
ATOM 5719 C CA . CYS B 1 342 ? 4.355 26.094 -4.969 1 86.12 342 CYS B CA 1
ATOM 5720 C C . CYS B 1 342 ? 4.199 24.812 -5.758 1 86.12 342 CYS B C 1
ATOM 5722 O O . CYS B 1 342 ? 4.91 23.828 -5.508 1 86.12 342 CYS B O 1
ATOM 5724 N N . ILE B 1 343 ? 3.277 24.812 -6.637 1 79.19 343 ILE B N 1
ATOM 5725 C CA . ILE B 1 343 ? 2.891 23.562 -7.293 1 79.19 343 ILE B CA 1
ATOM 5726 C C . ILE B 1 343 ? 3.719 23.375 -8.562 1 79.19 343 ILE B C 1
ATOM 5728 O O . ILE B 1 343 ? 3.842 22.25 -9.062 1 79.19 343 ILE B O 1
ATOM 5732 N N . ILE B 1 344 ? 4.258 24.359 -9.18 1 66.12 344 ILE B N 1
ATOM 5733 C CA . ILE B 1 344 ? 4.945 24.203 -10.461 1 66.12 344 ILE B CA 1
ATOM 5734 C C . ILE B 1 344 ? 6.453 24.297 -10.25 1 66.12 344 ILE B C 1
ATOM 5736 O O . ILE B 1 344 ? 7.23 23.672 -10.977 1 66.12 344 ILE B O 1
ATOM 5740 N N . THR B 1 345 ? 6.895 25.281 -9.398 1 60.03 345 THR B N 1
ATOM 5741 C CA . THR B 1 345 ? 8.305 25.641 -9.414 1 60.03 345 THR B CA 1
ATOM 5742 C C . THR B 1 345 ? 9 25.203 -8.125 1 60.03 345 THR B C 1
ATOM 5744 O O . THR B 1 345 ? 8.359 25.125 -7.07 1 60.03 345 THR B O 1
ATOM 5747 N N . ASN B 1 346 ? 9.93 24.344 -8.18 1 52.94 346 ASN B N 1
ATOM 5748 C CA . ASN B 1 346 ? 10.82 23.984 -7.074 1 52.94 346 ASN B CA 1
ATOM 5749 C C . ASN B 1 346 ? 11.367 25.219 -6.375 1 52.94 346 ASN B C 1
ATOM 5751 O O . ASN B 1 346 ? 12.375 25.141 -5.668 1 52.94 346 ASN B O 1
ATOM 5755 N N . LEU B 1 347 ? 10.969 26.422 -6.562 1 52.94 347 LEU B N 1
ATOM 5756 C CA . LEU B 1 347 ? 11.789 27.578 -6.191 1 52.94 347 LEU B CA 1
ATOM 5757 C C . LEU B 1 347 ? 11.703 27.844 -4.691 1 52.94 347 LEU B C 1
ATOM 5759 O O . LEU B 1 347 ? 10.609 27.969 -4.137 1 52.94 347 LEU B O 1
ATOM 5763 N N . PHE B 1 348 ? 12.586 27.422 -3.959 1 50.59 348 PHE B N 1
ATOM 5764 C CA . PHE B 1 348 ? 12.781 27.5 -2.518 1 50.59 348 PHE B CA 1
ATOM 5765 C C . PHE B 1 348 ? 12.383 28.875 -1.997 1 50.59 348 PHE B C 1
ATOM 5767 O O . PHE B 1 348 ? 11.852 29 -0.892 1 50.59 348 PHE B O 1
ATOM 5774 N N . PHE B 1 349 ? 12.922 30.172 -2.365 1 56.72 349 PHE B N 1
ATOM 5775 C CA . PHE B 1 349 ? 12.906 31.234 -1.358 1 56.72 349 PHE B CA 1
ATOM 5776 C C . PHE B 1 349 ? 11.492 31.75 -1.146 1 56.72 349 PHE B C 1
ATOM 5778 O O . PHE B 1 349 ? 11.148 32.844 -1.604 1 56.72 349 PHE B O 1
ATOM 5785 N N . PHE B 1 350 ? 10.531 30.969 -0.87 1 63.81 350 PHE B N 1
ATOM 5786 C CA . PHE B 1 350 ? 9.125 31.312 -0.742 1 63.81 350 PHE B CA 1
ATOM 5787 C C . PHE B 1 350 ? 8.898 32.25 0.44 1 63.81 350 PHE B C 1
ATOM 5789 O O . PHE B 1 350 ? 7.996 33.094 0.414 1 63.81 350 PHE B O 1
ATOM 5796 N N . CYS B 1 351 ? 9.859 32.281 1.282 1 67.81 351 CYS B N 1
ATOM 5797 C CA . CYS B 1 351 ? 9.633 33.156 2.426 1 67.81 351 CYS B CA 1
ATOM 5798 C C . CYS B 1 351 ? 9.648 34.625 2.002 1 67.81 351 CYS B C 1
ATOM 5800 O O . CYS B 1 351 ? 9.047 35.469 2.664 1 67.81 351 CYS B O 1
ATOM 5802 N N . ASN B 1 352 ? 10.086 34.781 0.764 1 78.62 352 ASN B N 1
ATOM 5803 C CA . ASN B 1 352 ? 10.227 36.156 0.316 1 78.62 352 ASN B CA 1
ATOM 5804 C C . ASN B 1 352 ? 9.164 36.531 -0.716 1 78.62 352 ASN B C 1
ATOM 5806 O O . ASN B 1 352 ? 9.164 37.625 -1.25 1 78.62 352 ASN B O 1
ATOM 5810 N N . HIS B 1 353 ? 8.297 35.688 -0.896 1 86.81 353 HIS B N 1
ATOM 5811 C CA . HIS B 1 353 ? 7.23 35.969 -1.845 1 86.81 353 HIS B CA 1
ATOM 5812 C C . HIS B 1 353 ? 6.332 37.094 -1.334 1 86.81 353 HIS B C 1
ATOM 5814 O O . HIS B 1 353 ? 6.078 37.188 -0.131 1 86.81 353 HIS B O 1
ATOM 5820 N N . THR B 1 354 ? 5.832 37.938 -2.225 1 89.94 354 THR B N 1
ATOM 5821 C CA . THR B 1 354 ? 5.027 39.125 -1.901 1 89.94 354 THR B CA 1
ATOM 5822 C C . THR B 1 354 ? 3.811 38.719 -1.068 1 89.94 354 THR B C 1
ATOM 5824 O O . THR B 1 354 ? 3.43 39.438 -0.141 1 89.94 354 THR B O 1
ATOM 5827 N N . PHE B 1 355 ? 3.246 37.656 -1.305 1 93.25 355 PHE B N 1
ATOM 5828 C CA . PHE B 1 355 ? 2.07 37.188 -0.578 1 93.25 355 PHE B CA 1
ATOM 5829 C C . PHE B 1 355 ? 2.406 36.938 0.885 1 93.25 355 PHE B C 1
ATOM 5831 O O . PHE B 1 355 ? 1.63 37.281 1.778 1 93.25 355 PHE B O 1
ATOM 5838 N N . ILE B 1 356 ? 3.506 36.312 1.062 1 92.38 356 ILE B N 1
ATOM 5839 C CA . ILE B 1 356 ? 3.934 35.969 2.416 1 92.38 356 ILE B CA 1
ATOM 5840 C C . ILE B 1 356 ? 4.297 37.25 3.17 1 92.38 356 ILE B C 1
ATOM 5842 O O . ILE B 1 356 ? 3.891 37.438 4.32 1 92.38 356 ILE B O 1
ATOM 5846 N N . LYS B 1 357 ? 5 38.156 2.539 1 90.62 357 LYS B N 1
ATOM 5847 C CA . LYS B 1 357 ? 5.379 39.438 3.154 1 90.62 357 LYS B CA 1
ATOM 5848 C C . LYS B 1 357 ? 4.145 40.25 3.535 1 90.62 357 LYS B C 1
ATOM 5850 O O . LYS B 1 357 ? 4.086 40.812 4.621 1 90.62 357 LYS B O 1
ATOM 5855 N N . ARG B 1 358 ? 3.205 40.219 2.676 1 93.44 358 ARG B N 1
ATOM 5856 C CA . ARG B 1 358 ? 1.958 40.938 2.947 1 93.44 358 ARG B CA 1
ATOM 5857 C C . ARG B 1 358 ? 1.202 40.281 4.105 1 93.44 358 ARG B C 1
ATOM 5859 O O . ARG B 1 358 ? 0.651 41 4.957 1 93.44 358 ARG B O 1
ATOM 5866 N N . SER B 1 359 ? 1.243 39 4.109 1 93.75 359 SER B N 1
ATOM 5867 C CA . SER B 1 359 ? 0.528 38.281 5.148 1 93.75 359 SER B CA 1
ATOM 5868 C C . SER B 1 359 ? 1.177 38.469 6.512 1 93.75 359 SER B C 1
ATOM 5870 O O . SER B 1 359 ? 0.495 38.469 7.539 1 93.75 359 SER B O 1
ATOM 5872 N N . GLU B 1 360 ? 2.477 38.719 6.523 1 90.62 360 GLU B N 1
ATOM 5873 C CA . GLU B 1 360 ? 3.199 38.938 7.77 1 90.62 360 GLU B CA 1
ATOM 5874 C C . GLU B 1 360 ? 2.793 40.281 8.398 1 90.62 360 GLU B C 1
ATOM 5876 O O . GLU B 1 360 ? 2.709 40.375 9.625 1 90.62 360 GLU B O 1
ATOM 5881 N N . VAL B 1 361 ? 2.465 41.219 7.566 1 90.5 361 VAL B N 1
ATOM 5882 C CA . VAL B 1 361 ? 2.207 42.562 8.055 1 90.5 361 VAL B CA 1
ATOM 5883 C C . VAL B 1 361 ? 0.708 42.75 8.266 1 90.5 361 VAL B C 1
ATOM 5885 O O . VAL B 1 361 ? 0.293 43.531 9.125 1 90.5 361 VAL B O 1
ATOM 5888 N N . GLU B 1 362 ? -0.038 42.031 7.531 1 91.75 362 GLU B N 1
ATOM 5889 C CA . GLU B 1 362 ? -1.487 42.156 7.637 1 91.75 362 GLU B CA 1
ATOM 5890 C C . GLU B 1 362 ? -1.988 41.719 9 1 91.75 362 GLU B C 1
ATOM 5892 O O . GLU B 1 362 ? -1.564 40.656 9.508 1 91.75 362 GLU B O 1
ATOM 5897 N N . GLU B 1 363 ? -2.773 42.562 9.641 1 90.56 363 GLU B N 1
ATOM 5898 C CA . GLU B 1 363 ? -3.365 42.188 10.93 1 90.56 363 GLU B CA 1
ATOM 5899 C C . GLU B 1 363 ? -4.625 41.344 10.734 1 90.56 363 GLU B C 1
ATOM 5901 O O . GLU B 1 363 ? -5.664 41.875 10.32 1 90.56 363 GLU B O 1
ATOM 5906 N N . VAL B 1 364 ? -4.492 40.094 10.914 1 93.69 364 VAL B N 1
ATOM 5907 C CA . VAL B 1 364 ? -5.594 39.156 10.805 1 93.69 364 VAL B CA 1
ATOM 5908 C C . VAL B 1 364 ? -5.797 38.438 12.148 1 93.69 364 VAL B C 1
ATOM 5910 O O . VAL B 1 364 ? -4.844 37.938 12.742 1 93.69 364 VAL B O 1
ATOM 5913 N N . ASP B 1 365 ? -6.992 38.5 12.656 1 94.12 365 ASP B N 1
ATOM 5914 C CA . ASP B 1 365 ? -7.316 37.812 13.891 1 94.12 365 ASP B CA 1
ATOM 5915 C C . ASP B 1 365 ? -7.633 36.344 13.625 1 94.12 365 ASP B C 1
ATOM 5917 O O . ASP B 1 365 ? -8.797 35.938 13.648 1 94.12 365 ASP B O 1
ATOM 5921 N N . PHE B 1 366 ? -6.609 35.562 13.531 1 95.69 366 PHE B N 1
ATOM 5922 C CA . PHE B 1 366 ? -6.77 34.156 13.242 1 95.69 366 PHE B CA 1
ATOM 5923 C C . PHE B 1 366 ? -7.516 33.469 14.375 1 95.69 366 PHE B C 1
ATOM 5925 O O . PHE B 1 366 ? -8.43 32.656 14.125 1 95.69 366 PHE B O 1
ATOM 5932 N N . ALA B 1 367 ? -7.16 33.688 15.578 1 95.69 367 ALA B N 1
ATOM 5933 C CA . ALA B 1 367 ? -7.773 33.062 16.734 1 95.69 367 ALA B CA 1
ATOM 5934 C C . ALA B 1 367 ? -9.273 33.344 16.797 1 95.69 367 ALA B C 1
ATOM 5936 O O . ALA B 1 367 ? -10.078 32.438 17.016 1 95.69 367 ALA B O 1
ATOM 5937 N N . GLY B 1 368 ? -9.547 34.625 16.656 1 95.81 368 GLY B N 1
ATOM 5938 C CA . GLY B 1 368 ? -10.953 35 16.656 1 95.81 368 GLY B CA 1
ATOM 5939 C C . GLY B 1 368 ? -11.75 34.312 15.555 1 95.81 368 GLY B C 1
ATOM 5940 O O . GLY B 1 368 ? -12.852 33.844 15.805 1 95.81 368 GLY B O 1
ATOM 5941 N N . TRP B 1 369 ? -11.203 34.312 14.406 1 97 369 TRP B N 1
ATOM 5942 C CA . TRP B 1 369 ? -11.875 33.656 13.289 1 97 369 TRP B CA 1
ATOM 5943 C C . TRP B 1 369 ? -12.078 32.188 13.586 1 97 369 TRP B C 1
ATOM 5945 O O . TRP B 1 369 ? -13.156 31.625 13.359 1 97 369 TRP B O 1
ATOM 5955 N N . LEU B 1 370 ? -11.016 31.5 14.039 1 97.25 370 LEU B N 1
ATOM 5956 C CA . LEU B 1 370 ? -11.078 30.078 14.344 1 97.25 370 LEU B CA 1
ATOM 5957 C C . LEU B 1 370 ? -12.133 29.781 15.398 1 97.25 370 LEU B C 1
ATOM 5959 O O . LEU B 1 370 ? -12.945 28.875 15.242 1 97.25 370 LEU B O 1
ATOM 5963 N N . CYS B 1 371 ? -12.148 30.578 16.453 1 96.56 371 CYS B N 1
ATOM 5964 C CA . CYS B 1 371 ? -13.086 30.359 17.562 1 96.56 371 CYS B CA 1
ATOM 5965 C C . CYS B 1 371 ? -14.523 30.547 17.094 1 96.56 371 CYS B C 1
ATOM 5967 O O . CYS B 1 371 ? -15.406 29.766 17.484 1 96.56 371 CYS B O 1
ATOM 5969 N N . LYS B 1 372 ? -14.719 31.516 16.344 1 96.44 372 LYS B N 1
ATOM 5970 C CA . LYS B 1 372 ? -16.047 31.734 15.789 1 96.44 372 LYS B CA 1
ATOM 5971 C C . LYS B 1 372 ? -16.469 30.578 14.891 1 96.44 372 LYS B C 1
ATOM 5973 O O . LYS B 1 372 ? -17.609 30.094 14.984 1 96.44 372 LYS B O 1
ATOM 5978 N N . THR B 1 373 ? -15.57 30.156 14.016 1 96.75 373 THR B N 1
ATOM 5979 C CA . THR B 1 373 ? -15.852 29.109 13.039 1 96.75 373 THR B CA 1
ATOM 5980 C C . THR B 1 373 ? -16.109 27.766 13.727 1 96.75 373 THR B C 1
ATOM 5982 O O . THR B 1 373 ? -17.016 27.031 13.344 1 96.75 373 THR B O 1
ATOM 5985 N N . MET B 1 374 ? -15.336 27.406 14.75 1 95.62 374 MET B N 1
ATOM 5986 C CA . MET B 1 374 ? -15.359 26.094 15.375 1 95.62 374 MET B CA 1
ATOM 5987 C C . MET B 1 374 ? -16.219 26.109 16.641 1 95.62 374 MET B C 1
ATOM 5989 O O . MET B 1 374 ? -16.406 25.078 17.281 1 95.62 374 MET B O 1
ATOM 5993 N N . GLY B 1 375 ? -16.766 27.266 17 1 94.31 375 GLY B N 1
ATOM 5994 C CA . GLY B 1 375 ? -17.578 27.391 18.203 1 94.31 375 GLY B CA 1
ATOM 5995 C C . GLY B 1 375 ? -16.781 27.219 19.484 1 94.31 375 GLY B C 1
ATOM 5996 O O . GLY B 1 375 ? -17.25 26.562 20.422 1 94.31 375 GLY B O 1
ATOM 5997 N N . LEU B 1 376 ? -15.578 27.734 19.469 1 92.69 376 LEU B N 1
ATOM 5998 C CA . LEU B 1 376 ? -14.695 27.641 20.625 1 92.69 376 LEU B CA 1
ATOM 5999 C C . LEU B 1 376 ? -14.727 28.938 21.422 1 92.69 376 LEU B C 1
ATOM 6001 O O . LEU B 1 376 ? -15.109 29.984 20.906 1 92.69 376 LEU B O 1
ATOM 6005 N N . LYS B 1 377 ? -14.375 28.797 22.766 1 86.31 377 LYS B N 1
ATOM 6006 C CA . LYS B 1 377 ? -14.195 29.984 23.594 1 86.31 377 LYS B CA 1
ATOM 6007 C C . LYS B 1 377 ? -12.781 30.531 23.469 1 86.31 377 LYS B C 1
ATOM 6009 O O . LYS B 1 377 ? -11.805 29.812 23.688 1 86.31 377 LYS B O 1
ATOM 6014 N N . GLN B 1 378 ? -12.711 31.672 22.953 1 78.31 378 GLN B N 1
ATOM 6015 C CA . GLN B 1 378 ? -11.398 32.281 22.797 1 78.31 378 GLN B CA 1
ATOM 6016 C C . GLN B 1 378 ? -10.773 32.594 24.156 1 78.31 378 GLN B C 1
ATOM 6018 O O . GLN B 1 378 ? -11.414 33.156 25.031 1 78.31 378 GLN B O 1
ATOM 6023 N N . PRO B 1 379 ? -9.594 31.938 24.328 1 71.31 379 PRO B N 1
ATOM 6024 C CA . PRO B 1 379 ? -8.984 32.219 25.625 1 71.31 379 PRO B CA 1
ATOM 6025 C C . PRO B 1 379 ? -8.617 33.688 25.812 1 71.31 379 PRO B C 1
ATOM 6027 O O . PRO B 1 379 ? -8.391 34.375 24.828 1 71.31 379 PRO B O 1
ATOM 6030 N N . SER B 1 380 ? -9.016 34.375 26.906 1 54.62 380 SER B N 1
ATOM 6031 C CA . SER B 1 380 ? -8.844 35.781 27.25 1 54.62 380 SER B CA 1
ATOM 6032 C C . SER B 1 380 ? -7.402 36.25 27.031 1 54.62 380 SER B C 1
ATOM 6034 O O . SER B 1 380 ? -7.09 37.438 27.188 1 54.62 380 SER B O 1
ATOM 6036 N N . THR B 1 381 ? -6.422 35.406 26.938 1 50.31 381 THR B N 1
ATOM 6037 C CA . THR B 1 381 ? -5.105 36.031 26.859 1 50.31 381 THR B CA 1
ATOM 6038 C C . THR B 1 381 ? -4.887 36.625 25.469 1 50.31 381 THR B C 1
ATOM 6040 O O . THR B 1 381 ? -5.203 35.969 24.453 1 50.31 381 THR B O 1
ATOM 6043 N N . PRO B 1 382 ? -4.5 37.938 25.344 1 44.88 382 PRO B N 1
ATOM 6044 C CA . PRO B 1 382 ? -4.367 38.781 24.156 1 44.88 382 PRO B CA 1
ATOM 6045 C C . PRO B 1 382 ? -3.555 38.125 23.047 1 44.88 382 PRO B C 1
ATOM 6047 O O . PRO B 1 382 ? -2.451 37.625 23.297 1 44.88 382 PRO B O 1
ATOM 6050 N N . THR B 1 383 ? -4.121 37.5 22.203 1 43.72 383 THR B N 1
ATOM 6051 C CA . THR B 1 383 ? -3.465 36.938 21.016 1 43.72 383 THR B CA 1
ATOM 6052 C C . THR B 1 383 ? -2.781 38.062 20.234 1 43.72 383 THR B C 1
ATOM 6054 O O . THR B 1 383 ? -2.154 37.812 19.203 1 43.72 383 THR B O 1
ATOM 6057 N N . ARG B 1 384 ? -3.381 39.219 20.109 1 39.78 384 ARG B N 1
ATOM 6058 C CA . ARG B 1 384 ? -2.865 40.281 19.25 1 39.78 384 ARG B CA 1
ATOM 6059 C C . ARG B 1 384 ? -1.57 40.875 19.812 1 39.78 384 ARG B C 1
ATOM 6061 O O . ARG B 1 384 ? -1.465 41.125 21.016 1 39.78 384 ARG B 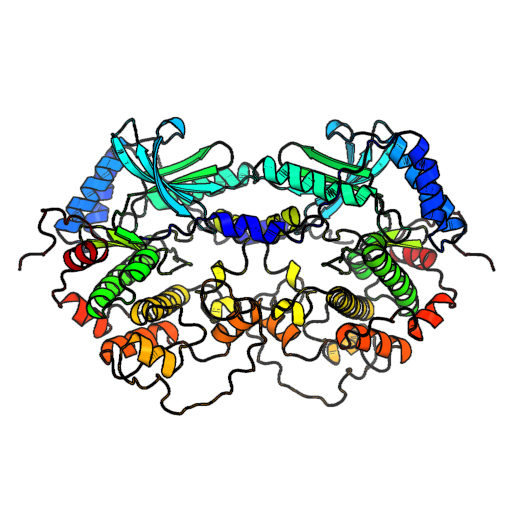O 1
ATOM 6068 N N . ILE B 1 385 ? -0.427 40.625 19.156 1 35.31 385 ILE B N 1
ATOM 6069 C CA . ILE B 1 385 ? 0.694 41.531 19.422 1 35.31 385 ILE B CA 1
ATOM 6070 C C . ILE B 1 385 ? 0.213 42.969 19.375 1 35.31 385 ILE B C 1
ATOM 6072 O O . ILE B 1 385 ? -0.404 43.406 18.406 1 35.31 385 ILE B O 1
ATOM 6076 N N . ALA B 1 386 ? -0.134 43.469 20.469 1 31.38 386 ALA B N 1
ATOM 6077 C CA . ALA B 1 386 ? -0.223 44.906 20.5 1 31.38 386 ALA B CA 1
ATOM 6078 C C . ALA B 1 386 ? 0.955 45.531 19.766 1 31.38 386 ALA B C 1
ATOM 6080 O O . ALA B 1 386 ? 2.109 45.188 19.984 1 31.38 386 ALA B O 1
ATOM 6081 N N . ASP B 1 387 ? 0.815 46.312 18.609 1 25.77 387 ASP B N 1
ATOM 6082 C CA . ASP B 1 387 ? 1.746 47.406 18.375 1 25.77 387 ASP B CA 1
ATOM 6083 C C . ASP B 1 387 ? 1.854 48.281 19.609 1 25.77 387 ASP B C 1
ATOM 6085 O O . ASP B 1 387 ? 0.848 48.594 20.266 1 25.77 387 ASP B O 1
#

InterPro domains:
  IPR000719 Protein kinase domain [PF00069] (71-272)
  IPR000719 Protein kinase domain [PS50011] (70-370)
  IPR000719 Protein kinase domain [SM00220] (70-356)
  IPR008271 Serine/threonine-protein kinase, active site [PS00108] (188-200)
  IPR011009 Protein kinase-like domain superfamily [SSF56112] (63-344)
  IPR017441 Protein kinase, ATP binding site [PS00107] (76-99)
  IPR050915 MAP kinase kinase [PTHR47448] (28-385)

Sequence (774 aa):
MHLRRSPQLAYQLLNRLAPTWSPVPGFNSTNLEALQKKLEELDLDEQQKKRLEAFLTQREKVGELKDEDFHRICELGAGNGGVVNKVCHKPSGLVMARKLIHLEIKPAIRNQIIRELQVLHECNSPYIVGFYGAFYSDGEISICMEHMDGGSLDQVLKEARRIPEEILGKVSIAVLRGLAYLREKHQIMHRDVKPSNILVNSRGEIKLCDFGVSGQLIDSMANSFVGTRSYMSPERLQGTHYSVQSDVWSMGLSLVELAIGRYPIPPPDAKELEAIFGRPVGGADGESLSTSPRPRPPGRPVSGHGPAMAIFELLDYIVNEPPPKLPQGVFTTDFQDFVNKCIITNLFFFCNHTFIKRSEVEEVDFAGWLCKTMGLKQPSTPTRIADMHLRRSPQLAYQLLNRLAPTWSPVPGFNSTNLEALQKKLEELDLDEQQKKRLEAFLTQREKVGELKDEDFHRICELGAGNGGVVNKVCHKPSGLVMARKLIHLEIKPAIRNQIIRELQVLHECNSPYIVGFYGAFYSDGEISICMEHMDGGSLDQVLKEARRIPEEILGKVSIAVLRGLAYLREKHQIMHRDVKPSNILVNSRGEIKLCDFGVSGQLIDSMANSFVGTRSYMSPERLQGTHYSVQSDVWSMGLSLVELAIGRYPIPPPDAKELEAIFGRPVGGADGESLSTSPRPRPPGRPVSGHGPAMAIFELLDYIVNEPPPKLPQGVFTTDFQDFVNKCIITNLFFFCNHTFIKRSEVEEVDFAGWLCKTMGLKQPSTPTRIAD

pLDDT: mean 77.24, std 23.14, range [19.58, 98.19]

Nearest PDB structures (foldseek):
  9ay7-assembly1_B  TM=7.506E-01  e=9.149E-44  Homo sapiens
  3vvh-assembly2_B  TM=8.228E-01  e=6.230E-41  Homo sapiens
  9axy-assembly1_B  TM=7.643E-01  e=9.661E-42  Homo sapiens
  5bx0-assembly1_A  TM=7.546E-01  e=1.583E-42  Homo sapiens
  9aya-assembly1_B  TM=7.627E-01  e=2.198E-40  Homo sapiens

Radius of gyration: 29.96 Å; Cα contacts (8 Å, |Δi|>4): 1130; chains: 2; bounding box: 63×92×75 Å

Organism: NCBI:txid299321

Foldseek 3Di:
DPPPPDPVPVVPVVPPVPPPPPDDPDCPPCNVVVVLVVVVPDPDDPVRSVVVNVVVVLVVQLPDDDPVQWDFDAWPDQDPQATWTFIARNRSRDTDIDGDGDPADDVVLVVQQQVLCCVQCVDDDLAAWHWDGWDDDDRDIDTDTDDAPLAFQLVLLVLVLADDLLLVLLQVLSLLVQQCCCCVVPVFGQLQDARNQWGHHLLGGIYGHRGPRDPSVCVVVVPPPQPRPLLFALCVVVPHDDDNLRNLQSSLQRSQCRHQSHRQVPHDDQVSSCVSVVHRFQAPPNPCPCPPPPPPPQACCDPPDGHPQDRVRSSCCRNPNDDHFHTPPPDDPQSRVLSNCSNPPSDPPSCPRPSNVCSVPDDDDNSVVSCVSSVHDRDPDDSDPDD/DPPPVDPVPVVPVVPPVPPPPDDDPDCPPCNVVVVLVVVVPPPDDPVRSVVVNVVVVLVVQLPDDDPVQWDFDAWPDQDPQATWTFIARNRSRDTDIDGDGDPADDVVLVVQQQVLCCVQCVDDDLAAWHWDGWDDDDRDIDTDTDDAPLAFQLVLLVLVLADDLLLVLLQVLSLLVQQCCCCVVPVFGQLQDARNQWGHHLLGGIYGHRGPRDPSVCVVVVPPPQPRPLLFALCVVVPHDDDNLRNLQSSLQRSQCRHQSHRQVPHDDQVSSCVSVVHRFQAPPNPCPCPPPPPPPQACCDPPDGHPQDRVRSSCCRNPNDDHFHTPPPDDPQSRVLSNCSNPPSDPPSCPRPSNVCSVPDDDDNSVVSCVSSVHDRDPDDSDPDD

Secondary structure (DSSP, 8-state):
------THHHHHHTTTTS----------TTHHHHHHHHHHTS---HHHHHHHHHHHHHHHHH-S--GGGEEEEEEEEEETTEEEEEEEETTTTEEEEEEEEE-S--HHHHHHHHHHHGGGGG---TTB--EEEEEEETTEEEEEEE--TTEEHHHHHHHHSS--HHHHHHHHHHHHHHHHHHHHHH----S--SGGGEEE-TT--EEE------HHHHHHHTT-HHHHHTT--HHHHTTPPP-HHHHHHHHHHHHHHHHHTS--SSPP-HHHHHHHHSS--B-SS-S-------------BSSSSSB---HHHHHHHHHHSPPP-PPBTTS-HHHHHHHHHHHH----GGGGSHHHHHHHHS---HHHHHHHHHT----SS--S---/------TTHHHHHTTTTS----------THHHHHHHHHHHTS---HHHHHHHHHHHHHHHHH-S--GGGEEEEEEEEEETTEEEEEEEETTTTEEEEEEEEE-S--HHHHHHHHHHHGGGGG---TTB--EEEEEEETTEEEEEEE--TTEEHHHHHHHHSS--HHHHHHHHHHHHHHHHHHHHHH----S--SGGGEEE-TT--EEE------HHHHHHHTT-HHHHHTT--HHHHTTPPP-HHHHHHHHHHHHHHHHHTS--SSPP-HHHHHHHHSS--B-SS-S-------------BSSSSSB---HHHHHHHHHHSPPP-PPBTTS-HHHHHHHHHHHH----GGGGSHHHHHHHHS---HHHHHHHHHT----SS--S---